Protein AF-0000000085169712 (afdb_homodimer)

Structure (mmCIF, N/CA/C/O backbone):
data_AF-0000000085169712-model_v1
#
loop_
_entity.id
_entity.type
_entity.pdbx_description
1 polymer 'Trans-aconitate 2-methyltransferase'
#
loop_
_atom_site.group_PDB
_atom_site.id
_atom_site.type_symbol
_atom_site.label_atom_id
_atom_site.label_alt_id
_atom_site.label_comp_id
_atom_site.label_asym_id
_atom_site.label_entity_id
_atom_site.label_seq_id
_atom_site.pdbx_PDB_ins_code
_atom_site.Cartn_x
_atom_site.Cartn_y
_atom_site.Cartn_z
_atom_site.occupancy
_atom_site.B_iso_or_equiv
_atom_site.auth_seq_id
_atom_site.auth_comp_id
_atom_site.auth_asym_id
_atom_site.auth_atom_id
_atom_site.pdbx_PDB_model_num
ATOM 1 N N . MET A 1 1 ? -13.508 -38.125 42 1 26.41 1 MET A N 1
ATOM 2 C CA . MET A 1 1 ? -14.039 -37.125 41.094 1 26.41 1 MET A CA 1
ATOM 3 C C . MET A 1 1 ? -12.961 -36.125 40.688 1 26.41 1 MET A C 1
ATOM 5 O O . MET A 1 1 ? -12.562 -35.281 41.469 1 26.41 1 MET A O 1
ATOM 9 N N . GLN A 1 2 ? -11.898 -36.5 39.906 1 32.75 2 GLN A N 1
ATOM 10 C CA . GLN A 1 2 ? -10.633 -35.875 39.562 1 32.75 2 GLN A CA 1
ATOM 11 C C . GLN A 1 2 ? -10.859 -34.562 38.812 1 32.75 2 GLN A C 1
ATOM 13 O O . GLN A 1 2 ? -11.516 -34.562 37.781 1 32.75 2 GLN A O 1
ATOM 18 N N . ASP A 1 3 ? -10.945 -33.375 39.5 1 34.88 3 ASP A N 1
ATOM 19 C CA . ASP A 1 3 ? -11.086 -32.031 38.969 1 34.88 3 ASP A CA 1
ATOM 20 C C . ASP A 1 3 ? -10 -31.75 37.938 1 34.88 3 ASP A C 1
ATOM 22 O O . ASP A 1 3 ? -8.82 -31.688 38.281 1 34.88 3 ASP A O 1
ATOM 26 N N . SER A 1 4 ? -10.094 -32.406 36.719 1 35.97 4 SER A N 1
ATOM 27 C CA . SER A 1 4 ? -9.219 -32.125 35.594 1 35.97 4 SER A CA 1
ATOM 28 C C . SER A 1 4 ? -9.039 -30.625 35.375 1 35.97 4 SER A C 1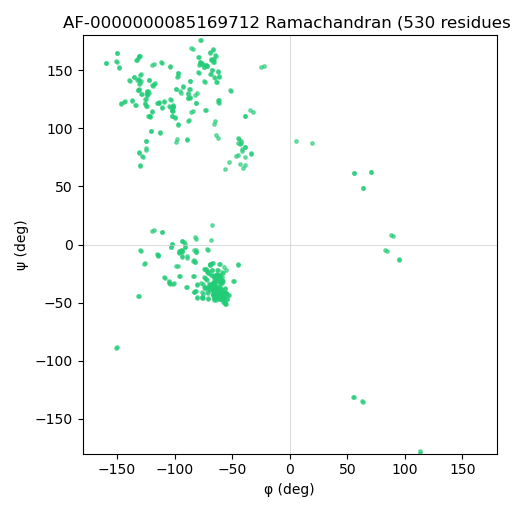
ATOM 30 O O . SER A 1 4 ? -10 -29.922 35.062 1 35.97 4 SER A O 1
ATOM 32 N N . GLN A 1 5 ? -8.234 -30 36.188 1 31.02 5 GLN A N 1
ATOM 33 C CA . GLN A 1 5 ? -7.676 -28.672 35.969 1 31.02 5 GLN A CA 1
ATOM 34 C C . GLN A 1 5 ? -7.309 -28.469 34.5 1 31.02 5 GLN A C 1
ATOM 36 O O . GLN A 1 5 ? -6.359 -29.062 34 1 31.02 5 GLN A O 1
ATOM 41 N N . ASP A 1 6 ? -8.281 -28.391 33.625 1 30.36 6 ASP A N 1
ATOM 42 C CA . ASP A 1 6 ? -8.055 -27.906 32.281 1 30.36 6 ASP A CA 1
ATOM 43 C C . ASP A 1 6 ? -7.16 -26.656 32.281 1 30.36 6 ASP A C 1
ATOM 45 O O . ASP A 1 6 ? -7.578 -25.594 32.719 1 30.36 6 ASP A O 1
ATOM 49 N N . ILE A 1 7 ? -5.887 -26.828 32.625 1 31.55 7 ILE A N 1
ATOM 50 C CA . ILE A 1 7 ? -4.902 -25.766 32.375 1 31.55 7 ILE A CA 1
ATOM 51 C C . ILE A 1 7 ? -5.164 -25.094 31.047 1 31.55 7 ILE A C 1
ATOM 53 O O . ILE A 1 7 ? -5.039 -25.719 30 1 31.55 7 ILE A O 1
ATOM 57 N N . MET A 1 8 ? -6.035 -24.156 31.047 1 30.81 8 MET A N 1
ATOM 58 C CA . MET A 1 8 ? -6.258 -23.312 29.875 1 30.81 8 MET A CA 1
ATOM 59 C C . MET A 1 8 ? -4.938 -22.922 29.219 1 30.81 8 MET A C 1
ATOM 61 O O . MET A 1 8 ? -4.051 -22.375 29.875 1 30.81 8 MET A O 1
ATOM 65 N N . GLN A 1 9 ? -4.293 -23.766 28.406 1 32.72 9 GLN A N 1
ATOM 66 C CA . GLN A 1 9 ? -3.129 -23.406 27.609 1 32.72 9 GLN A CA 1
ATOM 67 C C . GLN A 1 9 ? -3.191 -21.938 27.172 1 32.72 9 GLN A C 1
ATOM 69 O O . GLN A 1 9 ? -4.258 -21.453 26.797 1 32.72 9 GLN A O 1
ATOM 74 N N . PRO A 1 10 ? -2.383 -21.125 27.578 1 33.62 10 PRO A N 1
ATOM 75 C CA . PRO A 1 10 ? -2.391 -19.734 27.141 1 33.62 10 PRO A CA 1
ATOM 76 C C . PRO A 1 10 ? -2.611 -19.578 25.641 1 33.62 10 PRO A C 1
ATOM 78 O O . PRO A 1 10 ? -2.008 -20.312 24.844 1 33.62 10 PRO A O 1
ATOM 81 N N . GLN A 1 11 ? -3.832 -19.516 25 1 34.31 11 GLN A N 1
ATOM 82 C CA . GLN A 1 11 ? -4.133 -19.188 23.609 1 34.31 11 GLN A CA 1
ATOM 83 C C . GLN A 1 11 ? -3.146 -18.156 23.062 1 34.31 11 GLN A C 1
ATOM 85 O O . GLN A 1 11 ? -3.096 -17.016 23.547 1 34.31 11 GLN A O 1
ATOM 90 N N . VAL A 1 12 ? -1.983 -18.531 22.703 1 40 12 VAL A N 1
ATOM 91 C CA . VAL A 1 12 ? -1.024 -17.641 22.047 1 40 12 VAL A CA 1
ATOM 92 C C . VAL A 1 12 ? -1.737 -16.797 21 1 40 12 VAL A C 1
ATOM 94 O O . VAL A 1 12 ? -2.338 -17.328 20.062 1 40 12 VAL A O 1
ATOM 97 N N . GLN A 1 13 ? -2.285 -15.68 21.312 1 49.44 13 GLN A N 1
ATOM 98 C CA . GLN A 1 13 ? -2.902 -14.688 20.438 1 49.44 13 GLN A CA 1
ATOM 99 C C . GLN A 1 13 ? -2.049 -14.438 19.203 1 49.44 13 GLN A C 1
ATOM 101 O O . GLN A 1 13 ? -0.863 -14.117 19.312 1 49.44 13 GLN A O 1
ATOM 106 N N . TRP A 1 14 ? -2.404 -15.258 18.188 1 52.03 14 TRP A N 1
ATOM 107 C CA . TRP A 1 14 ? -1.755 -15.008 16.906 1 52.03 14 TRP A CA 1
ATOM 108 C C . TRP A 1 14 ? -1.611 -13.516 16.656 1 52.03 14 TRP A C 1
ATOM 110 O O . TRP A 1 14 ? -2.562 -12.75 16.844 1 52.03 14 TRP A O 1
ATOM 120 N N . ASP A 1 15 ? -0.332 -13.008 16.688 1 59.62 15 ASP A N 1
ATOM 121 C CA . ASP A 1 15 ? -0.032 -11.602 16.438 1 59.62 15 ASP A CA 1
ATOM 122 C C . ASP A 1 15 ? 0.741 -11.422 15.141 1 59.62 15 ASP A C 1
ATOM 124 O O . ASP A 1 15 ? 1.937 -11.711 15.078 1 59.62 15 ASP A O 1
ATOM 128 N N . VAL A 1 16 ? 0.031 -11.109 14.109 1 55.03 16 VAL A N 1
ATOM 129 C CA . VAL A 1 16 ? 0.606 -10.922 12.781 1 55.03 16 VAL A CA 1
ATOM 130 C C . VAL A 1 16 ? 1.814 -9.992 12.867 1 55.03 16 VAL A C 1
ATOM 132 O O . VAL A 1 16 ? 2.791 -10.164 12.133 1 55.03 16 VAL A O 1
ATOM 135 N N . SER A 1 17 ? 1.711 -9.078 13.828 1 56.44 17 SER A N 1
ATOM 136 C CA . SER A 1 17 ? 2.812 -8.125 13.938 1 56.44 17 SER A CA 1
ATOM 137 C C . SER A 1 17 ? 4.121 -8.836 14.273 1 56.44 17 SER A C 1
ATOM 139 O O . SER A 1 17 ? 5.195 -8.398 13.859 1 56.44 17 SER A O 1
ATOM 141 N N . GLN A 1 18 ? 3.977 -9.961 14.898 1 58.09 18 GLN A N 1
ATOM 142 C CA . GLN A 1 18 ? 5.18 -10.727 15.227 1 58.09 18 GLN A CA 1
ATOM 143 C C . GLN A 1 18 ? 5.809 -11.328 13.969 1 58.09 18 GLN A C 1
ATOM 145 O O . GLN A 1 18 ? 7.031 -11.352 13.836 1 58.09 18 GLN A O 1
ATOM 150 N N . TYR A 1 19 ? 4.902 -11.719 13.141 1 58.53 19 TYR A N 1
ATOM 151 C CA . TYR A 1 19 ? 5.398 -12.328 11.914 1 58.53 19 TYR A CA 1
ATOM 152 C C . TYR A 1 19 ? 5.969 -11.273 10.969 1 58.53 19 TYR A C 1
ATOM 154 O O . TYR A 1 19 ? 6.953 -11.523 10.273 1 58.53 19 TYR A O 1
ATOM 162 N N . LEU A 1 20 ? 5.391 -10.18 10.93 1 54.94 20 LEU A N 1
ATOM 163 C CA . LEU A 1 20 ? 5.891 -9.102 10.086 1 54.94 20 LEU A CA 1
ATOM 164 C C . LEU A 1 20 ? 7.305 -8.703 10.492 1 54.94 20 LEU A C 1
ATOM 166 O O . LEU A 1 20 ? 8.109 -8.312 9.641 1 54.94 20 LEU A O 1
ATOM 170 N N . ARG A 1 21 ? 7.59 -8.922 11.664 1 53.84 21 ARG A N 1
ATOM 171 C CA . ARG A 1 21 ? 8.891 -8.539 12.203 1 53.84 21 ARG A CA 1
ATOM 172 C C . ARG A 1 21 ? 9.961 -9.57 11.844 1 53.84 21 ARG A C 1
ATOM 174 O O . ARG A 1 21 ? 11.117 -9.211 11.609 1 53.84 21 ARG A O 1
ATOM 181 N N . PHE A 1 22 ? 9.43 -10.742 11.844 1 45.03 22 PHE A N 1
ATOM 182 C CA . PHE A 1 22 ? 10.414 -11.812 11.672 1 45.03 22 PHE A CA 1
ATOM 183 C C . PHE A 1 22 ? 10.297 -12.438 10.289 1 45.03 22 PHE A C 1
ATOM 185 O O . PHE A 1 22 ? 11.219 -13.102 9.82 1 45.03 22 PHE A O 1
ATOM 192 N N . GLY A 1 23 ? 9.016 -12.344 9.812 1 51.38 23 GLY A N 1
ATOM 193 C CA . GLY A 1 23 ? 8.828 -12.922 8.492 1 51.38 23 GLY A CA 1
ATOM 194 C C . GLY A 1 23 ? 9.594 -12.188 7.41 1 51.38 23 GLY A C 1
ATOM 195 O O . GLY A 1 23 ? 9.891 -11 7.547 1 51.38 23 GLY A O 1
ATOM 196 N N . GLY A 1 24 ? 10.688 -12.719 6.867 1 61.5 24 GLY A N 1
ATOM 197 C CA . GLY A 1 24 ? 11.484 -12.203 5.766 1 61.5 24 GLY A CA 1
ATOM 198 C C . GLY A 1 24 ? 10.695 -11.305 4.832 1 61.5 24 GLY A C 1
ATOM 199 O O . GLY A 1 24 ? 9.469 -11.25 4.902 1 61.5 24 GLY A O 1
ATOM 200 N N . GLU A 1 25 ? 11.289 -10.336 4.109 1 67.75 25 GLU A N 1
ATOM 201 C CA . GLU A 1 25 ? 10.789 -9.398 3.107 1 67.75 25 GLU A CA 1
ATOM 202 C C . GLU A 1 25 ? 9.875 -10.094 2.104 1 67.75 25 GLU A C 1
ATOM 204 O O . GLU A 1 25 ? 8.914 -9.5 1.614 1 67.75 25 GLU A O 1
ATOM 209 N N . ARG A 1 26 ? 9.992 -11.406 2.094 1 74.69 26 ARG A N 1
ATOM 210 C CA . ARG A 1 26 ? 9.281 -12.133 1.048 1 74.69 26 ARG A CA 1
ATOM 211 C C . ARG A 1 26 ? 7.824 -12.367 1.441 1 74.69 26 ARG A C 1
ATOM 213 O O . ARG A 1 26 ? 6.941 -12.398 0.582 1 74.69 26 ARG A O 1
ATOM 220 N N . LEU A 1 27 ? 7.594 -12.414 2.717 1 87.5 27 LEU A N 1
ATOM 221 C CA . LEU A 1 27 ? 6.254 -12.766 3.18 1 87.5 27 LEU A CA 1
ATOM 222 C C . LEU A 1 27 ? 5.438 -11.516 3.48 1 87.5 27 LEU A C 1
ATOM 224 O O . LEU A 1 27 ? 4.227 -11.602 3.701 1 87.5 27 LEU A O 1
ATOM 228 N N . ARG A 1 28 ? 6.023 -10.406 3.416 1 90.5 28 ARG A N 1
ATOM 229 C CA . ARG A 1 28 ? 5.391 -9.18 3.877 1 90.5 28 ARG A CA 1
ATOM 230 C C . ARG A 1 28 ? 4.086 -8.914 3.131 1 90.5 28 ARG A C 1
ATOM 232 O O . ARG A 1 28 ? 3.062 -8.625 3.748 1 90.5 28 ARG A O 1
ATOM 239 N N . PRO A 1 29 ? 4.051 -9.086 1.788 1 94.88 29 PRO A N 1
ATOM 240 C CA . PRO A 1 29 ? 2.779 -8.812 1.116 1 94.88 29 PRO A CA 1
ATOM 241 C C . PRO A 1 29 ? 1.666 -9.766 1.559 1 94.88 29 PRO A C 1
ATOM 243 O O . PRO A 1 29 ? 0.518 -9.344 1.716 1 94.88 29 PRO A O 1
ATOM 246 N N . ALA A 1 30 ? 2.016 -11.016 1.783 1 94.94 30 ALA A N 1
ATOM 247 C CA . ALA A 1 30 ? 1.03 -11.992 2.244 1 94.94 30 ALA A CA 1
ATOM 248 C C . ALA A 1 30 ? 0.495 -11.617 3.623 1 94.94 30 ALA A C 1
ATOM 250 O O . ALA A 1 30 ? -0.706 -11.727 3.881 1 94.94 30 ALA A O 1
ATOM 251 N N . LEU A 1 31 ? 1.376 -11.188 4.438 1 92.25 31 LEU A N 1
ATOM 252 C CA . LEU A 1 31 ? 0.985 -10.828 5.797 1 92.25 31 LEU A CA 1
ATOM 253 C C . LEU A 1 31 ? 0.172 -9.539 5.801 1 92.25 31 LEU A C 1
ATOM 255 O O . LEU A 1 31 ? -0.789 -9.406 6.562 1 92.25 31 LEU A O 1
ATOM 259 N N . ASP A 1 32 ? 0.586 -8.57 4.992 1 93.06 32 ASP A N 1
ATOM 260 C CA . ASP A 1 32 ? -0.199 -7.344 4.844 1 93.06 32 ASP A CA 1
ATOM 261 C C . ASP A 1 32 ? -1.632 -7.66 4.422 1 93.06 32 ASP A C 1
ATOM 263 O O . ASP A 1 32 ? -2.58 -7.059 4.926 1 93.06 32 ASP A O 1
ATOM 267 N N . LEU A 1 33 ? -1.766 -8.586 3.514 1 95.31 33 LEU A N 1
ATOM 268 C CA . LEU A 1 33 ? -3.092 -9.016 3.086 1 95.31 33 LEU A CA 1
ATOM 269 C C . LEU A 1 33 ? -3.875 -9.602 4.254 1 95.31 33 LEU A C 1
ATOM 271 O O . LEU A 1 33 ? -5.055 -9.289 4.441 1 95.31 33 LEU A O 1
ATOM 275 N N . MET A 1 34 ? -3.238 -10.414 5.027 1 92.31 34 MET A N 1
ATOM 276 C CA . MET A 1 34 ? -3.865 -11.125 6.141 1 92.31 34 MET A CA 1
ATOM 277 C C . MET A 1 34 ? -4.445 -10.148 7.152 1 92.31 34 MET A C 1
ATOM 279 O O . MET A 1 34 ? -5.484 -10.414 7.762 1 92.31 34 MET A O 1
ATOM 283 N N . LEU A 1 35 ? -3.826 -9.031 7.293 1 87.69 35 LEU A N 1
ATOM 284 C CA . LEU A 1 35 ? -4.238 -8.016 8.258 1 87.69 35 LEU A CA 1
ATOM 285 C C . LEU A 1 35 ? -5.59 -7.418 7.879 1 87.69 35 LEU A C 1
ATOM 287 O O . LEU A 1 35 ? -6.25 -6.793 8.711 1 87.69 35 LEU A O 1
ATOM 291 N N . HIS A 1 36 ? -6 -7.641 6.656 1 90 36 HIS A N 1
ATOM 292 C CA . HIS A 1 36 ? -7.207 -6.977 6.184 1 90 36 HIS A CA 1
ATOM 293 C C . HIS A 1 36 ? -8.344 -7.973 5.988 1 90 36 HIS A C 1
ATOM 295 O O . HIS A 1 36 ? -9.406 -7.621 5.465 1 90 36 HIS A O 1
ATOM 301 N N . LEU A 1 37 ? -8.117 -9.156 6.473 1 91.5 37 LEU A N 1
ATOM 302 C CA . LEU A 1 37 ? -9.164 -10.172 6.367 1 91.5 37 LEU A CA 1
ATOM 303 C C . LEU A 1 37 ? -10.281 -9.906 7.367 1 91.5 37 LEU A C 1
ATOM 305 O O . LEU A 1 37 ? -10.047 -9.32 8.43 1 91.5 37 LEU A O 1
ATOM 309 N N . PRO A 1 38 ? -11.438 -10.375 6.984 1 82.38 38 PRO A N 1
ATOM 310 C CA . PRO A 1 38 ? -12.523 -10.281 7.965 1 82.38 38 PRO A CA 1
ATOM 311 C C . PRO A 1 38 ? -12.266 -11.133 9.211 1 82.38 38 PRO A C 1
ATOM 313 O O . PRO A 1 38 ? -11.422 -12.031 9.188 1 82.38 38 PRO A O 1
ATOM 316 N N . THR A 1 39 ? -12.961 -10.883 10.25 1 72.19 39 THR A N 1
ATOM 317 C CA . THR A 1 39 ? -12.711 -11.438 11.578 1 72.19 39 THR A CA 1
ATOM 318 C C . THR A 1 39 ? -13.32 -12.828 11.703 1 72.19 39 THR A C 1
ATOM 320 O O . THR A 1 39 ? -13.039 -13.555 12.664 1 72.19 39 THR A O 1
ATOM 323 N N . GLN A 1 40 ? -13.961 -13.234 10.805 1 76.75 40 GLN A N 1
ATOM 324 C CA . GLN A 1 40 ? -14.609 -14.539 10.938 1 76.75 40 GLN A CA 1
ATOM 325 C C . GLN A 1 40 ? -13.586 -15.664 10.977 1 76.75 40 GLN A C 1
ATOM 327 O O . GLN A 1 40 ? -12.492 -15.539 10.414 1 76.75 40 GLN A O 1
ATOM 332 N N . THR A 1 41 ? -13.969 -16.641 11.727 1 89.44 41 THR A N 1
ATOM 333 C CA . THR A 1 41 ? -13.133 -17.828 11.82 1 89.44 41 THR A CA 1
ATOM 334 C C . THR A 1 41 ? -13.477 -18.828 10.727 1 89.44 41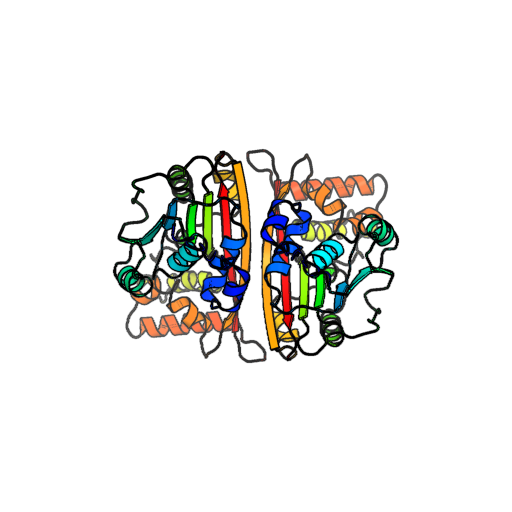 THR A C 1
ATOM 336 O O . THR A 1 41 ? -14.508 -19.5 10.789 1 89.44 41 THR A O 1
ATOM 339 N N . PRO A 1 42 ? -12.625 -18.891 9.812 1 95.94 42 PRO A N 1
ATOM 340 C CA . PRO A 1 42 ? -12.898 -19.844 8.734 1 95.94 42 PRO A CA 1
ATOM 341 C C . PRO A 1 42 ? -12.688 -21.297 9.156 1 95.94 42 PRO A C 1
ATOM 343 O O . PRO A 1 42 ? -11.773 -21.594 9.93 1 95.94 42 PRO A O 1
ATOM 346 N N . ALA A 1 43 ? -13.555 -22.156 8.727 1 97 43 ALA A N 1
ATOM 347 C CA . ALA A 1 43 ? -13.414 -23.594 8.977 1 97 43 ALA A CA 1
ATOM 348 C C . ALA A 1 43 ? -12.609 -24.266 7.867 1 97 43 ALA A C 1
ATOM 350 O O . ALA A 1 43 ? -11.875 -25.219 8.117 1 97 43 ALA A O 1
ATOM 351 N N . ARG A 1 44 ? -12.789 -23.828 6.664 1 98.06 44 ARG A N 1
ATOM 352 C CA . ARG A 1 44 ? -12.109 -24.375 5.5 1 98.06 44 ARG A CA 1
ATOM 353 C C . ARG A 1 44 ? -11.391 -23.281 4.715 1 98.06 44 ARG A C 1
ATOM 355 O O . ARG A 1 44 ? -12.016 -22.344 4.242 1 98.06 44 ARG A O 1
ATOM 362 N N . ILE A 1 45 ? -10.078 -23.453 4.566 1 98.19 45 ILE A N 1
ATOM 363 C CA . ILE A 1 45 ? -9.219 -22.453 3.922 1 98.19 45 ILE A CA 1
ATOM 364 C C . ILE A 1 45 ? -8.477 -23.109 2.754 1 98.19 45 ILE A C 1
ATOM 366 O O . ILE A 1 45 ? -7.93 -24.203 2.885 1 98.19 45 ILE A O 1
ATOM 370 N N . LEU A 1 46 ? -8.547 -22.422 1.648 1 98.5 46 LEU A N 1
ATOM 371 C CA . LEU A 1 46 ? -7.746 -22.812 0.495 1 98.5 46 LEU A CA 1
ATOM 372 C C . LEU A 1 46 ? -6.566 -21.875 0.302 1 98.5 46 LEU A C 1
ATOM 374 O O . LEU A 1 46 ? -6.75 -20.656 0.195 1 98.5 46 LEU A O 1
ATOM 378 N N . ASP A 1 47 ? -5.398 -22.406 0.374 1 98.31 47 ASP A N 1
ATOM 379 C CA . ASP A 1 47 ? -4.195 -21.734 -0.097 1 98.31 47 ASP A CA 1
ATOM 380 C C . ASP A 1 47 ? -3.924 -22.047 -1.565 1 98.31 47 ASP A C 1
ATOM 382 O O . ASP A 1 47 ? -3.273 -23.047 -1.88 1 98.31 47 ASP A O 1
ATOM 386 N N . LEU A 1 48 ? -4.473 -21.203 -2.482 1 98.31 48 LEU A N 1
ATOM 387 C CA . LEU A 1 48 ? -4.395 -21.438 -3.922 1 98.31 48 LEU A CA 1
ATOM 388 C C . LEU A 1 48 ? -3.055 -20.969 -4.477 1 98.31 48 LEU A C 1
ATOM 390 O O . LEU A 1 48 ? -2.748 -19.781 -4.426 1 98.31 48 LEU A O 1
ATOM 394 N N . GLY A 1 49 ? -2.307 -21.828 -5.082 1 97.5 49 GLY A N 1
ATOM 395 C CA . GLY A 1 49 ? -0.915 -21.547 -5.395 1 97.5 49 GLY A CA 1
ATOM 396 C C . GLY A 1 49 ? -0.023 -21.516 -4.168 1 97.5 49 GLY A C 1
ATOM 397 O O . GLY A 1 49 ? 0.682 -20.531 -3.932 1 97.5 49 GLY A O 1
ATOM 398 N N . CYS A 1 50 ? 0.067 -22.641 -3.484 1 97.31 50 CYS A N 1
ATOM 399 C CA . CYS A 1 50 ? 0.616 -22.656 -2.133 1 97.31 50 CYS A CA 1
ATOM 400 C C . CYS A 1 50 ? 2.139 -22.688 -2.164 1 97.31 50 CYS A C 1
ATOM 402 O O . CYS A 1 50 ? 2.791 -22.469 -1.144 1 97.31 50 CYS A O 1
ATOM 404 N N . GLY A 1 51 ? 2.771 -23 -3.297 1 94.94 51 GLY A N 1
ATOM 405 C CA . GLY A 1 51 ? 4.219 -23.109 -3.359 1 94.94 51 GLY A CA 1
ATOM 406 C C . GLY A 1 51 ? 4.789 -24.094 -2.352 1 94.94 51 GLY A C 1
ATOM 407 O O . GLY A 1 51 ? 4.316 -25.234 -2.252 1 94.94 51 GLY A O 1
ATOM 408 N N . ALA A 1 52 ? 5.801 -23.703 -1.613 1 94.06 52 ALA A N 1
ATOM 409 C CA . ALA A 1 52 ? 6.488 -24.578 -0.67 1 94.06 52 ALA A CA 1
ATOM 410 C C . ALA A 1 52 ? 5.734 -24.656 0.652 1 94.06 52 ALA A C 1
ATOM 412 O O . ALA A 1 52 ? 6.266 -25.156 1.647 1 94.06 52 ALA A O 1
ATOM 413 N N . GLY A 1 53 ? 4.578 -24.078 0.729 1 94.5 53 GLY A N 1
ATOM 414 C CA . GLY A 1 53 ? 3.676 -24.297 1.844 1 94.5 53 GLY A CA 1
ATOM 415 C C . GLY A 1 53 ? 3.908 -23.359 3.008 1 94.5 53 GLY A C 1
ATOM 416 O O . GLY A 1 53 ? 3.271 -23.484 4.055 1 94.5 53 GLY A O 1
ATOM 417 N N . ASN A 1 54 ? 4.777 -22.344 2.844 1 90.81 54 ASN A N 1
ATOM 418 C CA . ASN A 1 54 ? 5.086 -21.422 3.934 1 90.81 54 ASN A CA 1
ATOM 419 C C . ASN A 1 54 ? 3.84 -20.672 4.398 1 90.81 54 ASN A C 1
ATOM 421 O O . ASN A 1 54 ? 3.582 -20.578 5.598 1 90.81 54 ASN A O 1
ATOM 425 N N . LEU A 1 55 ? 3.111 -20.172 3.504 1 93.06 55 LEU A N 1
ATOM 426 C CA . LEU A 1 55 ? 1.904 -19.438 3.855 1 93.06 55 LEU A CA 1
ATOM 427 C C . LEU A 1 55 ? 0.845 -20.359 4.434 1 93.06 55 LEU A C 1
ATOM 429 O O . LEU A 1 55 ? 0.12 -19.984 5.359 1 93.06 55 LEU A O 1
ATOM 433 N N . SER A 1 56 ? 0.755 -21.578 3.947 1 95.44 56 SER A N 1
ATOM 434 C CA . SER A 1 56 ? -0.177 -22.562 4.492 1 95.44 56 SER A CA 1
ATOM 435 C C . SER A 1 56 ? 0.057 -22.781 5.984 1 95.44 56 SER A C 1
ATOM 437 O O . SER A 1 56 ? -0.896 -22.875 6.762 1 95.44 56 SER A O 1
ATOM 439 N N . ALA A 1 57 ? 1.302 -22.859 6.301 1 93.38 57 ALA A N 1
ATOM 440 C CA . ALA A 1 57 ? 1.662 -23.031 7.703 1 93.38 57 ALA A CA 1
ATOM 441 C C . ALA A 1 57 ? 1.187 -21.859 8.547 1 93.38 57 ALA A C 1
ATOM 443 O O . ALA A 1 57 ? 0.668 -22.047 9.656 1 93.38 57 ALA A O 1
ATOM 444 N N . ILE A 1 58 ? 1.372 -20.688 8.039 1 91.75 58 ILE A N 1
ATOM 445 C CA . ILE A 1 58 ? 0.971 -19.484 8.742 1 91.75 58 ILE A CA 1
ATOM 446 C C . ILE A 1 58 ? -0.55 -19.438 8.875 1 91.75 58 ILE A C 1
ATOM 448 O O . ILE A 1 58 ? -1.077 -19.094 9.938 1 91.75 58 ILE A O 1
ATOM 452 N N . LEU A 1 59 ? -1.254 -19.781 7.84 1 94.06 59 LEU A N 1
ATOM 453 C CA . LEU A 1 59 ? -2.711 -19.844 7.891 1 94.06 59 LEU A CA 1
ATOM 454 C C . LEU A 1 59 ? -3.174 -20.828 8.961 1 94.06 59 LEU A C 1
ATOM 456 O O . LEU A 1 59 ? -4.094 -20.516 9.727 1 94.06 59 LEU A O 1
ATOM 460 N N . GLN A 1 60 ? -2.5 -21.938 9.039 1 93.44 60 GLN A N 1
ATOM 461 C CA . GLN A 1 60 ? -2.842 -22.953 10.039 1 93.44 60 GLN A CA 1
ATOM 462 C C . GLN A 1 60 ? -2.572 -22.438 11.453 1 93.44 60 GLN A C 1
ATOM 464 O O . GLN A 1 60 ? -3.342 -22.719 12.375 1 93.44 60 GLN A O 1
ATOM 469 N N . GLN A 1 61 ? -1.52 -21.766 11.594 1 90.19 61 GLN A N 1
ATOM 470 C CA . GLN A 1 61 ? -1.182 -21.203 12.891 1 90.19 61 GLN A CA 1
ATOM 471 C C . GLN A 1 61 ? -2.215 -20.172 13.336 1 90.19 61 GLN A C 1
ATOM 473 O O . GLN A 1 61 ? -2.598 -20.125 14.508 1 90.19 61 GLN A O 1
ATOM 478 N N . ARG A 1 62 ? -2.6 -19.344 12.398 1 89.12 62 ARG A N 1
ATOM 479 C CA . ARG A 1 62 ? -3.58 -18.312 12.727 1 89.12 62 ARG A CA 1
ATOM 480 C C . ARG A 1 62 ? -4.93 -18.938 13.078 1 89.12 62 ARG A C 1
ATOM 482 O O . ARG A 1 62 ? -5.637 -18.438 13.953 1 89.12 62 ARG A O 1
ATOM 489 N N . TRP A 1 63 ? -5.266 -20 12.328 1 93.25 63 TRP A N 1
ATOM 490 C CA . TRP A 1 63 ? -6.52 -20.703 12.562 1 93.25 63 TRP A CA 1
ATOM 491 C C . TRP A 1 63 ? -6.266 -22.203 12.805 1 93.25 63 TRP A C 1
ATOM 493 O O . TRP A 1 63 ? -6.465 -23.016 11.906 1 93.25 63 TRP A O 1
ATOM 503 N N . PRO A 1 64 ? -6.062 -22.531 14.023 1 92.31 64 PRO A N 1
ATOM 504 C CA . PRO A 1 64 ? -5.617 -23.891 14.328 1 92.31 64 PRO A CA 1
ATOM 505 C C . PRO A 1 64 ? -6.715 -24.938 14.125 1 92.31 64 PRO A C 1
ATOM 507 O O . PRO A 1 64 ? -6.426 -26.109 13.93 1 92.31 64 PRO A O 1
ATOM 510 N N . THR A 1 65 ? -7.914 -24.516 14.188 1 94.75 65 THR A N 1
ATOM 511 C CA . THR A 1 65 ? -9.008 -25.469 14.07 1 94.75 65 THR A CA 1
ATOM 512 C C . THR A 1 65 ? -9.484 -25.562 12.617 1 94.75 65 THR A C 1
ATOM 514 O O . THR A 1 65 ? -10.328 -26.406 12.297 1 94.75 65 THR A O 1
ATOM 517 N N . ALA A 1 66 ? -8.961 -24.766 11.766 1 95.94 66 ALA A N 1
ATOM 518 C CA . ALA A 1 66 ? -9.375 -24.766 10.367 1 95.94 66 ALA A CA 1
ATOM 519 C C . ALA A 1 66 ? -8.703 -25.906 9.609 1 95.94 66 ALA A C 1
ATOM 521 O O . ALA A 1 66 ? -7.625 -26.375 9.992 1 95.94 66 ALA A O 1
ATOM 522 N N . GLU A 1 67 ? -9.414 -26.375 8.648 1 96.88 67 GLU A N 1
ATOM 523 C CA . GLU A 1 67 ? -8.789 -27.234 7.637 1 96.88 67 GLU A CA 1
ATOM 524 C C . GLU A 1 67 ? -8.148 -26.406 6.527 1 96.88 67 GLU A C 1
ATOM 526 O O . GLU A 1 67 ? -8.852 -25.719 5.773 1 96.88 67 GLU A O 1
ATOM 531 N N . VAL A 1 68 ? -6.836 -26.469 6.441 1 97.5 68 VAL A N 1
ATOM 532 C CA . VAL A 1 68 ? -6.117 -25.734 5.41 1 97.5 68 VAL A CA 1
ATOM 533 C C . VAL A 1 68 ? -5.68 -26.672 4.297 1 97.5 68 VAL A C 1
ATOM 535 O O . VAL A 1 68 ? -5.035 -27.703 4.562 1 97.5 68 VAL A O 1
ATOM 538 N N . LEU A 1 69 ? -6.07 -26.359 3.078 1 98.31 69 LEU A N 1
ATOM 539 C CA . LEU A 1 69 ? -5.652 -27.109 1.905 1 98.31 69 LEU A CA 1
ATOM 540 C C . LEU A 1 69 ? -4.785 -26.266 0.985 1 98.31 69 LEU A C 1
ATOM 542 O O . LEU A 1 69 ? -5.195 -25.172 0.573 1 98.31 69 LEU A O 1
ATOM 546 N N . GLY A 1 70 ? -3.58 -26.719 0.726 1 98.31 70 GLY A N 1
ATOM 547 C CA . GLY A 1 70 ? -2.736 -26.094 -0.286 1 98.31 70 GLY A CA 1
ATOM 548 C C . GLY A 1 70 ? -2.834 -26.781 -1.639 1 98.31 70 GLY A C 1
ATOM 549 O O . GLY A 1 70 ? -2.781 -28.016 -1.729 1 98.31 70 GLY A O 1
ATOM 550 N N . VAL A 1 71 ? -3.014 -26.016 -2.709 1 98.25 71 VAL A N 1
ATOM 551 C CA . VAL A 1 71 ? -3.039 -26.531 -4.07 1 98.25 71 VAL A CA 1
ATOM 552 C C . VAL A 1 71 ? -1.996 -25.812 -4.922 1 98.25 71 VAL A C 1
ATOM 554 O O . VAL A 1 71 ? -1.888 -24.594 -4.875 1 98.25 71 VAL A O 1
ATOM 557 N N . ASP A 1 72 ? -1.224 -26.531 -5.637 1 97.44 72 ASP A N 1
ATOM 558 C CA . ASP A 1 72 ? -0.218 -25.969 -6.531 1 97.44 72 ASP A CA 1
ATOM 559 C C . ASP A 1 72 ? -0.001 -26.859 -7.746 1 97.44 72 ASP A C 1
ATOM 561 O O . ASP A 1 72 ? -0.252 -28.078 -7.688 1 97.44 72 ASP A O 1
ATOM 565 N N . GLY A 1 73 ? 0.41 -26.25 -8.82 1 95.5 73 GLY A N 1
ATOM 566 C CA . GLY A 1 73 ? 0.63 -27 -10.047 1 95.5 73 GLY A CA 1
ATOM 567 C C . GLY A 1 73 ? 1.995 -27.656 -10.102 1 95.5 73 GLY A C 1
ATOM 568 O O . GLY A 1 73 ? 2.234 -28.531 -10.945 1 95.5 73 GLY A O 1
ATOM 569 N N . SER A 1 74 ? 2.939 -27.312 -9.258 1 92.94 74 SER A N 1
ATOM 570 C CA . SER A 1 74 ? 4.32 -27.797 -9.312 1 92.94 74 SER A CA 1
ATOM 571 C C . SER A 1 74 ? 4.559 -28.891 -8.289 1 92.94 74 SER A C 1
ATOM 573 O O . SER A 1 74 ? 4.59 -28.641 -7.082 1 92.94 74 SER A O 1
ATOM 575 N N . GLU A 1 75 ? 4.906 -30.094 -8.797 1 94.19 75 GLU A N 1
ATOM 576 C CA . GLU A 1 75 ? 5.211 -31.203 -7.906 1 94.19 75 GLU A CA 1
ATOM 577 C C . GLU A 1 75 ? 6.469 -30.938 -7.086 1 94.19 75 GLU A C 1
ATOM 579 O O . GLU A 1 75 ? 6.562 -31.344 -5.926 1 94.19 75 GLU A O 1
ATOM 584 N N . ASP A 1 76 ? 7.371 -30.234 -7.699 1 92.94 76 ASP A N 1
ATOM 585 C CA . ASP A 1 76 ? 8.609 -29.906 -7 1 92.94 76 ASP A CA 1
ATOM 586 C C . ASP A 1 76 ? 8.336 -29 -5.797 1 92.94 76 ASP A C 1
ATOM 588 O O . ASP A 1 76 ? 8.898 -29.203 -4.719 1 92.94 76 ASP A O 1
ATOM 592 N N . MET A 1 77 ? 7.551 -28.016 -5.977 1 93.19 77 MET A N 1
ATOM 593 C CA . MET A 1 77 ? 7.18 -27.125 -4.879 1 93.19 77 MET A CA 1
ATOM 594 C C . MET A 1 77 ? 6.43 -27.891 -3.791 1 93.19 77 MET A C 1
ATOM 596 O O . MET A 1 77 ? 6.652 -27.656 -2.602 1 93.19 77 MET A O 1
ATOM 600 N N . LEU A 1 78 ? 5.594 -28.766 -4.219 1 96 78 LEU A N 1
ATOM 601 C CA . LEU A 1 78 ? 4.785 -29.5 -3.258 1 96 78 LEU A CA 1
ATOM 602 C C . LEU A 1 78 ? 5.645 -30.469 -2.453 1 96 78 LEU A C 1
ATOM 604 O O . LEU A 1 78 ? 5.367 -30.734 -1.281 1 96 78 LEU A O 1
ATOM 608 N N . ALA A 1 79 ? 6.637 -31.047 -3.096 1 96.19 79 ALA A N 1
ATOM 609 C CA . ALA A 1 79 ? 7.586 -31.859 -2.346 1 96.19 79 ALA A CA 1
ATOM 610 C C . ALA A 1 79 ? 8.219 -31.062 -1.208 1 96.19 79 ALA A C 1
ATOM 612 O O . ALA A 1 79 ? 8.32 -31.547 -0.081 1 96.19 79 ALA A O 1
ATOM 613 N N . LYS A 1 80 ? 8.539 -29.844 -1.511 1 95.62 80 LYS A N 1
ATOM 614 C CA . LYS A 1 80 ? 9.078 -28.953 -0.485 1 95.62 80 LYS A CA 1
ATOM 615 C C . LYS A 1 80 ? 8.023 -28.641 0.568 1 95.62 80 LYS A C 1
ATOM 617 O O . LYS A 1 80 ? 8.328 -28.578 1.763 1 95.62 80 LYS A O 1
ATOM 622 N N . ALA A 1 81 ? 6.852 -28.375 0.131 1 95.31 81 ALA A N 1
ATOM 623 C CA . ALA A 1 81 ? 5.762 -28.047 1.046 1 95.31 81 ALA A CA 1
ATOM 624 C C . ALA A 1 81 ? 5.547 -29.156 2.068 1 95.31 81 ALA A C 1
ATOM 626 O O . ALA A 1 81 ? 5.391 -28.891 3.262 1 95.31 81 ALA A O 1
ATOM 627 N N . ARG A 1 82 ? 5.551 -30.391 1.617 1 95.88 82 ARG A N 1
ATOM 628 C CA . ARG A 1 82 ? 5.324 -31.547 2.484 1 95.88 82 ARG A CA 1
ATOM 629 C C . ARG A 1 82 ? 6.461 -31.703 3.488 1 95.88 82 ARG A C 1
ATOM 631 O O . ARG A 1 82 ? 6.25 -32.188 4.598 1 95.88 82 ARG A O 1
ATOM 638 N N . MET A 1 83 ? 7.578 -31.266 3.086 1 94.62 83 MET A N 1
ATOM 639 C CA . MET A 1 83 ? 8.719 -31.281 4 1 94.62 83 MET A CA 1
ATOM 640 C C . MET A 1 83 ? 8.609 -30.156 5.027 1 94.62 83 MET A C 1
ATOM 642 O O . MET A 1 83 ? 8.852 -30.375 6.215 1 94.62 83 MET A O 1
ATOM 646 N N . ASN A 1 84 ? 8.258 -28.984 4.539 1 90.81 84 ASN A N 1
ATOM 647 C CA . ASN A 1 84 ? 8.195 -27.797 5.383 1 90.81 84 ASN A CA 1
ATOM 648 C C . ASN A 1 84 ? 7.027 -27.875 6.367 1 90.8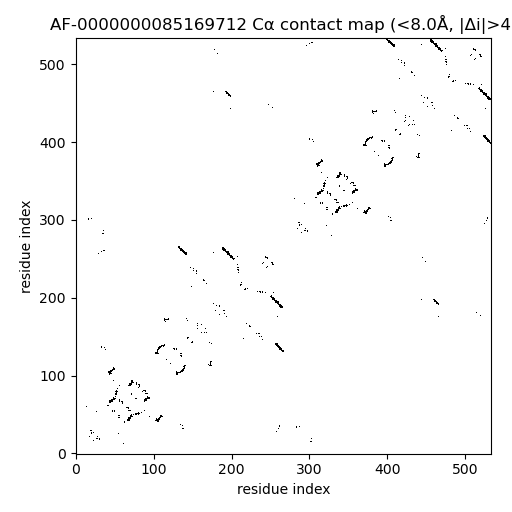1 84 ASN A C 1
ATOM 650 O O . ASN A 1 84 ? 7.105 -27.344 7.473 1 90.81 84 ASN A O 1
ATOM 654 N N . VAL A 1 85 ? 5.969 -28.438 5.922 1 92.69 85 VAL A N 1
ATOM 655 C CA . VAL A 1 85 ? 4.738 -28.531 6.699 1 92.69 85 VAL A CA 1
ATOM 656 C C . VAL A 1 85 ? 4.211 -29.969 6.68 1 92.69 85 VAL A C 1
ATOM 658 O O . VAL A 1 85 ? 3.17 -30.234 6.082 1 92.69 85 VAL A O 1
ATOM 661 N N . PRO A 1 86 ? 4.758 -30.781 7.445 1 92.06 86 PRO A N 1
ATOM 662 C CA . PRO A 1 86 ? 4.461 -32.219 7.375 1 92.06 86 PRO A CA 1
ATOM 663 C C . PRO A 1 86 ? 3 -32.531 7.699 1 92.06 86 PRO A C 1
ATOM 665 O O . PRO A 1 86 ? 2.457 -33.531 7.215 1 92.06 86 PRO A O 1
ATOM 668 N N . GLN A 1 87 ? 2.381 -31.703 8.469 1 90.88 87 GLN A N 1
ATOM 669 C CA . GLN A 1 87 ? 0.999 -31.969 8.852 1 90.88 87 GLN A CA 1
ATOM 670 C C . GLN A 1 87 ? 0.022 -31.328 7.867 1 90.88 87 GLN A C 1
ATOM 672 O O . GLN A 1 87 ? -1.194 -31.469 8.016 1 90.88 87 GLN A O 1
ATOM 677 N N . GLY A 1 88 ? 0.588 -30.656 6.949 1 92.5 88 GLY A N 1
ATOM 678 C CA . GLY A 1 88 ? -0.264 -29.969 6 1 92.5 88 GLY A CA 1
ATOM 679 C C . GLY A 1 88 ? -0.842 -30.875 4.934 1 92.5 88 GLY A C 1
ATOM 680 O O . GLY A 1 88 ? -0.321 -31.969 4.691 1 92.5 88 GLY A O 1
ATOM 681 N N . ARG A 1 89 ? -1.947 -30.531 4.348 1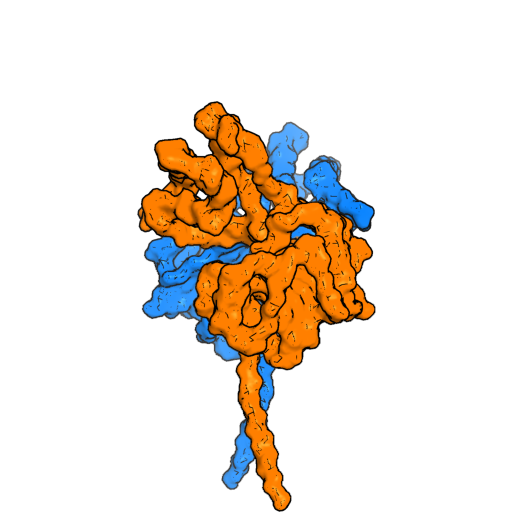 96.44 89 ARG A N 1
ATOM 682 C CA . ARG A 1 89 ? -2.568 -31.203 3.213 1 96.44 89 ARG A CA 1
ATOM 683 C C . ARG A 1 89 ? -2.301 -30.453 1.914 1 96.44 89 ARG A C 1
ATOM 685 O O . ARG A 1 89 ? -2.674 -29.281 1.781 1 96.44 89 ARG A O 1
ATOM 692 N N . PHE A 1 90 ? -1.67 -31.094 1.01 1 97.81 90 PHE A N 1
ATOM 693 C CA . PHE A 1 90 ? -1.289 -30.484 -0.255 1 97.81 90 PHE A CA 1
ATOM 694 C C . PHE A 1 90 ? -1.705 -31.359 -1.432 1 97.81 90 PHE A C 1
ATOM 696 O O . PHE A 1 90 ? -1.55 -32.594 -1.388 1 97.81 90 PHE A O 1
ATOM 703 N N . ILE A 1 91 ? -2.203 -30.797 -2.475 1 96.62 91 ILE A N 1
ATOM 704 C CA . ILE A 1 91 ? -2.602 -31.531 -3.668 1 96.62 91 ILE A CA 1
ATOM 705 C C . ILE A 1 91 ? -2.006 -30.859 -4.906 1 96.62 91 ILE A C 1
ATOM 707 O O . ILE A 1 91 ? -1.964 -29.641 -5.004 1 96.62 91 ILE A O 1
ATOM 711 N N . ALA A 1 92 ? -1.603 -31.641 -5.809 1 97 92 ALA A N 1
ATOM 712 C CA . ALA A 1 92 ? -1.154 -31.172 -7.117 1 97 92 ALA A CA 1
ATOM 713 C C . ALA A 1 92 ? -2.322 -31.062 -8.094 1 97 92 ALA A C 1
ATOM 715 O O . ALA A 1 92 ? -3.078 -32.031 -8.273 1 97 92 ALA A O 1
ATOM 716 N N . ALA A 1 93 ? -2.5 -29.938 -8.695 1 96.5 93 ALA A N 1
ATOM 717 C CA . ALA A 1 93 ? -3.574 -29.781 -9.672 1 96.5 93 ALA A CA 1
ATOM 718 C C . ALA A 1 93 ? -3.299 -28.594 -10.602 1 96.5 93 ALA A C 1
ATOM 720 O O . ALA A 1 93 ? -2.52 -27.703 -10.258 1 96.5 93 ALA A O 1
ATOM 721 N N . ASP A 1 94 ? -3.91 -28.672 -11.75 1 95.75 94 ASP A N 1
ATOM 722 C CA . ASP A 1 94 ? -3.955 -27.5 -12.625 1 95.75 94 ASP A CA 1
ATOM 723 C C . ASP A 1 94 ? -4.922 -26.453 -12.086 1 95.75 94 ASP A C 1
ATOM 725 O O . ASP A 1 94 ? -6.137 -26.656 -12.094 1 95.75 94 ASP A O 1
ATOM 729 N N . LEU A 1 95 ? -4.402 -25.297 -11.727 1 94.25 95 LEU A N 1
ATOM 730 C CA . LEU A 1 95 ? -5.172 -24.266 -11.023 1 94.25 95 LEU A CA 1
ATOM 731 C C . LEU A 1 95 ? -6.254 -23.688 -11.93 1 94.25 95 LEU A C 1
ATOM 733 O O . LEU A 1 95 ? -7.246 -23.141 -11.445 1 94.25 95 LEU A O 1
ATOM 737 N N . ASN A 1 96 ? -6.102 -23.797 -13.211 1 91.5 96 ASN A N 1
ATOM 738 C CA . ASN A 1 96 ? -7.082 -23.297 -14.164 1 91.5 96 ASN A CA 1
ATOM 739 C C . ASN A 1 96 ? -8.359 -24.125 -14.148 1 91.5 96 ASN A C 1
ATOM 741 O O . ASN A 1 96 ? -9.438 -23.625 -14.477 1 91.5 96 ASN A O 1
ATOM 745 N N . HIS A 1 97 ? -8.211 -25.375 -13.711 1 92.62 97 HIS A N 1
ATOM 746 C CA . HIS A 1 97 ? -9.359 -26.25 -13.906 1 92.62 97 HIS A CA 1
ATOM 747 C C . HIS A 1 97 ? -9.789 -26.906 -12.594 1 92.62 97 HIS A C 1
ATOM 749 O O . HIS A 1 97 ? -10.906 -27.422 -12.492 1 92.62 97 HIS A O 1
ATOM 755 N N . TRP A 1 98 ? -8.961 -26.859 -11.695 1 95.38 98 TRP A N 1
ATOM 756 C CA . TRP A 1 98 ? -9.227 -27.531 -10.43 1 95.38 98 TRP A CA 1
ATOM 757 C C . TRP A 1 98 ? -10.414 -26.875 -9.711 1 95.38 98 TRP A C 1
ATOM 759 O O . TRP A 1 98 ? -10.578 -25.656 -9.758 1 95.38 98 TRP A O 1
ATOM 769 N N . THR A 1 99 ? -11.211 -27.734 -9.031 1 97.19 99 THR A N 1
ATOM 770 C CA . THR A 1 99 ? -12.336 -27.312 -8.211 1 97.19 99 THR A CA 1
ATOM 771 C C . THR A 1 99 ? -12.305 -28 -6.848 1 97.19 99 THR A C 1
ATOM 773 O O . THR A 1 99 ? -11.945 -29.172 -6.75 1 97.19 99 THR A O 1
ATOM 776 N N . PRO A 1 100 ? -12.656 -27.281 -5.844 1 97.69 100 PRO A N 1
ATOM 777 C CA . PRO A 1 100 ? -12.688 -27.938 -4.531 1 97.69 100 PRO A CA 1
ATOM 778 C C . PRO A 1 100 ? -13.852 -28.906 -4.375 1 97.69 100 PRO A C 1
ATOM 780 O O . PRO A 1 100 ? -14.898 -28.719 -4.992 1 97.69 100 PRO A O 1
ATOM 783 N N . ALA A 1 101 ? -13.648 -29.906 -3.473 1 96.06 101 ALA A N 1
ATOM 784 C CA . ALA A 1 101 ? -14.688 -30.891 -3.193 1 96.06 101 ALA A CA 1
ATOM 785 C C . ALA A 1 101 ? -15.812 -30.281 -2.361 1 96.06 101 ALA A C 1
ATOM 787 O O . ALA A 1 101 ? -16.953 -30.734 -2.426 1 96.06 101 ALA A O 1
ATOM 788 N N . HIS A 1 102 ? -15.469 -29.297 -1.563 1 96.62 102 HIS A N 1
ATOM 789 C CA . HIS A 1 102 ? -16.406 -28.594 -0.702 1 96.62 102 HIS A CA 1
ATOM 790 C C . HIS A 1 102 ? -16.234 -27.094 -0.814 1 96.62 102 HIS A C 1
ATOM 792 O O . HIS A 1 102 ? -15.172 -26.609 -1.212 1 96.62 102 HIS A O 1
ATOM 798 N N . LYS A 1 103 ? -17.328 -26.391 -0.426 1 98.06 103 LYS A N 1
ATOM 799 C CA . LYS A 1 103 ? -17.234 -24.938 -0.386 1 98.06 103 LYS A CA 1
ATOM 800 C C . LYS A 1 103 ? -16.266 -24.484 0.69 1 98.06 103 LYS A C 1
ATOM 802 O O . LYS A 1 103 ? -15.992 -25.203 1.646 1 98.06 103 LYS A O 1
ATOM 807 N N . LEU A 1 104 ? -15.773 -23.344 0.52 1 98.5 104 LEU A N 1
ATOM 808 C CA . LEU A 1 104 ? -14.703 -22.797 1.355 1 98.5 104 LEU A CA 1
ATOM 809 C C . LEU A 1 104 ? -15.164 -21.547 2.082 1 98.5 104 LEU A C 1
ATOM 811 O O . LEU A 1 104 ? -16.094 -20.859 1.637 1 98.5 104 LEU A O 1
ATOM 815 N N . ASP A 1 105 ? -14.523 -21.266 3.189 1 98.5 105 ASP A N 1
ATOM 816 C CA . ASP A 1 105 ? -14.781 -20.031 3.922 1 98.5 105 ASP A CA 1
ATOM 817 C C . ASP A 1 105 ? -13.773 -18.953 3.545 1 98.5 105 ASP A C 1
ATOM 819 O O . ASP A 1 105 ? -14.062 -17.75 3.666 1 98.5 105 ASP A O 1
ATOM 823 N N . LEU A 1 106 ? -12.602 -19.359 3.127 1 98.5 106 LEU A N 1
ATOM 824 C CA . LEU A 1 106 ? -11.539 -18.438 2.74 1 98.5 106 LEU A CA 1
ATOM 825 C C . LEU A 1 106 ? -10.695 -19.016 1.613 1 98.5 106 LEU A C 1
ATOM 827 O O . LEU A 1 106 ? -10.211 -20.141 1.716 1 98.5 106 LEU A O 1
ATOM 831 N N . ILE A 1 107 ? -10.648 -18.312 0.548 1 98.69 107 ILE A N 1
ATOM 832 C CA . ILE A 1 107 ? -9.641 -18.562 -0.479 1 98.69 107 ILE A CA 1
ATOM 833 C C . ILE A 1 107 ? -8.539 -17.516 -0.374 1 98.69 107 ILE A C 1
ATOM 835 O O . ILE A 1 107 ? -8.789 -16.312 -0.512 1 98.69 107 ILE A O 1
ATOM 839 N N . TYR A 1 108 ? -7.379 -17.953 -0.06 1 98.25 108 TYR A N 1
ATOM 840 C CA . TYR A 1 108 ? -6.191 -17.109 0.061 1 98.25 108 TYR A CA 1
ATOM 841 C C . TYR A 1 108 ? -5.199 -17.406 -1.057 1 98.25 108 TYR A C 1
ATOM 843 O O . TYR A 1 108 ? -4.727 -18.547 -1.195 1 98.25 108 TYR A O 1
ATOM 851 N N . THR A 1 109 ? -4.91 -16.438 -1.89 1 98.19 109 THR A N 1
ATOM 852 C CA . THR A 1 109 ? -3.984 -16.625 -3.002 1 98.19 109 THR A CA 1
ATOM 853 C C . THR A 1 109 ? -2.996 -15.461 -3.088 1 98.19 109 THR A C 1
ATOM 855 O O . THR A 1 109 ? -3.4 -14.305 -3.225 1 98.19 109 THR A O 1
ATOM 858 N N . ASN A 1 110 ? -1.783 -15.789 -2.975 1 96.81 110 ASN A N 1
ATOM 859 C CA . ASN A 1 110 ? -0.692 -14.828 -2.918 1 96.81 110 ASN A CA 1
ATOM 860 C C . ASN A 1 110 ? 0.321 -15.055 -4.035 1 96.81 110 ASN A C 1
ATOM 862 O O . ASN A 1 110 ? 1.063 -16.047 -4.012 1 96.81 110 ASN A O 1
ATOM 866 N N . ALA A 1 111 ? 0.343 -14.109 -5.016 1 94.19 111 ALA A N 1
ATOM 867 C CA . ALA A 1 111 ? 1.31 -14.125 -6.109 1 94.19 111 ALA A CA 1
ATOM 868 C C . ALA A 1 111 ? 1.131 -15.359 -6.988 1 94.19 111 ALA A C 1
ATOM 870 O O . ALA A 1 111 ? 2.107 -16.016 -7.344 1 94.19 111 ALA A O 1
ATOM 871 N N . THR A 1 112 ? -0.076 -15.617 -7.367 1 95.12 112 THR A N 1
ATOM 872 C CA . THR A 1 112 ? -0.39 -16.797 -8.156 1 95.12 112 THR A CA 1
ATOM 873 C C . THR A 1 112 ? -1.251 -16.422 -9.359 1 95.12 112 THR A C 1
ATOM 875 O O . THR A 1 112 ? -0.939 -16.812 -10.492 1 95.12 112 THR A O 1
ATOM 878 N N . LEU A 1 113 ? -2.25 -15.602 -9.172 1 96.31 113 LEU A N 1
ATOM 879 C CA . LEU A 1 113 ? -3.297 -15.414 -10.172 1 96.31 113 LEU A CA 1
ATOM 880 C C . LEU A 1 113 ? -2.779 -14.617 -11.359 1 96.31 113 LEU A C 1
ATOM 882 O O . LEU A 1 113 ? -3.352 -14.672 -12.453 1 96.31 113 LEU A O 1
ATOM 886 N N . GLN A 1 114 ? -1.674 -13.844 -11.164 1 93 114 GLN A N 1
ATOM 887 C CA . GLN A 1 114 ? -1.135 -13.07 -12.281 1 93 114 GLN A CA 1
ATOM 888 C C . GLN A 1 114 ? -0.692 -13.992 -13.422 1 93 114 GLN A C 1
ATOM 890 O O . GLN A 1 114 ? -0.5 -13.539 -14.547 1 93 114 GLN A O 1
ATOM 895 N N . TRP A 1 115 ? -0.525 -15.258 -13.141 1 89.06 115 TRP A N 1
ATOM 896 C CA . TRP A 1 115 ? -0.046 -16.219 -14.133 1 89.06 115 TRP A CA 1
ATOM 897 C C . TRP A 1 115 ? -1.214 -16.906 -14.828 1 89.06 115 TRP A C 1
ATOM 899 O O . TRP A 1 115 ? -1.014 -17.688 -15.766 1 89.06 115 TRP A O 1
ATOM 909 N N . LEU A 1 116 ? -2.357 -16.719 -14.336 1 92.31 116 LEU A N 1
ATOM 910 C CA . LEU A 1 116 ? -3.537 -17.359 -14.906 1 92.31 116 LEU A CA 1
ATOM 911 C C . LEU A 1 116 ? -4.27 -16.406 -15.852 1 92.31 116 LEU A C 1
ATOM 913 O O . LEU A 1 116 ? -4.379 -15.211 -15.562 1 92.31 116 LEU A O 1
ATOM 917 N N . PRO A 1 117 ? -4.816 -16.906 -16.875 1 91.69 117 PRO A N 1
ATOM 918 C CA . PRO A 1 117 ? -5.477 -16.047 -17.859 1 91.69 117 PRO A CA 1
ATOM 919 C C . PRO A 1 117 ? -6.922 -15.727 -17.5 1 91.69 117 PRO A C 1
ATOM 921 O O . PRO A 1 117 ? -7.461 -16.281 -16.547 1 91.69 117 PRO A O 1
ATOM 924 N N . ASP A 1 118 ? -7.52 -14.797 -18.188 1 93.94 118 ASP A N 1
ATOM 925 C CA . ASP A 1 118 ? -8.945 -14.484 -18.25 1 93.94 118 ASP A CA 1
ATOM 926 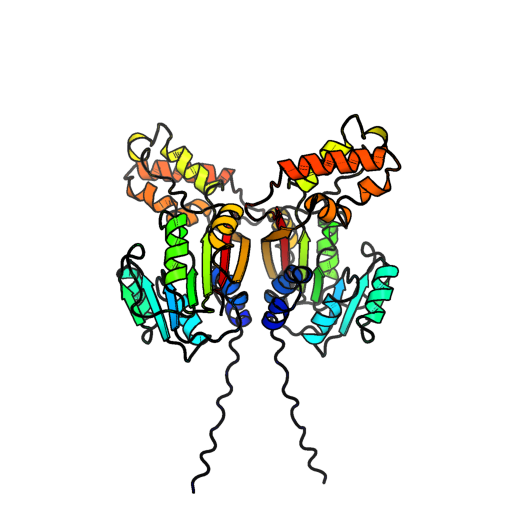C C . ASP A 1 118 ? -9.508 -14.211 -16.859 1 93.94 118 ASP A C 1
ATOM 928 O O . ASP A 1 118 ? -10.477 -14.852 -16.438 1 93.94 118 ASP A O 1
ATOM 932 N N . HIS A 1 119 ? -9.008 -13.211 -16.203 1 97.06 119 HIS A N 1
ATOM 933 C CA . HIS A 1 119 ? -9.453 -12.852 -14.852 1 97.06 119 HIS A CA 1
ATOM 934 C C . HIS A 1 119 ? -10.953 -12.555 -14.828 1 97.06 119 HIS A C 1
ATOM 936 O O . HIS A 1 119 ? -11.617 -12.766 -13.812 1 97.06 119 HIS A O 1
ATOM 942 N N . ALA A 1 120 ? -11.523 -12.164 -15.953 1 96.31 120 ALA A N 1
ATOM 943 C CA . ALA A 1 120 ? -12.953 -11.859 -16.016 1 96.31 120 ALA A CA 1
ATOM 944 C C . ALA A 1 120 ? -13.789 -13.109 -15.766 1 96.31 120 ALA A C 1
ATOM 946 O O . ALA A 1 120 ? -14.914 -13.023 -15.273 1 96.31 120 ALA A O 1
ATOM 947 N N . GLN A 1 121 ? -13.188 -14.234 -16.094 1 96.38 121 GLN A N 1
ATOM 948 C CA . GLN A 1 121 ? -13.875 -15.5 -15.852 1 96.38 121 GLN A CA 1
ATOM 949 C C . GLN A 1 121 ? -13.359 -16.172 -14.578 1 96.38 121 GLN A C 1
ATOM 951 O O . GLN A 1 121 ? -14.117 -16.812 -13.859 1 96.38 121 GLN A O 1
ATOM 956 N N . LEU A 1 122 ? -12.125 -15.977 -14.336 1 97.44 122 LEU A N 1
ATOM 957 C CA . LEU A 1 122 ? -11.461 -16.656 -13.227 1 97.44 122 LEU A CA 1
ATOM 958 C C . LEU A 1 122 ? -12.023 -16.203 -11.891 1 97.44 122 LEU A C 1
ATOM 960 O O . LEU A 1 122 ? -12.32 -17.016 -11.023 1 97.44 122 LEU A O 1
ATOM 964 N N . PHE A 1 123 ? -12.164 -14.875 -11.68 1 98.38 123 PHE A N 1
ATOM 965 C CA . PHE A 1 123 ? -12.547 -14.344 -10.383 1 98.38 123 PHE A CA 1
ATOM 966 C C . PHE A 1 123 ? -13.961 -14.773 -10.016 1 98.38 123 PHE A C 1
ATOM 968 O O . PHE A 1 123 ? -14.195 -15.266 -8.914 1 98.38 123 PHE A O 1
ATOM 975 N N . PRO A 1 124 ? -14.938 -14.664 -10.953 1 98.06 124 PRO A N 1
ATOM 976 C CA . PRO A 1 124 ? -16.266 -15.203 -10.641 1 98.06 124 PRO A CA 1
ATOM 977 C C . PRO A 1 124 ? -16.234 -16.703 -10.336 1 98.06 124 PRO A C 1
ATOM 979 O O . PRO A 1 124 ? -16.953 -17.156 -9.445 1 98.06 124 PRO A O 1
ATOM 982 N N . ARG A 1 125 ? -15.445 -17.406 -11.031 1 98.12 125 ARG A N 1
ATOM 983 C CA . ARG A 1 125 ? -15.305 -18.844 -10.758 1 98.12 125 ARG A CA 1
ATOM 984 C C . ARG A 1 125 ? -14.805 -19.078 -9.344 1 98.12 125 ARG A C 1
ATOM 986 O O . ARG A 1 125 ? -15.352 -19.906 -8.609 1 98.12 125 ARG A O 1
ATOM 993 N N . LEU A 1 126 ? -13.82 -18.359 -8.922 1 98.62 126 LEU A N 1
ATOM 994 C CA . LEU A 1 126 ? -13.273 -18.5 -7.578 1 98.62 126 LEU A CA 1
ATOM 995 C C . LEU A 1 126 ? -14.32 -18.141 -6.527 1 98.62 126 LEU A C 1
ATOM 997 O O . LEU A 1 126 ? -14.438 -18.812 -5.5 1 98.62 126 LEU A O 1
ATOM 1001 N N . LEU A 1 127 ? -15.086 -17.062 -6.781 1 98.56 127 LEU A N 1
ATOM 1002 C CA . LEU A 1 127 ? -16.156 -16.672 -5.863 1 98.56 127 LEU A CA 1
ATOM 1003 C C . LEU A 1 127 ? -17.172 -17.797 -5.711 1 98.56 127 LEU A C 1
ATOM 1005 O O . LEU A 1 127 ? -17.719 -18 -4.625 1 98.56 127 LEU A O 1
ATOM 1009 N N . SER A 1 128 ? -17.375 -18.562 -6.781 1 98.38 128 SER A N 1
ATOM 1010 C CA . SER A 1 128 ? -18.375 -19.641 -6.754 1 98.38 128 SER A CA 1
ATOM 1011 C C . SER A 1 128 ? -17.922 -20.766 -5.836 1 98.38 128 SER A C 1
ATOM 1013 O O . SER A 1 128 ? -18.734 -21.625 -5.453 1 98.38 128 SER A O 1
ATOM 1015 N N . PHE A 1 129 ? -16.656 -20.844 -5.457 1 98.56 129 PHE A N 1
ATOM 1016 C CA . PHE A 1 129 ? -16.125 -21.891 -4.582 1 98.56 129 PHE A CA 1
ATOM 1017 C C . PHE A 1 129 ? -16.422 -21.562 -3.121 1 98.56 129 PHE A C 1
ATOM 1019 O O . PHE A 1 129 ? -16.203 -22.406 -2.24 1 98.56 129 PHE A O 1
ATOM 1026 N N . LEU A 1 130 ? -16.969 -20.359 -2.846 1 98.5 130 LEU A N 1
ATOM 1027 C CA . LEU A 1 130 ? -17.062 -19.891 -1.471 1 98.5 130 LEU A CA 1
ATOM 1028 C C . LEU A 1 130 ? -18.453 -20.172 -0.893 1 98.5 130 LEU A C 1
ATOM 1030 O O . LEU A 1 130 ? -19.453 -20.141 -1.615 1 98.5 130 LEU A O 1
ATOM 1034 N N . ASN A 1 131 ? -18.5 -20.438 0.412 1 98.19 131 ASN A N 1
ATOM 1035 C CA . ASN A 1 131 ? -19.734 -20.406 1.19 1 98.19 131 ASN A CA 1
ATOM 1036 C C . ASN A 1 131 ? -20.312 -19 1.283 1 98.19 131 ASN A C 1
ATOM 1038 O O . ASN A 1 131 ? -19.594 -18.016 1.077 1 98.19 131 ASN A O 1
ATOM 1042 N N . PRO A 1 132 ? -21.656 -18.953 1.611 1 97.25 132 PRO A N 1
ATOM 1043 C CA . PRO A 1 132 ? -22.141 -17.641 1.994 1 97.25 132 PRO A CA 1
ATOM 1044 C C . PRO A 1 132 ? -21.297 -16.984 3.08 1 97.25 132 PRO A C 1
ATOM 1046 O O . PRO A 1 132 ? -20.875 -17.641 4.027 1 97.25 132 PRO A O 1
ATOM 1049 N N . GLY A 1 133 ? -20.969 -15.734 2.848 1 96.62 133 GLY A N 1
ATOM 1050 C CA . GLY A 1 133 ? -20.125 -15.016 3.807 1 96.62 133 GLY A CA 1
ATOM 1051 C C . GLY A 1 133 ? -18.656 -15.289 3.627 1 96.62 133 GLY A C 1
ATOM 1052 O O . GLY A 1 133 ? -17.812 -14.688 4.312 1 96.62 133 GLY A O 1
ATOM 1053 N N . GLY A 1 134 ? -18.328 -16.188 2.725 1 98.06 134 GLY A N 1
ATOM 1054 C CA . GLY A 1 134 ? -16.922 -16.531 2.473 1 98.06 134 GLY A CA 1
ATOM 1055 C C . GLY A 1 134 ? -16.141 -15.383 1.876 1 98.06 134 GLY A C 1
ATOM 1056 O O . GLY A 1 134 ? -16.719 -14.391 1.423 1 98.06 134 GLY A O 1
ATOM 1057 N N . CYS A 1 135 ? -14.789 -15.531 1.86 1 98.38 135 CYS A N 1
ATOM 1058 C CA . CYS A 1 135 ? -13.906 -14.438 1.471 1 98.38 135 CYS A CA 1
ATOM 1059 C C . CYS A 1 135 ? -12.867 -14.914 0.463 1 98.38 135 CYS A C 1
ATOM 1061 O O . CYS A 1 135 ? -12.297 -15.992 0.612 1 98.38 135 CYS A O 1
ATOM 1063 N N . LEU A 1 136 ? -12.727 -14.141 -0.572 1 98.75 136 LEU A N 1
ATOM 1064 C CA . LEU A 1 136 ? -11.617 -14.266 -1.506 1 98.75 136 LEU A CA 1
ATOM 1065 C C . LEU A 1 136 ? -10.555 -13.203 -1.244 1 98.75 136 LEU A C 1
ATOM 1067 O O . LEU A 1 136 ? -10.836 -12.008 -1.362 1 98.75 136 LEU A O 1
ATOM 1071 N N . ALA A 1 137 ? -9.336 -13.609 -0.833 1 98.69 137 ALA A N 1
ATOM 1072 C CA . ALA A 1 137 ? -8.211 -12.711 -0.571 1 98.69 137 ALA A CA 1
ATOM 1073 C C . ALA A 1 137 ? -7.086 -12.938 -1.577 1 98.69 137 ALA A C 1
ATOM 1075 O O . ALA A 1 137 ? -6.523 -14.031 -1.651 1 98.69 137 ALA A O 1
ATOM 1076 N N . VAL A 1 138 ? -6.738 -11.828 -2.287 1 98.69 138 VAL A N 1
ATOM 1077 C CA . VAL A 1 138 ? -5.824 -11.969 -3.418 1 98.69 138 VAL A CA 1
ATOM 1078 C C . VAL A 1 138 ? -4.711 -10.93 -3.312 1 98.69 138 VAL A C 1
ATOM 1080 O O . VAL A 1 138 ? -4.965 -9.766 -2.994 1 98.69 138 VAL A O 1
ATOM 1083 N N . GLN A 1 139 ? -3.543 -11.344 -3.506 1 98.25 139 GLN A N 1
ATOM 1084 C CA . GLN A 1 139 ? -2.408 -10.461 -3.74 1 98.25 139 GLN A CA 1
ATOM 1085 C C . GLN A 1 139 ? -1.633 -10.875 -4.988 1 98.25 139 GLN A C 1
ATOM 1087 O O . GLN A 1 139 ? -1.326 -12.055 -5.168 1 98.25 139 GLN A O 1
ATOM 1092 N N . MET A 1 140 ? -1.369 -9.867 -5.906 1 96.44 140 MET A N 1
ATOM 1093 C CA . MET A 1 140 ? -0.645 -10.125 -7.145 1 96.44 140 MET A CA 1
ATOM 1094 C C . MET A 1 140 ? 0.335 -9 -7.453 1 96.44 140 MET A C 1
ATOM 1096 O O . MET A 1 140 ? 0.018 -7.828 -7.254 1 96.44 140 MET A O 1
ATOM 1100 N N . PRO A 1 141 ? 1.506 -9.344 -7.969 1 94.81 141 PRO A N 1
ATOM 1101 C CA . PRO A 1 141 ? 2.355 -8.281 -8.508 1 94.81 141 PRO A CA 1
ATOM 1102 C C . PRO A 1 141 ? 1.726 -7.574 -9.703 1 94.81 141 PRO A C 1
ATOM 1104 O O . PRO A 1 141 ? 1.057 -8.211 -10.523 1 94.81 141 PRO A O 1
ATOM 1107 N N . VAL A 1 142 ? 1.857 -6.273 -9.789 1 95.06 142 VAL A N 1
ATOM 1108 C CA . VAL A 1 142 ? 1.429 -5.473 -10.93 1 95.06 142 VAL A CA 1
ATOM 1109 C C . VAL A 1 142 ? 2.604 -4.648 -11.453 1 95.06 142 VAL A C 1
ATOM 1111 O O . VAL A 1 142 ? 2.678 -3.441 -11.219 1 95.06 142 VAL A O 1
ATOM 1114 N N . MET A 1 143 ? 3.486 -5.254 -12.312 1 93.69 143 MET A N 1
ATOM 1115 C CA . MET A 1 143 ? 4.746 -4.633 -12.711 1 93.69 143 MET A CA 1
ATOM 1116 C C . MET A 1 143 ? 4.793 -4.422 -14.219 1 93.69 143 MET A C 1
ATOM 1118 O O . MET A 1 143 ? 5.82 -4.016 -14.766 1 93.69 143 MET A O 1
ATOM 1122 N N . HIS A 1 144 ? 3.699 -4.57 -14.906 1 89.94 144 HIS A N 1
ATOM 1123 C CA . HIS A 1 144 ? 3.705 -4.621 -16.359 1 89.94 144 HIS A CA 1
ATOM 1124 C C . HIS A 1 144 ? 4.23 -3.316 -16.953 1 89.94 144 HIS A C 1
ATOM 1126 O O . HIS A 1 144 ? 4.879 -3.322 -18 1 89.94 144 HIS A O 1
ATOM 1132 N N . ASP A 1 145 ? 4.023 -2.217 -16.234 1 91.19 145 ASP A N 1
ATOM 1133 C CA . ASP A 1 145 ? 4.414 -0.932 -16.812 1 91.19 145 ASP A CA 1
ATOM 1134 C C . ASP A 1 145 ? 5.734 -0.442 -16.219 1 91.19 145 ASP A C 1
ATOM 1136 O O . ASP A 1 145 ? 6.219 0.633 -16.578 1 91.19 145 ASP A O 1
ATOM 1140 N N . ALA A 1 146 ? 6.289 -1.163 -15.359 1 95.19 146 ALA A N 1
ATOM 1141 C CA . ALA A 1 146 ? 7.566 -0.793 -14.758 1 95.19 146 ALA A CA 1
ATOM 1142 C C . ALA A 1 146 ? 8.711 -0.947 -15.758 1 95.19 146 ALA A C 1
ATOM 1144 O O . ALA A 1 146 ? 8.664 -1.812 -16.625 1 95.19 146 ALA A O 1
ATOM 1145 N N . PRO A 1 147 ? 9.734 -0.188 -15.547 1 96.81 147 PRO A N 1
ATOM 1146 C CA . PRO A 1 147 ? 10.875 -0.252 -16.469 1 96.81 147 PRO A CA 1
ATOM 1147 C C . PRO A 1 147 ? 11.445 -1.661 -16.594 1 96.81 147 PRO A C 1
ATOM 1149 O O . PRO A 1 147 ? 11.812 -2.082 -17.703 1 96.81 147 PRO A O 1
ATOM 1152 N N . LEU A 1 148 ? 11.484 -2.396 -15.516 1 95.62 148 LEU A N 1
ATOM 1153 C CA . LEU A 1 148 ? 12.125 -3.707 -15.586 1 95.62 148 LEU A CA 1
ATOM 1154 C C . LEU A 1 148 ? 11.328 -4.652 -16.484 1 95.62 148 LEU A C 1
ATOM 1156 O O . LEU A 1 148 ? 11.914 -5.477 -17.188 1 95.62 148 LEU A O 1
ATOM 1160 N N . ARG A 1 149 ? 10.055 -4.516 -16.531 1 94.56 149 ARG A N 1
ATOM 1161 C CA . ARG A 1 149 ? 9.234 -5.355 -17.391 1 94.56 149 ARG A CA 1
ATOM 1162 C C . ARG A 1 149 ? 9.203 -4.816 -18.812 1 94.56 149 ARG A C 1
ATOM 1164 O O . ARG A 1 149 ? 9.32 -5.582 -19.781 1 94.56 149 ARG A O 1
ATOM 1171 N N . ARG A 1 150 ? 9.109 -3.516 -18.969 1 94.62 150 ARG A N 1
ATOM 1172 C CA . ARG A 1 150 ? 9.109 -2.908 -20.297 1 94.62 150 ARG A CA 1
ATOM 1173 C C . ARG A 1 150 ? 10.391 -3.252 -21.062 1 94.62 150 ARG A C 1
ATOM 1175 O O . ARG A 1 150 ? 10.344 -3.545 -22.25 1 94.62 150 ARG A O 1
ATOM 1182 N N . ALA A 1 151 ? 11.477 -3.236 -20.375 1 96.31 151 ALA A N 1
ATOM 1183 C CA . ALA A 1 151 ? 12.758 -3.529 -21 1 96.31 151 ALA A CA 1
ATOM 1184 C C . ALA A 1 151 ? 12.805 -4.965 -21.516 1 96.31 151 ALA A C 1
ATOM 1186 O O . ALA A 1 151 ? 13.43 -5.238 -22.531 1 96.31 151 ALA A O 1
ATOM 1187 N N . GLN A 1 152 ? 12.203 -5.914 -20.797 1 95 152 GLN A N 1
ATOM 1188 C CA . GLN A 1 152 ? 12.148 -7.305 -21.25 1 95 152 GLN A CA 1
ATOM 1189 C C . GLN A 1 152 ? 11.469 -7.422 -22.609 1 95 152 GLN A C 1
ATOM 1191 O O . GLN A 1 152 ? 12.008 -8.039 -23.516 1 95 152 GLN A O 1
ATOM 1196 N N . VAL A 1 153 ? 10.352 -6.723 -22.703 1 93.12 153 VAL A N 1
ATOM 1197 C CA . VAL A 1 153 ? 9.555 -6.793 -23.922 1 93.12 153 VAL A CA 1
ATOM 1198 C C . VAL A 1 153 ? 10.273 -6.078 -25.062 1 93.12 153 VAL A C 1
ATOM 1200 O O . VAL A 1 153 ? 10.375 -6.609 -26.172 1 93.12 153 VAL A O 1
ATOM 1203 N N . GLU A 1 154 ? 10.758 -4.938 -24.781 1 94.81 154 GLU A N 1
ATOM 1204 C CA . GLU A 1 154 ? 11.445 -4.141 -25.797 1 94.81 154 GLU A CA 1
ATOM 1205 C C . GLU A 1 154 ? 12.672 -4.875 -26.344 1 94.81 154 GLU A C 1
ATOM 1207 O O . GLU A 1 154 ? 12.891 -4.902 -27.547 1 94.81 154 GLU A O 1
ATOM 1212 N N . LEU A 1 155 ? 13.414 -5.449 -25.453 1 95.62 155 LEU A N 1
ATOM 1213 C CA . LEU A 1 155 ? 14.602 -6.184 -25.859 1 95.62 155 LEU A CA 1
ATOM 1214 C C . LEU A 1 155 ? 14.227 -7.426 -26.656 1 95.62 155 LEU A C 1
ATOM 1216 O O . LEU A 1 155 ? 14.844 -7.727 -27.688 1 95.62 155 LEU A O 1
ATOM 1220 N N . ALA A 1 156 ? 13.234 -8.117 -26.203 1 94.88 156 ALA A N 1
ATOM 1221 C CA . ALA A 1 156 ? 12.789 -9.328 -26.875 1 94.88 156 ALA A CA 1
ATOM 1222 C C . ALA A 1 156 ? 12.359 -9.039 -28.312 1 94.88 156 ALA A C 1
ATOM 1224 O O . ALA A 1 156 ? 12.555 -9.859 -29.203 1 94.88 156 ALA A O 1
ATOM 1225 N N . ARG A 1 157 ? 11.859 -7.863 -28.484 1 94.31 157 ARG A N 1
ATOM 1226 C CA . ARG A 1 157 ? 11.312 -7.504 -29.797 1 94.31 157 ARG A CA 1
ATOM 1227 C C . ARG A 1 157 ? 12.359 -6.797 -30.641 1 94.31 157 ARG A C 1
ATOM 1229 O O . ARG A 1 157 ? 12.109 -6.5 -31.812 1 94.31 157 ARG A O 1
ATOM 1236 N N . SER A 1 158 ? 13.477 -6.543 -30.062 1 95.75 158 SER A N 1
ATOM 1237 C CA . SER A 1 158 ? 14.531 -5.879 -30.812 1 95.75 158 SER A CA 1
ATOM 1238 C C . SER A 1 158 ? 15.102 -6.793 -31.906 1 95.75 158 SER A C 1
ATOM 1240 O O . SER A 1 158 ? 15 -8.016 -31.797 1 95.75 158 SER A O 1
ATOM 1242 N N . PRO A 1 159 ? 15.734 -6.246 -32.906 1 95.31 159 PRO A N 1
ATOM 1243 C CA . PRO A 1 159 ? 16.266 -7.035 -34 1 95.31 159 PRO A CA 1
ATOM 1244 C C . PRO A 1 159 ? 17.266 -8.094 -33.531 1 95.31 159 PRO A C 1
ATOM 1246 O O . PRO A 1 159 ? 17.344 -9.18 -34.125 1 95.31 159 PRO A O 1
ATOM 1249 N N . ALA A 1 160 ? 17.906 -7.801 -32.562 1 95.06 160 ALA A N 1
ATOM 1250 C CA . ALA A 1 160 ? 18.969 -8.688 -32.094 1 95.06 160 ALA A CA 1
ATOM 1251 C C . ALA A 1 160 ? 18.391 -9.992 -31.547 1 95.06 160 ALA A C 1
ATOM 1253 O O . ALA A 1 160 ? 19.047 -11.039 -31.609 1 95.06 160 ALA A O 1
ATOM 1254 N N . TYR A 1 161 ? 17.109 -9.914 -31.062 1 96.12 161 TYR A N 1
ATOM 1255 C CA . TYR A 1 161 ? 16.609 -11.086 -30.344 1 96.12 161 TYR A CA 1
ATOM 1256 C C . TYR A 1 161 ? 15.258 -11.531 -30.891 1 96.12 161 TYR A C 1
ATOM 1258 O O . TYR A 1 161 ? 14.75 -12.586 -30.516 1 96.12 161 TYR A O 1
ATOM 1266 N N . ALA A 1 162 ? 14.656 -10.859 -31.781 1 94.31 162 ALA A N 1
ATOM 1267 C CA . ALA A 1 162 ? 13.273 -11.039 -32.219 1 94.31 162 ALA A CA 1
ATOM 1268 C C . ALA A 1 162 ? 13.07 -12.422 -32.812 1 94.31 162 ALA A C 1
ATOM 1270 O O . ALA A 1 162 ? 11.992 -13.016 -32.688 1 94.31 162 ALA A O 1
ATOM 1271 N N . ASP A 1 163 ? 14.078 -12.953 -33.438 1 93.06 163 ASP A N 1
ATOM 1272 C CA . ASP A 1 163 ? 13.953 -14.242 -34.125 1 93.06 163 ASP A CA 1
ATOM 1273 C C . ASP A 1 163 ? 13.672 -15.359 -33.125 1 93.06 163 ASP A C 1
ATOM 1275 O O . ASP A 1 163 ? 12.969 -16.328 -33.438 1 93.06 163 ASP A O 1
ATOM 1279 N N . VAL A 1 164 ? 14.156 -15.188 -31.953 1 93.69 164 VAL A N 1
ATOM 1280 C CA . VAL A 1 164 ? 14.031 -16.25 -30.953 1 93.69 164 VAL A CA 1
ATOM 1281 C C . VAL A 1 164 ? 12.945 -15.875 -29.938 1 93.69 164 VAL A C 1
ATOM 1283 O O . VAL A 1 164 ? 12.195 -16.734 -29.484 1 93.69 164 VAL A O 1
ATOM 1286 N N . LEU A 1 165 ? 12.781 -14.516 -29.625 1 92.81 165 LEU A N 1
ATOM 1287 C CA . LEU A 1 165 ? 11.984 -14.102 -28.484 1 92.81 165 LEU A CA 1
ATOM 1288 C C . LEU A 1 165 ? 10.742 -13.336 -28.938 1 92.81 165 LEU A C 1
ATOM 1290 O O . LEU A 1 165 ? 9.875 -13.023 -28.125 1 92.81 165 LEU A O 1
ATOM 1294 N N . GLY A 1 166 ? 10.633 -13 -30.125 1 82.94 166 GLY A N 1
ATOM 1295 C CA . GLY A 1 166 ? 9.602 -12.086 -30.594 1 82.94 166 GLY A CA 1
ATOM 1296 C C . GLY A 1 166 ? 8.195 -12.555 -30.281 1 82.94 166 GLY A C 1
ATOM 1297 O O . GLY A 1 166 ? 7.273 -11.742 -30.188 1 82.94 166 GLY A O 1
ATOM 1298 N N . GLU A 1 167 ? 8.031 -13.82 -30.016 1 79.88 167 GLU A N 1
ATOM 1299 C CA . GLU A 1 167 ? 6.691 -14.375 -29.828 1 79.88 167 GLU A CA 1
ATOM 1300 C C . GLU A 1 167 ? 6.406 -14.602 -28.344 1 79.88 167 GLU A C 1
ATOM 1302 O O . GLU A 1 167 ? 5.316 -15.047 -27.969 1 79.88 167 GLU A O 1
ATOM 1307 N N . VAL A 1 168 ? 7.395 -14.305 -27.625 1 77.38 168 VAL A N 1
ATOM 1308 C CA . VAL A 1 168 ? 7.148 -14.445 -26.188 1 77.38 168 VAL A CA 1
ATOM 1309 C C . VAL A 1 168 ? 6.035 -13.5 -25.766 1 77.38 168 VAL A C 1
ATOM 1311 O O . VAL A 1 168 ? 6.082 -12.297 -26.062 1 77.38 168 VAL A O 1
ATOM 1314 N N . SER A 1 169 ? 5 -13.953 -25.172 1 70.12 169 SER A N 1
ATOM 1315 C CA . SER A 1 169 ? 3.824 -13.172 -24.781 1 70.12 169 SER A CA 1
ATOM 1316 C C . SER A 1 169 ? 4.047 -12.445 -23.469 1 70.12 169 SER A C 1
ATOM 1318 O O . SER A 1 169 ? 4.613 -13 -22.531 1 70.12 169 SER A O 1
ATOM 1320 N N . GLU A 1 170 ? 3.785 -11.078 -23.391 1 65.94 170 GLU A N 1
ATOM 1321 C CA . GLU A 1 170 ? 3.865 -10.258 -22.188 1 65.94 170 GLU A CA 1
ATOM 1322 C C . GLU A 1 170 ? 2.775 -10.633 -21.188 1 65.94 170 GLU A C 1
ATOM 1324 O O . GLU A 1 170 ? 2.932 -10.43 -19.984 1 65.94 170 GLU A O 1
ATOM 1329 N N . ARG A 1 171 ? 2.197 -11.664 -21.297 1 65.81 171 ARG A N 1
ATOM 1330 C CA . ARG A 1 171 ? 1.037 -12.094 -20.516 1 65.81 171 ARG A CA 1
ATOM 1331 C C . ARG A 1 171 ? 0.557 -10.969 -19.609 1 65.81 171 ARG A C 1
ATOM 1333 O O . ARG A 1 171 ? 1.19 -10.68 -18.594 1 65.81 171 ARG A O 1
ATOM 1340 N N . ARG A 1 172 ? -0.331 -10.094 -20.062 1 77.19 172 ARG A N 1
ATOM 1341 C CA . ARG A 1 172 ? -1.002 -9.117 -19.203 1 77.19 172 ARG A CA 1
ATOM 1342 C C . ARG A 1 172 ? -2.385 -9.617 -18.797 1 77.19 172 ARG A C 1
ATOM 1344 O O . ARG A 1 172 ? -3.381 -9.305 -19.453 1 77.19 172 ARG A O 1
ATOM 1351 N N . ASN A 1 173 ? -2.334 -10.273 -17.703 1 86.19 173 ASN A N 1
ATOM 1352 C CA . ASN A 1 173 ? -3.576 -10.906 -17.266 1 86.19 173 ASN A CA 1
ATOM 1353 C C . ASN A 1 173 ? -4.289 -10.062 -16.219 1 86.19 173 ASN A C 1
ATOM 1355 O O . ASN A 1 173 ? -5.516 -10.125 -16.094 1 86.19 173 ASN A O 1
ATOM 1359 N N . VAL A 1 174 ? -3.58 -9.203 -15.641 1 94.25 174 VAL A N 1
ATOM 1360 C CA . VAL A 1 174 ? -4.09 -8.477 -14.484 1 94.25 174 VAL A CA 1
ATOM 1361 C C . VAL A 1 174 ? -4.832 -7.223 -14.938 1 94.25 174 VAL A C 1
ATOM 1363 O O . VAL A 1 174 ? -4.332 -6.465 -15.781 1 94.25 174 VAL A O 1
ATOM 1366 N N . LEU A 1 175 ? -6.039 -6.996 -14.438 1 95.69 175 LEU A N 1
ATOM 1367 C CA . LEU A 1 175 ? -6.84 -5.812 -14.727 1 95.69 175 LEU A CA 1
ATOM 1368 C C . LEU A 1 175 ? -6.371 -4.625 -13.898 1 95.69 175 LEU A C 1
ATOM 1370 O O . LEU A 1 175 ? -5.629 -4.793 -12.93 1 95.69 175 LEU A O 1
ATOM 1374 N N . GLU A 1 176 ? -6.766 -3.449 -14.375 1 95.12 176 GLU A N 1
ATOM 1375 C CA . GLU A 1 176 ? -6.613 -2.277 -13.516 1 95.12 176 GLU A CA 1
ATOM 1376 C C . GLU A 1 176 ? -7.57 -2.332 -12.336 1 95.12 176 GLU A C 1
ATOM 1378 O O . GLU A 1 176 ? -8.539 -3.098 -12.344 1 95.12 176 GLU A O 1
ATOM 1383 N N . MET A 1 177 ? -7.344 -1.499 -11.32 1 96.88 177 MET A N 1
ATOM 1384 C CA . MET A 1 177 ? -8.188 -1.497 -10.125 1 96.88 177 MET A CA 1
ATOM 1385 C C . MET A 1 177 ? -9.656 -1.318 -10.492 1 96.88 177 MET A C 1
ATOM 1387 O O . MET A 1 177 ? -10.516 -2.025 -9.977 1 96.88 177 MET A O 1
ATOM 1391 N N . GLY A 1 178 ? -9.938 -0.35 -11.352 1 96.25 178 GLY A N 1
ATOM 1392 C CA . GLY A 1 178 ? -11.312 -0.108 -11.766 1 96.25 178 GLY A CA 1
ATOM 1393 C C . GLY A 1 178 ? -11.945 -1.297 -12.461 1 96.25 178 GLY A C 1
ATOM 1394 O O . GLY A 1 178 ? -13.141 -1.553 -12.297 1 96.25 178 GLY A O 1
ATOM 1395 N N . GLY A 1 179 ? -11.141 -2.014 -13.242 1 96.56 179 GLY A N 1
ATOM 1396 C CA . GLY A 1 179 ? -11.633 -3.221 -13.891 1 96.56 179 GLY A CA 1
ATOM 1397 C C . GLY A 1 179 ? -12.07 -4.289 -12.906 1 96.56 179 GLY A C 1
ATOM 1398 O O . GLY A 1 179 ? -13.117 -4.91 -13.086 1 96.56 179 GLY A O 1
ATOM 1399 N N . TYR A 1 180 ? -11.266 -4.512 -11.898 1 98.12 180 TYR A N 1
ATOM 1400 C CA . TYR A 1 180 ? -11.648 -5.484 -10.875 1 98.12 180 TYR A CA 1
ATOM 1401 C C . TYR A 1 180 ? -12.867 -5.004 -10.094 1 98.12 180 TYR A C 1
ATOM 1403 O O . TYR A 1 180 ? -13.719 -5.805 -9.711 1 98.12 180 TYR A O 1
ATOM 1411 N N . TYR A 1 181 ? -12.914 -3.697 -9.797 1 97.94 181 TYR A N 1
ATOM 1412 C CA . TYR A 1 181 ? -14.078 -3.145 -9.117 1 97.94 181 TYR A CA 1
ATOM 1413 C C . TYR A 1 181 ? -15.359 -3.449 -9.891 1 97.94 181 TYR A C 1
ATOM 1415 O O . TYR A 1 181 ? -16.312 -3.986 -9.32 1 97.94 181 TYR A O 1
ATOM 1423 N N . ASP A 1 182 ? -15.336 -3.141 -11.148 1 97.06 182 ASP A N 1
ATOM 1424 C CA . ASP A 1 182 ? -16.516 -3.352 -11.984 1 97.06 182 ASP A CA 1
ATOM 1425 C C . ASP A 1 182 ? -16.875 -4.836 -12.055 1 97.06 182 ASP A C 1
ATOM 1427 O O . ASP A 1 182 ? -18.062 -5.191 -12.062 1 97.06 182 ASP A O 1
ATOM 1431 N N . LEU A 1 183 ? -15.898 -5.617 -12.094 1 97.5 183 LEU A N 1
ATOM 1432 C CA . LEU A 1 183 ? -16.078 -7.059 -12.219 1 97.5 183 LEU A CA 1
ATOM 1433 C C . LEU A 1 183 ? -16.688 -7.641 -10.945 1 97.5 183 LEU A C 1
ATOM 1435 O O . LEU A 1 183 ? -17.562 -8.508 -11.008 1 97.5 183 LEU A O 1
ATOM 1439 N N . LEU A 1 184 ? -16.281 -7.156 -9.773 1 98.31 184 LEU A N 1
ATOM 1440 C CA . LEU A 1 184 ? -16.547 -7.875 -8.531 1 98.31 184 LEU A CA 1
ATOM 1441 C C . LEU A 1 184 ? -17.672 -7.203 -7.746 1 98.31 184 LEU A C 1
ATOM 1443 O O . LEU A 1 184 ? -18.422 -7.871 -7.027 1 98.31 184 LEU A O 1
ATOM 1447 N N . ARG A 1 185 ? -17.766 -5.922 -7.879 1 97.31 185 ARG A N 1
ATOM 1448 C CA . ARG A 1 185 ? -18.656 -5.141 -7.035 1 97.31 185 ARG A CA 1
ATOM 1449 C C . ARG A 1 185 ? -20.078 -5.688 -7.09 1 97.31 185 ARG A C 1
ATOM 1451 O O . ARG A 1 185 ? -20.719 -5.855 -6.055 1 97.31 185 ARG A O 1
ATOM 1458 N N . PRO A 1 186 ? -20.609 -6.035 -8.234 1 96.88 186 PRO A N 1
ATOM 1459 C CA . PRO A 1 186 ? -22 -6.508 -8.297 1 96.88 186 PRO A CA 1
ATOM 1460 C C . PRO A 1 186 ? -22.172 -7.898 -7.691 1 96.88 186 PRO A C 1
ATOM 1462 O O . PRO A 1 186 ? -23.312 -8.359 -7.527 1 96.88 186 PRO A O 1
ATOM 1465 N N . ARG A 1 187 ? -21.094 -8.57 -7.262 1 97.38 187 ARG A N 1
ATOM 1466 C CA . ARG A 1 187 ? -21.156 -9.984 -6.914 1 97.38 187 ARG A CA 1
ATOM 1467 C C . ARG A 1 187 ? -20.906 -10.195 -5.426 1 97.38 187 ARG A C 1
ATOM 1469 O O . ARG A 1 187 ? -21.078 -11.305 -4.91 1 97.38 187 ARG A O 1
ATOM 1476 N N . VAL A 1 188 ? -20.5 -9.125 -4.762 1 97.94 188 VAL A N 1
ATOM 1477 C CA . VAL A 1 188 ? -20.016 -9.352 -3.402 1 97.94 188 VAL A CA 1
ATOM 1478 C C . VAL A 1 188 ? -20.688 -8.359 -2.447 1 97.94 188 VAL A C 1
ATOM 1480 O O . VAL A 1 188 ? -21.25 -7.355 -2.881 1 97.94 188 VAL A O 1
ATOM 1483 N N . ALA A 1 189 ? -20.641 -8.68 -1.13 1 96.81 189 ALA A N 1
ATOM 1484 C CA . ALA A 1 189 ? -21.172 -7.82 -0.082 1 96.81 189 ALA A CA 1
ATOM 1485 C C . ALA A 1 189 ? -20.172 -6.73 0.299 1 96.81 189 ALA A C 1
ATOM 1487 O O . ALA A 1 189 ? -20.562 -5.594 0.568 1 96.81 189 ALA A O 1
ATOM 1488 N N . SER A 1 190 ? -18.938 -7.066 0.357 1 95.38 190 SER A N 1
ATOM 1489 C CA . SER A 1 190 ? -17.875 -6.109 0.63 1 95.38 190 SER A CA 1
ATOM 1490 C C . SER A 1 190 ? -16.688 -6.316 -0.316 1 95.38 190 SER A C 1
ATOM 1492 O O . SER A 1 190 ? -16.406 -7.445 -0.721 1 95.38 190 SER A O 1
ATOM 1494 N N . LEU A 1 191 ? -16.094 -5.219 -0.679 1 96.44 191 LEU A N 1
ATOM 1495 C CA . LEU A 1 191 ? -14.977 -5.227 -1.618 1 96.44 191 LEU A CA 1
ATOM 1496 C C . LEU A 1 191 ? -13.938 -4.172 -1.237 1 96.44 191 LEU A C 1
ATOM 1498 O O . LEU A 1 191 ? -14.273 -3.004 -1.045 1 96.44 191 LEU A O 1
ATOM 1502 N N . ASP A 1 192 ? -12.75 -4.617 -1.048 1 96.25 192 ASP A N 1
ATOM 1503 C CA . ASP A 1 192 ? -11.602 -3.744 -0.798 1 96.25 192 ASP A CA 1
ATOM 1504 C C . ASP A 1 192 ? -10.484 -4 -1.804 1 96.25 192 ASP A C 1
ATOM 1506 O O . ASP A 1 192 ? -10 -5.129 -1.925 1 96.25 192 ASP A O 1
ATOM 1510 N N . ILE A 1 193 ? -10.141 -3.002 -2.547 1 97.88 193 ILE A N 1
ATOM 1511 C CA . ILE A 1 193 ? -9.055 -3.064 -3.525 1 97.88 193 ILE A CA 1
ATOM 1512 C C . ILE A 1 193 ? -8.039 -1.964 -3.24 1 97.88 193 ILE A C 1
ATOM 1514 O O . ILE A 1 193 ? -8.406 -0.802 -3.051 1 97.88 193 ILE A O 1
ATOM 1518 N N . TRP A 1 194 ? -6.77 -2.316 -3.146 1 97.94 194 TRP A N 1
ATOM 1519 C CA . TRP A 1 194 ? -5.711 -1.323 -3.006 1 97.94 194 TRP A CA 1
ATOM 1520 C C . TRP A 1 194 ? -4.414 -1.82 -3.635 1 97.94 194 TRP A C 1
ATOM 1522 O O . TRP A 1 194 ? -4.324 -2.977 -4.055 1 97.94 194 TRP A O 1
ATOM 1532 N N . GLN A 1 195 ? -3.521 -0.931 -3.838 1 98.44 195 GLN A N 1
ATOM 1533 C CA . GLN A 1 195 ? -2.189 -1.285 -4.316 1 98.44 195 GLN A CA 1
ATOM 1534 C C . GLN A 1 195 ? -1.111 -0.801 -3.352 1 98.44 195 GLN A C 1
ATOM 1536 O O . GLN A 1 195 ? -1.233 0.278 -2.766 1 98.44 195 GLN A O 1
ATOM 1541 N N . THR A 1 196 ? -0.126 -1.581 -3.174 1 98.19 196 THR A N 1
ATOM 1542 C CA . THR A 1 196 ? 1.036 -1.199 -2.381 1 98.19 196 THR A CA 1
ATOM 1543 C C . THR A 1 196 ? 2.316 -1.329 -3.199 1 98.19 196 THR A C 1
ATOM 1545 O O . THR A 1 196 ? 2.518 -2.328 -3.895 1 98.19 196 THR A O 1
ATOM 1548 N N . THR A 1 197 ? 3.092 -0.297 -3.172 1 97.94 197 THR A N 1
ATOM 1549 C CA . THR A 1 197 ? 4.441 -0.348 -3.723 1 97.94 197 THR A CA 1
ATOM 1550 C C . THR A 1 197 ? 5.477 -0.478 -2.609 1 97.94 197 THR A C 1
ATOM 1552 O O . THR A 1 197 ? 5.672 0.454 -1.827 1 97.94 197 THR A O 1
ATOM 1555 N N . TYR A 1 198 ? 6.074 -1.609 -2.564 1 96.62 198 TYR A N 1
ATOM 1556 C CA . TYR A 1 198 ? 7.148 -1.855 -1.61 1 96.62 198 TYR A CA 1
ATOM 1557 C C . TYR A 1 198 ? 8.492 -1.41 -2.176 1 96.62 198 TYR A C 1
ATOM 1559 O O . TYR A 1 198 ? 8.766 -1.606 -3.363 1 96.62 198 TYR A O 1
ATOM 1567 N N . LEU A 1 199 ? 9.312 -0.839 -1.358 1 96.5 199 LEU A N 1
ATOM 1568 C CA . LEU A 1 199 ? 10.656 -0.466 -1.78 1 96.5 199 LEU A CA 1
ATOM 1569 C C . LEU A 1 199 ? 11.672 -1.532 -1.373 1 96.5 199 LEU A C 1
ATOM 1571 O O . LEU A 1 199 ? 12.062 -1.604 -0.208 1 96.5 199 LEU A O 1
ATOM 1575 N N . HIS A 1 200 ? 12.094 -2.332 -2.299 1 94.69 200 HIS A N 1
ATOM 1576 C CA . HIS A 1 200 ? 13.102 -3.355 -2.035 1 94.69 200 HIS A CA 1
ATOM 1577 C C . HIS A 1 200 ? 14.516 -2.795 -2.191 1 94.69 200 HIS A C 1
ATOM 1579 O O . HIS A 1 200 ? 14.797 -2.082 -3.156 1 94.69 200 HIS A O 1
ATOM 1585 N N . ILE A 1 201 ? 15.312 -3.102 -1.247 1 94.94 201 ILE A N 1
ATOM 1586 C CA . ILE A 1 201 ? 16.719 -2.689 -1.277 1 94.94 201 ILE A CA 1
ATOM 1587 C C . ILE A 1 201 ? 17.578 -3.85 -1.756 1 94.94 201 ILE A C 1
ATOM 1589 O O . ILE A 1 201 ? 17.766 -4.84 -1.039 1 94.94 201 ILE A O 1
ATOM 1593 N N . LEU A 1 202 ? 18.078 -3.689 -2.938 1 94.94 202 LEU A N 1
ATOM 1594 C CA . LEU A 1 202 ? 18.875 -4.75 -3.545 1 94.94 202 LEU A CA 1
ATOM 1595 C C . LEU A 1 202 ? 20.359 -4.414 -3.486 1 94.94 202 LEU A C 1
ATOM 1597 O O . LEU A 1 202 ? 20.734 -3.242 -3.447 1 94.94 202 LEU A O 1
ATOM 1601 N N . THR A 1 203 ? 21.172 -5.473 -3.479 1 94.88 203 THR A N 1
ATOM 1602 C CA . THR A 1 203 ? 22.625 -5.316 -3.486 1 94.88 203 THR A CA 1
ATOM 1603 C C . THR A 1 203 ? 23.25 -6.195 -4.562 1 94.88 203 THR A C 1
ATOM 1605 O O . THR A 1 203 ? 22.609 -7.113 -5.078 1 94.88 203 THR A O 1
ATOM 1608 N N . GLY A 1 204 ? 24.484 -5.836 -4.879 1 93.75 204 GLY A N 1
ATOM 1609 C CA . GLY A 1 204 ? 25.219 -6.609 -5.875 1 93.75 204 GLY A CA 1
ATOM 1610 C C . GLY A 1 204 ? 25.5 -5.836 -7.148 1 93.75 204 GLY A C 1
ATOM 1611 O O . GLY A 1 204 ? 25.125 -4.66 -7.262 1 93.75 204 GLY A O 1
ATOM 1612 N N . ALA A 1 205 ? 26.109 -6.414 -8.133 1 92.06 205 ALA A N 1
ATOM 1613 C CA . ALA A 1 205 ? 26.562 -5.758 -9.359 1 92.06 205 ALA A CA 1
ATOM 1614 C C . ALA A 1 205 ? 25.391 -5.496 -10.305 1 92.06 205 ALA A C 1
ATOM 1616 O O . ALA A 1 205 ? 25.25 -4.391 -10.82 1 92.06 205 ALA A O 1
ATOM 1617 N N . ASP A 1 206 ? 24.516 -6.516 -10.508 1 95.38 206 ASP A N 1
ATOM 1618 C CA . ASP A 1 206 ? 23.328 -6.418 -11.352 1 95.38 206 ASP A CA 1
ATOM 1619 C C . ASP A 1 206 ? 22.094 -6.918 -10.617 1 95.38 206 ASP A C 1
ATOM 1621 O O . ASP A 1 206 ? 21.469 -7.898 -11.039 1 95.38 206 ASP A O 1
ATOM 1625 N N . PRO A 1 207 ? 21.75 -6.156 -9.633 1 95.88 207 PRO A N 1
ATOM 1626 C CA . PRO A 1 207 ? 20.75 -6.707 -8.695 1 95.88 207 PRO A CA 1
ATOM 1627 C C . PRO A 1 207 ? 19.375 -6.859 -9.328 1 95.88 207 PRO A C 1
ATOM 1629 O O . PRO A 1 207 ? 18.656 -7.816 -9.023 1 95.88 207 PRO A O 1
ATOM 1632 N N . VAL A 1 208 ? 19 -5.957 -10.211 1 96.81 208 VAL A N 1
ATOM 1633 C CA . VAL A 1 208 ? 17.672 -6.039 -10.812 1 96.81 208 VAL A CA 1
ATOM 1634 C C . VAL A 1 208 ? 17.625 -7.191 -11.82 1 96.81 208 VAL A C 1
ATOM 1636 O O . VAL A 1 208 ? 16.609 -7.887 -11.93 1 96.81 208 VAL A O 1
ATOM 1639 N N . LEU A 1 209 ? 18.719 -7.383 -12.539 1 96.5 209 LEU A N 1
ATOM 1640 C CA . LEU A 1 209 ? 18.828 -8.555 -13.406 1 96.5 209 LEU A CA 1
ATOM 1641 C C . LEU A 1 209 ? 18.656 -9.844 -12.602 1 96.5 209 LEU A C 1
ATOM 1643 O O . LEU A 1 209 ? 17.891 -10.727 -12.992 1 96.5 209 LEU A O 1
ATOM 1647 N N . GLU A 1 210 ? 19.375 -9.898 -11.555 1 94.25 210 GLU A N 1
ATOM 1648 C CA . GLU A 1 210 ? 19.297 -11.086 -10.719 1 94.25 210 GLU A CA 1
ATOM 1649 C C . GLU A 1 210 ? 17.891 -11.281 -10.156 1 94.25 210 GLU A C 1
ATOM 1651 O O . GLU A 1 210 ? 17.375 -12.406 -10.125 1 94.25 210 GLU A O 1
ATOM 1656 N N . TRP A 1 211 ? 17.297 -10.219 -9.703 1 92.69 211 TRP A N 1
ATOM 1657 C CA . TRP A 1 211 ? 15.93 -10.258 -9.211 1 92.69 211 TRP A CA 1
ATOM 1658 C C . TRP A 1 211 ? 14.984 -10.812 -10.273 1 92.69 211 TRP A C 1
ATOM 1660 O O . TRP A 1 211 ? 14.219 -11.742 -10.008 1 92.69 211 TRP A O 1
ATOM 1670 N N . ALA A 1 212 ? 15.062 -10.289 -11.445 1 93.38 212 ALA A N 1
ATOM 1671 C CA . ALA A 1 212 ? 14.148 -10.633 -12.531 1 93.38 212 ALA A CA 1
ATOM 1672 C C . ALA A 1 212 ? 14.422 -12.039 -13.055 1 93.38 212 ALA A C 1
ATOM 1674 O O . ALA A 1 212 ? 13.531 -12.695 -13.586 1 93.38 212 ALA A O 1
ATOM 1675 N N . SER A 1 213 ? 15.68 -12.484 -12.992 1 92.25 213 SER A N 1
ATOM 1676 C CA . SER A 1 213 ? 16.094 -13.773 -13.547 1 92.25 213 SER A CA 1
ATOM 1677 C C . SER A 1 213 ? 15.383 -14.93 -12.852 1 92.25 213 SER A C 1
ATOM 1679 O O . SER A 1 213 ? 15.203 -16 -13.445 1 92.25 213 SER A O 1
ATOM 1681 N N . GLY A 1 214 ? 14.891 -14.648 -11.609 1 84.81 214 GLY A N 1
ATOM 1682 C CA . GLY A 1 214 ? 14.211 -15.695 -10.867 1 84.81 214 GLY A CA 1
ATOM 1683 C C . GLY A 1 214 ? 12.711 -15.711 -11.102 1 84.81 214 GLY A C 1
ATOM 1684 O O . GLY A 1 214 ? 11.992 -16.531 -10.523 1 84.81 214 GLY A O 1
ATOM 1685 N N . SER A 1 215 ? 12.227 -14.797 -11.977 1 85.31 215 SER A N 1
ATOM 1686 C CA . SER A 1 215 ? 10.781 -14.703 -12.148 1 85.31 215 SER A CA 1
ATOM 1687 C C . SER A 1 215 ? 10.422 -14.234 -13.562 1 85.31 215 SER A C 1
ATOM 1689 O O . SER A 1 215 ? 10.422 -15.039 -14.5 1 85.31 215 SER A O 1
ATOM 1691 N N . SER A 1 216 ? 10.328 -12.992 -13.805 1 86.56 216 SER A N 1
ATOM 1692 C CA . SER A 1 216 ? 9.719 -12.461 -15.016 1 86.56 216 SER A CA 1
ATOM 1693 C C . SER A 1 216 ? 10.625 -12.664 -16.234 1 86.56 216 SER A C 1
ATOM 1695 O O . SER A 1 216 ? 10.148 -12.695 -17.359 1 86.56 216 SER A O 1
ATOM 1697 N N . LEU A 1 217 ? 11.93 -12.852 -15.984 1 91 217 LEU A N 1
ATOM 1698 C CA . LEU A 1 217 ? 12.875 -12.969 -17.094 1 91 217 LEU A CA 1
ATOM 1699 C C . LEU A 1 217 ? 13.016 -14.422 -17.531 1 91 217 LEU A C 1
ATOM 1701 O O . LEU A 1 217 ? 13.562 -14.703 -18.609 1 91 217 LEU A O 1
ATOM 1705 N N . ARG A 1 218 ? 12.492 -15.297 -16.797 1 87.5 218 ARG A N 1
ATOM 1706 C CA . ARG A 1 218 ? 12.727 -16.719 -16.984 1 87.5 218 ARG A CA 1
ATOM 1707 C C . ARG A 1 218 ? 12.234 -17.172 -18.359 1 87.5 218 ARG A C 1
ATOM 1709 O O . ARG A 1 218 ? 12.961 -17.859 -19.094 1 87.5 218 ARG A O 1
ATOM 1716 N N . PRO A 1 219 ? 11.07 -16.734 -18.719 1 87.44 219 PRO A N 1
ATOM 1717 C CA . PRO A 1 219 ? 10.586 -17.203 -20.016 1 87.44 219 PRO A CA 1
ATOM 1718 C C . PRO A 1 219 ? 11.477 -16.766 -21.188 1 87.44 219 PRO A C 1
ATOM 1720 O O . PRO A 1 219 ? 11.539 -17.438 -22.203 1 87.44 219 PRO A O 1
ATOM 1723 N N . TYR A 1 220 ? 12.164 -15.719 -21.062 1 93.12 220 TYR A N 1
ATOM 1724 C CA . TYR A 1 220 ? 13.07 -15.227 -22.094 1 93.12 220 TYR A CA 1
ATOM 1725 C C . TYR A 1 220 ? 14.398 -15.984 -22.062 1 93.12 220 TYR A C 1
ATOM 1727 O O . TYR A 1 220 ? 14.883 -16.438 -23.094 1 93.12 220 TYR A O 1
ATOM 1735 N N . LEU A 1 221 ? 14.906 -16.141 -20.891 1 93.81 221 LEU A N 1
ATOM 1736 C CA . LEU A 1 221 ? 16.219 -16.75 -20.719 1 93.81 221 LEU A CA 1
ATOM 1737 C C . LEU A 1 221 ? 16.188 -18.219 -21.141 1 93.81 221 LEU A C 1
ATOM 1739 O O . LEU A 1 221 ? 17.156 -18.734 -21.703 1 93.81 221 LEU A O 1
ATOM 1743 N N . GLU A 1 222 ? 15.109 -18.844 -20.938 1 91.5 222 GLU A N 1
ATOM 1744 C CA . GLU A 1 222 ? 14.977 -20.266 -21.219 1 91.5 222 GLU A CA 1
ATOM 1745 C C . GLU A 1 222 ? 15.008 -20.547 -22.719 1 91.5 222 GLU A C 1
ATOM 1747 O O . GLU A 1 222 ? 15.289 -21.672 -23.141 1 91.5 222 GLU A O 1
ATOM 1752 N N . LYS A 1 223 ? 14.781 -19.531 -23.484 1 93.69 223 LYS A N 1
ATOM 1753 C CA . LYS A 1 223 ? 14.727 -19.688 -24.938 1 93.69 223 LYS A CA 1
ATOM 1754 C C . LYS A 1 223 ? 16.062 -19.359 -25.578 1 93.69 223 LYS A C 1
ATOM 1756 O O . LYS A 1 223 ? 16.234 -19.516 -26.781 1 93.69 223 LYS A O 1
ATOM 1761 N N . LEU A 1 224 ? 16.953 -18.891 -24.766 1 94.75 224 LEU A N 1
ATOM 1762 C CA . LEU A 1 224 ? 18.25 -18.469 -25.281 1 94.75 224 LEU A CA 1
ATOM 1763 C C . LEU A 1 224 ? 19.359 -19.391 -24.797 1 94.75 224 LEU A C 1
ATOM 1765 O O . LEU A 1 224 ? 19.188 -20.125 -23.828 1 94.75 224 LEU A O 1
ATOM 1769 N N . ALA A 1 225 ? 20.438 -19.375 -25.578 1 93.5 225 ALA A N 1
ATOM 1770 C CA . ALA A 1 225 ? 21.594 -20.188 -25.203 1 93.5 225 ALA A CA 1
ATOM 1771 C C . ALA A 1 225 ? 22.891 -19.562 -25.688 1 93.5 225 ALA A C 1
ATOM 1773 O O . ALA A 1 225 ? 22.875 -18.656 -26.531 1 93.5 225 ALA A O 1
ATOM 1774 N N . GLY A 1 226 ? 23.969 -19.938 -25.016 1 94.56 226 GLY A N 1
ATOM 1775 C CA . GLY A 1 226 ? 25.297 -19.562 -25.469 1 94.56 226 GLY A CA 1
ATOM 1776 C C . GLY A 1 226 ? 25.516 -18.062 -25.469 1 94.56 226 GLY A C 1
ATOM 1777 O O . GLY A 1 226 ? 25.25 -17.391 -24.484 1 94.56 226 GLY A O 1
ATOM 1778 N N . GLU A 1 227 ? 26.062 -17.625 -26.5 1 94.69 227 GLU A N 1
ATOM 1779 C CA . GLU A 1 227 ? 26.453 -16.219 -26.625 1 94.69 227 GLU A CA 1
ATOM 1780 C C . GLU A 1 227 ? 25.25 -15.305 -26.625 1 94.69 227 GLU A C 1
ATOM 1782 O O . GLU A 1 227 ? 25.312 -14.18 -26.125 1 94.69 227 GLU A O 1
ATOM 1787 N N . GLN A 1 228 ? 24.188 -15.789 -27.203 1 94.81 228 GLN A N 1
ATOM 1788 C CA . GLN A 1 228 ? 22.969 -14.977 -27.25 1 94.81 228 GLN A CA 1
ATOM 1789 C C . GLN A 1 228 ? 22.406 -14.742 -25.859 1 94.81 228 GLN A C 1
ATOM 1791 O O . GLN A 1 228 ? 21.906 -13.648 -25.562 1 94.81 228 GLN A O 1
ATOM 1796 N N . LEU A 1 229 ? 22.438 -15.797 -25.047 1 96.38 229 LEU A N 1
ATOM 1797 C CA . LEU A 1 229 ? 21.984 -15.672 -23.672 1 96.38 229 LEU A CA 1
ATOM 1798 C C . LEU A 1 229 ? 22.828 -14.656 -22.906 1 96.38 229 LEU A C 1
ATOM 1800 O O . LEU A 1 229 ? 22.281 -13.789 -22.219 1 96.38 229 LEU A O 1
ATOM 1804 N N . GLN A 1 230 ? 24.125 -14.719 -23.078 1 96.81 230 GLN A N 1
ATOM 1805 C CA . GLN A 1 230 ? 25.031 -13.789 -22.406 1 96.81 230 GLN A CA 1
ATOM 1806 C C . GLN A 1 230 ? 24.812 -12.359 -22.875 1 96.81 230 GLN A C 1
ATOM 1808 O O . GLN A 1 230 ? 24.828 -11.422 -22.078 1 96.81 230 GLN A O 1
ATOM 1813 N N . ALA A 1 231 ? 24.641 -12.266 -24.156 1 97.31 231 ALA A N 1
ATOM 1814 C CA . ALA A 1 231 ? 24.406 -10.945 -24.719 1 97.31 231 ALA A CA 1
ATOM 1815 C C . ALA A 1 231 ? 23.094 -10.344 -24.219 1 97.31 231 ALA A C 1
ATOM 1817 O O . ALA A 1 231 ? 23.031 -9.156 -23.906 1 97.31 231 ALA A O 1
ATOM 1818 N N . PHE A 1 232 ? 22.047 -11.148 -24.219 1 97.56 232 PHE A N 1
ATOM 1819 C CA . PHE A 1 232 ? 20.75 -10.68 -23.734 1 97.56 232 PHE A CA 1
ATOM 1820 C C . PHE A 1 232 ? 20.828 -10.227 -22.297 1 97.56 232 PHE A C 1
ATOM 1822 O O . PHE A 1 232 ? 20.328 -9.164 -21.938 1 97.56 232 PHE A O 1
ATOM 1829 N N . ARG A 1 233 ? 21.438 -10.992 -21.469 1 97.56 233 ARG A N 1
ATOM 1830 C CA . ARG A 1 233 ? 21.609 -10.648 -20.062 1 97.56 233 ARG A CA 1
ATOM 1831 C C . ARG A 1 233 ? 22.375 -9.336 -19.906 1 97.56 233 ARG A C 1
ATOM 1833 O O . ARG A 1 233 ? 22 -8.484 -19.094 1 97.56 233 ARG A O 1
ATOM 1840 N N . ALA A 1 234 ? 23.438 -9.18 -20.656 1 97.81 234 ALA A N 1
ATOM 1841 C CA . ALA A 1 234 ? 24.25 -7.969 -20.594 1 97.81 234 ALA A CA 1
ATOM 1842 C C . ALA A 1 234 ? 23.453 -6.746 -21.016 1 97.81 234 ALA A C 1
ATOM 1844 O O . ALA A 1 234 ? 23.531 -5.688 -20.391 1 97.81 234 ALA A O 1
ATOM 1845 N N . ASP A 1 235 ? 22.688 -6.914 -22.094 1 98.12 235 ASP A N 1
ATOM 1846 C CA . ASP A 1 235 ? 21.859 -5.824 -22.594 1 98.12 235 ASP A CA 1
ATOM 1847 C C . ASP A 1 235 ? 20.797 -5.43 -21.562 1 98.12 235 ASP A C 1
ATOM 1849 O O . ASP A 1 235 ? 20.578 -4.242 -21.312 1 98.12 235 ASP A O 1
ATOM 1853 N N . TYR A 1 236 ? 20.203 -6.461 -21.016 1 98 236 TYR A N 1
ATOM 1854 C CA . TYR A 1 236 ? 19.188 -6.211 -20 1 98 236 TYR A CA 1
ATOM 1855 C C . TYR A 1 236 ? 19.797 -5.535 -18.766 1 98 236 TYR A C 1
ATOM 1857 O O . TYR A 1 236 ? 19.25 -4.578 -18.234 1 98 236 TYR A O 1
ATOM 1865 N N . ALA A 1 237 ? 20.922 -5.965 -18.375 1 97.75 237 ALA A N 1
ATOM 1866 C CA . ALA A 1 237 ? 21.625 -5.391 -17.219 1 97.75 237 ALA A CA 1
ATOM 1867 C C . ALA A 1 237 ? 21.922 -3.91 -17.438 1 97.75 237 ALA A C 1
ATOM 1869 O O . ALA A 1 237 ? 21.734 -3.094 -16.531 1 97.75 237 ALA A O 1
ATOM 1870 N N . ARG A 1 238 ? 22.359 -3.576 -18.562 1 97.62 238 ARG A N 1
ATOM 1871 C CA . ARG A 1 238 ? 22.672 -2.186 -18.891 1 97.62 238 ARG A CA 1
ATOM 1872 C C . ARG A 1 238 ? 21.438 -1.31 -18.766 1 97.62 238 ARG A C 1
ATOM 1874 O O . ARG A 1 238 ? 21.484 -0.208 -18.219 1 97.62 238 ARG A O 1
ATOM 1881 N N . ARG A 1 239 ? 20.344 -1.803 -19.266 1 97.94 239 ARG A N 1
ATOM 1882 C CA . ARG A 1 239 ? 19.094 -1.052 -19.188 1 97.94 239 ARG A CA 1
ATOM 1883 C C . ARG A 1 239 ? 18.625 -0.887 -17.75 1 97.94 239 ARG A C 1
ATOM 1885 O O . ARG A 1 239 ? 18.094 0.16 -17.375 1 97.94 239 ARG A O 1
ATOM 1892 N N . MET A 1 240 ? 18.844 -1.914 -16.953 1 97.94 240 MET A N 1
ATOM 1893 C CA . MET A 1 240 ? 18.422 -1.862 -15.547 1 97.94 240 MET A CA 1
ATOM 1894 C C . MET A 1 240 ? 19.281 -0.875 -14.766 1 97.94 240 MET A C 1
ATOM 1896 O O . MET A 1 240 ? 18.781 -0.181 -13.875 1 97.94 240 MET A O 1
ATOM 1900 N N . GLN A 1 241 ? 20.547 -0.762 -15.117 1 96.5 241 GLN A N 1
ATOM 1901 C CA . GLN A 1 241 ? 21.438 0.19 -14.461 1 96.5 241 GLN A CA 1
ATOM 1902 C C . GLN A 1 241 ? 21 1.627 -14.734 1 96.5 241 GLN A C 1
ATOM 1904 O O . GLN A 1 241 ? 21.141 2.498 -13.867 1 96.5 241 GLN A O 1
ATOM 1909 N N . LEU A 1 242 ? 20.484 1.805 -15.906 1 96.81 242 LEU A N 1
ATOM 1910 C CA . LEU A 1 242 ? 20 3.133 -16.281 1 96.81 242 LEU A CA 1
ATOM 1911 C C . LEU A 1 242 ? 18.672 3.438 -15.609 1 96.81 242 LEU A C 1
ATOM 1913 O O . LEU A 1 242 ? 18.453 4.551 -15.125 1 96.81 242 LEU A O 1
ATOM 1917 N N . ALA A 1 243 ? 17.812 2.49 -15.594 1 97.5 243 ALA A N 1
ATOM 1918 C CA . ALA A 1 243 ? 16.453 2.684 -15.07 1 97.5 243 ALA A CA 1
ATOM 1919 C C . ALA A 1 243 ? 16.469 2.732 -13.547 1 97.5 243 ALA A C 1
ATOM 1921 O O . ALA A 1 243 ? 15.625 3.406 -12.938 1 97.5 243 ALA A O 1
ATOM 1922 N N . TYR A 1 244 ? 17.328 1.991 -12.945 1 97.75 244 TYR A N 1
ATOM 1923 C CA . TYR A 1 244 ? 17.453 1.888 -11.5 1 97.75 244 TYR A CA 1
ATOM 1924 C C . TYR A 1 244 ? 18.891 2.135 -11.055 1 97.75 244 TYR A C 1
ATOM 1926 O O . TYR A 1 244 ? 19.578 1.212 -10.609 1 97.75 244 TYR A O 1
ATOM 1934 N N . PRO A 1 245 ? 19.312 3.359 -11.062 1 95.81 245 PRO A N 1
ATOM 1935 C CA . PRO A 1 245 ? 20.688 3.65 -10.664 1 95.81 245 PRO A CA 1
ATOM 1936 C C . PRO A 1 245 ? 20.938 3.389 -9.188 1 95.81 245 PRO A C 1
ATOM 1938 O O . PRO A 1 245 ? 20.016 3.438 -8.375 1 95.81 245 PRO A O 1
ATOM 1941 N N . PRO A 1 246 ? 22.188 3.029 -8.867 1 94.88 246 PRO A N 1
ATOM 1942 C CA . PRO A 1 246 ? 22.5 2.803 -7.457 1 94.88 246 PRO A CA 1
ATOM 1943 C C . PRO A 1 246 ? 22.328 4.059 -6.602 1 94.88 246 PRO A C 1
ATOM 1945 O O . PRO A 1 246 ? 22.562 5.172 -7.086 1 94.88 246 PRO A O 1
ATOM 1948 N N . SER A 1 247 ? 21.953 3.818 -5.371 1 94.5 247 SER A N 1
ATOM 1949 C CA . SER A 1 247 ? 21.922 4.875 -4.363 1 94.5 247 SER A CA 1
ATOM 1950 C C . SER A 1 247 ? 23.328 5.199 -3.859 1 94.5 247 SER A C 1
ATOM 1952 O O . SER A 1 247 ? 24.297 4.57 -4.277 1 94.5 247 SER A O 1
ATOM 1954 N N . ALA A 1 248 ? 23.375 6.195 -3.012 1 90.75 248 ALA A N 1
ATOM 1955 C CA . ALA A 1 248 ? 24.672 6.652 -2.494 1 90.75 248 ALA A CA 1
ATOM 1956 C C . ALA A 1 248 ? 25.375 5.531 -1.747 1 90.75 248 ALA A C 1
ATOM 1958 O O . ALA A 1 248 ? 26.609 5.445 -1.777 1 90.75 248 ALA A O 1
ATOM 1959 N N . ASP A 1 249 ? 24.703 4.621 -1.186 1 93.19 249 ASP A N 1
ATOM 1960 C CA . ASP A 1 249 ? 25.312 3.564 -0.383 1 93.19 249 ASP A CA 1
ATOM 1961 C C . ASP A 1 249 ? 25.594 2.326 -1.231 1 93.19 249 ASP A C 1
ATOM 1963 O O . ASP A 1 249 ? 25.984 1.284 -0.705 1 93.19 249 ASP A O 1
ATOM 1967 N N . GLY A 1 250 ? 25.297 2.477 -2.482 1 94.38 250 GLY A N 1
ATOM 1968 C CA . GLY A 1 250 ? 25.594 1.383 -3.393 1 94.38 250 GLY A CA 1
ATOM 1969 C C . GLY A 1 250 ? 24.422 0.452 -3.621 1 94.38 250 GLY A C 1
ATOM 1970 O O . GLY A 1 250 ? 24.438 -0.375 -4.535 1 94.38 250 GLY A O 1
ATOM 1971 N N . SER A 1 251 ? 23.422 0.572 -2.832 1 95.62 251 SER A N 1
ATOM 1972 C CA . SER A 1 251 ? 22.25 -0.269 -3.018 1 95.62 251 SER A CA 1
ATOM 1973 C C . SER A 1 251 ? 21.406 0.207 -4.195 1 95.62 251 SER A C 1
ATOM 1975 O O . SER A 1 251 ? 21.578 1.331 -4.672 1 95.62 251 SER A O 1
ATOM 1977 N N . THR A 1 252 ? 20.656 -0.678 -4.75 1 97 252 THR A N 1
ATOM 1978 C CA . THR A 1 252 ? 19.688 -0.358 -5.793 1 97 252 THR A CA 1
ATOM 1979 C C . THR A 1 252 ? 18.25 -0.478 -5.262 1 97 252 THR A C 1
ATOM 1981 O O . THR A 1 252 ? 17.891 -1.503 -4.688 1 97 252 THR A O 1
ATOM 1984 N N . LEU A 1 253 ? 17.531 0.592 -5.383 1 97.5 253 LEU A N 1
ATOM 1985 C CA . LEU A 1 253 ? 16.141 0.606 -4.934 1 97.5 253 LEU A CA 1
ATOM 1986 C C . LEU A 1 253 ? 15.211 0.104 -6.035 1 97.5 253 LEU A C 1
ATOM 1988 O O . LEU A 1 253 ? 15.258 0.593 -7.164 1 97.5 253 LEU A O 1
ATOM 1992 N N . LEU A 1 254 ? 14.375 -0.883 -5.711 1 96.88 254 LEU A N 1
ATOM 1993 C CA . LEU A 1 254 ? 13.398 -1.416 -6.656 1 96.88 254 LEU A CA 1
ATOM 1994 C C . LEU A 1 254 ? 11.984 -1.258 -6.121 1 96.88 254 LEU A C 1
ATOM 1996 O O . LEU A 1 254 ? 11.539 -2.039 -5.273 1 96.88 254 LEU A O 1
ATOM 2000 N N . PRO A 1 255 ? 11.234 -0.201 -6.539 1 97.25 255 PRO A N 1
ATOM 2001 C CA . PRO A 1 255 ? 9.805 -0.169 -6.238 1 97.25 255 PRO A CA 1
ATOM 2002 C C . PRO A 1 255 ? 9.039 -1.325 -6.879 1 97.25 255 PRO A C 1
ATOM 2004 O O . PRO A 1 255 ? 9.141 -1.54 -8.094 1 97.25 255 PRO A O 1
ATOM 2007 N N . PHE A 1 256 ? 8.391 -2.082 -6.105 1 96.44 256 PHE A N 1
ATOM 2008 C CA . PHE A 1 256 ? 7.672 -3.262 -6.562 1 96.44 256 PHE A CA 1
ATOM 2009 C C . PHE A 1 256 ? 6.199 -3.178 -6.176 1 96.44 256 PHE A C 1
ATOM 2011 O O . PHE A 1 256 ? 5.852 -3.293 -5 1 96.44 256 PHE A O 1
ATOM 2018 N N . GLN A 1 257 ? 5.344 -3.008 -7.172 1 97.5 257 GLN A N 1
ATOM 2019 C CA . GLN A 1 257 ? 3.928 -2.736 -6.949 1 97.5 257 GLN A CA 1
ATOM 2020 C C . GLN A 1 257 ? 3.115 -4.027 -6.938 1 97.5 257 GLN A C 1
ATOM 2022 O O . GLN A 1 257 ? 3.326 -4.91 -7.773 1 97.5 257 GLN A O 1
ATOM 2027 N N . ARG A 1 258 ? 2.244 -4.09 -5.984 1 97.88 258 ARG A N 1
ATOM 2028 C CA . ARG A 1 258 ? 1.339 -5.227 -5.855 1 97.88 258 ARG A CA 1
ATOM 2029 C C . ARG A 1 258 ? -0.106 -4.766 -5.707 1 97.88 258 ARG A C 1
ATOM 2031 O O . ARG A 1 258 ? -0.369 -3.699 -5.145 1 97.88 258 ARG A O 1
ATOM 2038 N N . MET A 1 259 ? -1.043 -5.578 -6.262 1 98.12 259 MET A N 1
ATOM 2039 C CA . MET A 1 259 ? -2.488 -5.395 -6.145 1 98.12 259 MET A CA 1
ATOM 2040 C C . MET A 1 259 ? -3.064 -6.305 -5.062 1 98.12 259 MET A C 1
ATOM 2042 O O . MET A 1 259 ? -2.699 -7.477 -4.973 1 98.12 259 MET A O 1
ATOM 2046 N N . PHE A 1 260 ? -3.896 -5.719 -4.242 1 98.69 260 PHE A N 1
ATOM 2047 C CA . PHE A 1 260 ? -4.598 -6.461 -3.203 1 98.69 260 PHE A CA 1
ATOM 2048 C C . PHE A 1 260 ? -6.105 -6.387 -3.404 1 98.69 260 PHE A C 1
ATOM 2050 O O . PHE A 1 260 ? -6.641 -5.328 -3.74 1 98.69 260 PHE A O 1
ATOM 2057 N N . ILE A 1 261 ? -6.797 -7.504 -3.248 1 98.62 261 ILE A N 1
ATOM 2058 C CA . ILE A 1 261 ? -8.25 -7.578 -3.352 1 98.62 261 ILE A CA 1
ATOM 2059 C C . ILE A 1 261 ? -8.805 -8.445 -2.225 1 98.62 261 ILE A C 1
ATOM 2061 O O . ILE A 1 261 ? -8.352 -9.578 -2.021 1 98.62 261 ILE A O 1
ATOM 2065 N N . VAL A 1 262 ? -9.68 -7.934 -1.457 1 98.06 262 VAL A N 1
ATOM 2066 C CA . VAL A 1 262 ? -10.461 -8.688 -0.482 1 98.06 262 VAL A CA 1
ATOM 2067 C C . VAL A 1 262 ? -11.953 -8.57 -0.805 1 98.06 262 VAL A C 1
ATOM 2069 O O . VAL A 1 262 ? -12.516 -7.473 -0.764 1 98.06 262 VAL A O 1
ATOM 2072 N N . ALA A 1 263 ? -12.523 -9.648 -1.152 1 98.31 263 ALA A N 1
ATOM 2073 C CA . ALA A 1 263 ? -13.93 -9.688 -1.553 1 98.31 263 ALA A CA 1
ATOM 2074 C C . ALA A 1 263 ? -14.711 -10.695 -0.714 1 98.31 263 ALA A C 1
ATOM 2076 O O . ALA A 1 263 ? -14.352 -11.875 -0.651 1 98.31 263 ALA A O 1
ATOM 2077 N N . SER A 1 264 ? -15.781 -10.273 -0.093 1 97.75 264 SER A N 1
ATOM 2078 C CA . SER A 1 264 ? -16.594 -11.164 0.725 1 97.75 264 SER A CA 1
ATOM 2079 C C . SER A 1 264 ? -18 -11.297 0.162 1 97.75 264 SER A C 1
ATOM 2081 O O . SER A 1 264 ? -18.609 -10.297 -0.239 1 97.75 264 SER A O 1
ATOM 2083 N N . LEU A 1 265 ? -18.469 -12.508 0.199 1 97.62 265 LEU A N 1
ATOM 2084 C CA . LEU A 1 265 ? -19.844 -12.766 -0.229 1 97.62 265 LEU A CA 1
ATOM 2085 C C . LEU A 1 265 ? -20.828 -12.367 0.858 1 97.62 265 LEU A C 1
ATOM 2087 O O . LEU A 1 265 ? -20.453 -12.234 2.027 1 97.62 265 LEU A O 1
ATOM 2091 N N . PRO A 1 266 ? -22.047 -12.109 0.366 1 94.31 266 PRO A N 1
ATOM 2092 C CA . PRO A 1 266 ? -23.078 -11.891 1.383 1 94.31 266 PRO A CA 1
ATOM 2093 C C . PRO A 1 266 ? -23.297 -13.102 2.283 1 94.31 266 PRO A C 1
ATOM 2095 O O . PRO A 1 266 ? -23.156 -14.242 1.831 1 94.31 266 PRO A O 1
ATOM 2098 N N . GLY A 1 267 ? -23.578 -12.805 3.531 1 89.38 267 GLY A N 1
ATOM 2099 C CA . GLY A 1 267 ? -23.844 -13.875 4.488 1 89.38 267 GLY A CA 1
ATOM 2100 C C . GLY A 1 267 ? -25.125 -14.633 4.199 1 89.38 267 GLY A C 1
ATOM 2101 O O . GLY A 1 267 ? -26 -14.133 3.5 1 89.38 267 GLY A O 1
ATOM 2102 N N . MET B 1 1 ? -6.477 -9.586 57.344 1 27.39 1 MET B N 1
ATOM 2103 C CA . MET B 1 1 ? -5.523 -9.609 56.25 1 27.39 1 MET B CA 1
ATOM 2104 C C . MET B 1 1 ? -6.242 -9.812 54.906 1 27.39 1 MET B C 1
ATOM 2106 O O . MET B 1 1 ? -6.758 -10.898 54.656 1 27.39 1 MET B O 1
ATOM 2110 N N . GLN B 1 2 ? -6.938 -8.734 54.375 1 34.22 2 GLN B N 1
ATOM 2111 C CA . GLN B 1 2 ? -7.887 -8.688 53.281 1 34.22 2 GLN B CA 1
ATOM 2112 C C . GLN B 1 2 ? -7.215 -9.07 51.969 1 34.22 2 GLN B C 1
ATOM 2114 O O . GLN B 1 2 ? -6.211 -8.469 51.562 1 34.22 2 GLN B O 1
ATOM 2119 N N . ASP B 1 3 ? -7.262 -10.328 51.531 1 32.53 3 ASP B N 1
ATOM 2120 C CA . ASP B 1 3 ? -6.762 -10.906 50.281 1 32.53 3 ASP B CA 1
ATOM 2121 C C . ASP B 1 3 ? -7.344 -10.188 49.062 1 32.53 3 ASP B C 1
ATOM 2123 O O . ASP B 1 3 ? -8.531 -10.305 48.781 1 32.53 3 ASP B O 1
ATOM 2127 N N . SER B 1 4 ? -6.977 -8.852 48.906 1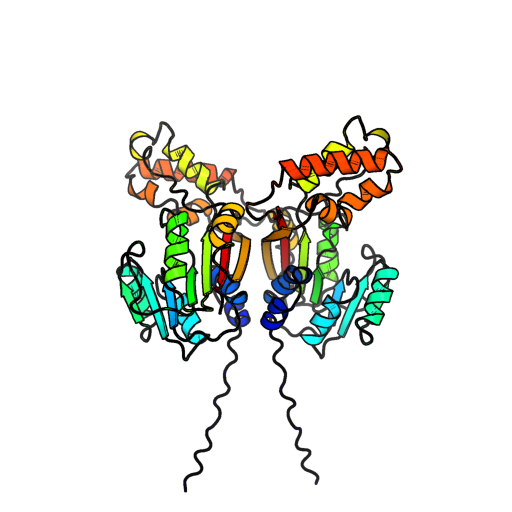 32.31 4 SER B N 1
ATOM 2128 C CA . SER B 1 4 ? -7.371 -8.109 47.688 1 32.31 4 SER B CA 1
ATOM 2129 C C . SER B 1 4 ? -7.098 -8.922 46.438 1 32.31 4 SER B C 1
ATOM 2131 O O . SER B 1 4 ? -5.941 -9.156 46.094 1 32.31 4 SER B O 1
ATOM 2133 N N . GLN B 1 5 ? -7.957 -9.922 46.156 1 33.66 5 GLN B N 1
ATOM 2134 C CA . GLN B 1 5 ? -8.047 -10.57 44.844 1 33.66 5 GLN B CA 1
ATOM 2135 C C . GLN B 1 5 ? -7.898 -9.547 43.719 1 33.66 5 GLN B C 1
ATOM 2137 O O . GLN B 1 5 ? -8.742 -8.664 43.562 1 33.66 5 GLN B O 1
ATOM 2142 N N . ASP B 1 6 ? -6.684 -9.047 43.438 1 29.38 6 ASP B N 1
ATOM 2143 C CA . ASP B 1 6 ? -6.336 -8.32 42.25 1 29.38 6 ASP B CA 1
ATOM 2144 C C . ASP B 1 6 ? -6.996 -8.953 41 1 29.38 6 ASP B C 1
ATOM 2146 O O . ASP B 1 6 ? -6.609 -10.047 40.594 1 29.38 6 ASP B O 1
ATOM 2150 N N . ILE B 1 7 ? -8.328 -8.922 40.875 1 31 7 ILE B N 1
ATOM 2151 C CA . ILE B 1 7 ? -9.031 -9.234 39.625 1 31 7 ILE B CA 1
ATOM 2152 C C . ILE B 1 7 ? -8.25 -8.672 38.438 1 31 7 ILE B C 1
ATOM 2154 O O . ILE B 1 7 ? -8.117 -7.457 38.312 1 31 7 ILE B O 1
ATOM 2158 N N . MET B 1 8 ? -7.289 -9.406 38 1 32 8 MET B N 1
ATOM 2159 C CA . MET B 1 8 ? -6.594 -9.117 36.75 1 32 8 MET B CA 1
ATOM 2160 C C . MET B 1 8 ? -7.578 -8.695 35.688 1 32 8 MET B C 1
ATOM 2162 O O . MET B 1 8 ? -8.523 -9.422 35.375 1 32 8 MET B O 1
ATOM 2166 N N . GLN B 1 9 ? -8.031 -7.453 35.594 1 33.06 9 GLN B N 1
ATOM 2167 C CA . GLN B 1 9 ? -8.82 -6.93 34.5 1 33.06 9 GLN B CA 1
ATOM 2168 C C . GLN B 1 9 ? -8.398 -7.559 33.188 1 33.06 9 GLN B C 1
ATOM 2170 O O . GLN B 1 9 ? -7.211 -7.754 32.938 1 33.06 9 GLN B O 1
ATOM 2175 N N . PRO B 1 10 ? -9.172 -8.273 32.531 1 33.72 10 PRO B N 1
ATOM 2176 C CA . PRO B 1 10 ? -8.805 -8.836 31.234 1 33.72 10 PRO B CA 1
ATOM 2177 C C . PRO B 1 10 ? -8.125 -7.824 30.312 1 33.72 10 PRO B C 1
ATOM 2179 O O . PRO B 1 10 ? -8.57 -6.676 30.219 1 33.72 10 PRO B O 1
ATOM 2182 N N . GLN B 1 11 ? -6.781 -7.555 30.281 1 34.69 11 GLN B N 1
ATOM 2183 C CA . GLN B 1 11 ? -6.031 -6.75 29.328 1 34.69 11 GLN B CA 1
ATOM 2184 C C . GLN B 1 11 ? -6.629 -6.863 27.922 1 34.69 11 GLN B C 1
ATOM 2186 O O . GLN B 1 11 ? -6.645 -7.949 27.328 1 34.69 11 GLN B O 1
ATOM 2191 N N . VAL B 1 12 ? -7.676 -6.211 27.641 1 39.97 12 VAL B N 1
ATOM 2192 C CA . VAL B 1 12 ? -8.227 -6.164 26.297 1 39.97 12 VAL B CA 1
ATOM 2193 C C . VAL B 1 12 ? -7.102 -5.992 25.281 1 39.97 12 VAL B C 1
ATOM 2195 O O . VAL B 1 12 ? -6.332 -5.031 25.344 1 39.97 12 VAL B O 1
ATOM 2198 N N . GLN B 1 13 ? -6.504 -7 24.766 1 49.66 13 GLN B N 1
ATOM 2199 C CA . GLN B 1 13 ? -5.5 -7.039 23.719 1 49.66 13 GLN B CA 1
ATOM 2200 C C . GLN B 1 13 ? -5.879 -6.125 22.547 1 49.66 13 GLN B C 1
ATOM 2202 O O . GLN B 1 13 ? -6.977 -6.242 22 1 49.66 13 GLN B O 1
ATOM 2207 N N . TRP B 1 14 ? -5.355 -4.871 22.719 1 51.59 14 TRP B N 1
ATOM 2208 C CA . TRP B 1 14 ? -5.531 -3.949 21.594 1 51.59 14 TRP B CA 1
ATOM 2209 C C . TRP B 1 14 ? -5.352 -4.668 20.266 1 51.59 14 TRP B C 1
ATOM 2211 O O . TRP B 1 14 ? -4.395 -5.426 20.078 1 51.59 14 TRP B O 1
ATOM 2221 N N . ASP B 1 15 ? -6.473 -4.836 19.484 1 59.84 15 ASP B N 1
ATOM 2222 C CA . ASP B 1 15 ? -6.453 -5.48 18.172 1 59.84 15 ASP B CA 1
ATOM 2223 C C . ASP B 1 15 ? -6.758 -4.473 17.062 1 59.84 15 ASP B C 1
ATOM 2225 O O . ASP B 1 15 ? -7.906 -4.066 16.891 1 59.84 15 ASP B O 1
ATOM 2229 N N . VAL B 1 16 ? -5.727 -3.963 16.469 1 55.19 16 VAL B N 1
ATOM 2230 C CA . VAL B 1 16 ? -5.832 -2.975 15.406 1 55.19 16 VAL B CA 1
ATOM 2231 C C . VAL B 1 16 ? -6.855 -3.441 14.367 1 55.19 16 VAL B C 1
ATOM 2233 O O . VAL B 1 16 ? -7.574 -2.627 13.781 1 55.19 16 VAL B O 1
ATOM 2236 N N . SER B 1 17 ? -6.926 -4.762 14.242 1 56.91 17 SER B N 1
ATOM 2237 C CA . SER B 1 17 ? -7.848 -5.277 13.242 1 56.91 17 SER B CA 1
ATOM 2238 C C . SER B 1 17 ? -9.289 -4.906 13.57 1 56.91 17 SER B C 1
ATOM 2240 O O . SER B 1 17 ? -10.109 -4.711 12.664 1 56.91 17 SER B O 1
ATOM 2242 N N . GLN B 1 18 ? -9.516 -4.699 14.828 1 58.47 18 GLN B N 1
ATOM 2243 C CA . GLN B 1 18 ? -10.859 -4.297 15.227 1 58.47 18 GLN B CA 1
ATOM 2244 C C . GLN B 1 18 ? -11.156 -2.867 14.781 1 58.47 18 GLN B C 1
ATOM 2246 O O . GLN B 1 18 ? -12.273 -2.568 14.344 1 58.47 18 GLN B O 1
ATOM 2251 N N . TYR B 1 19 ? -10.117 -2.113 14.891 1 58.84 19 TYR B N 1
ATOM 2252 C CA . TYR B 1 19 ? -10.305 -0.719 14.5 1 58.84 19 TYR B CA 1
ATOM 2253 C C . TYR B 1 19 ? -10.391 -0.581 12.984 1 58.84 19 TYR B C 1
ATOM 2255 O O . TYR B 1 19 ? -11.141 0.252 12.477 1 58.84 19 TYR B O 1
ATOM 2263 N N . LEU B 1 20 ? -9.664 -1.328 12.305 1 55.09 20 LEU B N 1
ATOM 2264 C CA . LEU B 1 20 ? -9.711 -1.291 10.844 1 55.09 20 LEU B CA 1
ATOM 2265 C C . LEU B 1 20 ? -11.102 -1.646 10.336 1 55.09 20 LEU B C 1
ATOM 2267 O O . LEU B 1 20 ? -11.547 -1.121 9.312 1 55.09 20 LEU B O 1
ATOM 2271 N N . ARG B 1 21 ? -11.766 -2.381 11.094 1 54.34 21 ARG B N 1
ATOM 2272 C CA . ARG B 1 21 ? -13.094 -2.844 10.703 1 54.34 21 ARG B CA 1
ATOM 2273 C C . ARG B 1 21 ? -14.148 -1.769 10.961 1 54.34 21 ARG B C 1
ATOM 2275 O O . ARG B 1 21 ? -15.109 -1.646 10.203 1 54.34 21 ARG B O 1
ATOM 2282 N N . PHE B 1 22 ? -13.82 -1.096 12.016 1 45.69 22 PHE B N 1
ATOM 2283 C CA . PHE B 1 22 ? -14.859 -0.159 12.43 1 45.69 22 PHE B CA 1
ATOM 2284 C C . PHE B 1 22 ? -14.43 1.278 12.164 1 45.69 22 PHE B C 1
ATOM 2286 O O . PHE B 1 22 ? -15.266 2.184 12.117 1 45.69 22 PHE B O 1
ATOM 2293 N N . GLY B 1 23 ? -13.039 1.39 12.211 1 51.47 23 GLY B N 1
ATOM 2294 C CA . GLY B 1 23 ? -12.555 2.738 11.961 1 51.47 23 GLY B CA 1
ATOM 2295 C C . GLY B 1 23 ? -12.828 3.221 10.547 1 51.47 23 GLY B C 1
ATOM 2296 O O . GLY B 1 23 ? -12.953 2.414 9.625 1 51.47 23 GLY B O 1
ATOM 2297 N N . GLY B 1 24 ? -13.812 4.086 10.289 1 61.59 24 GLY B N 1
ATOM 2298 C CA . GLY B 1 24 ? -14.156 4.723 9.031 1 61.59 24 GLY B CA 1
ATOM 2299 C C . GLY B 1 24 ? -13 4.766 8.047 1 61.59 24 GLY B C 1
ATOM 2300 O O . GLY B 1 24 ? -11.852 4.5 8.422 1 61.59 24 GLY B O 1
ATOM 2301 N N . GLU B 1 25 ? -13.188 4.812 6.727 1 67.94 25 GLU B N 1
ATOM 2302 C CA . GLU B 1 25 ? -12.273 4.926 5.59 1 67.94 25 GLU B CA 1
ATOM 2303 C C . GLU B 1 25 ? -11.219 6 5.836 1 67.94 25 GLU B C 1
ATOM 2305 O O . GLU B 1 25 ? -10.078 5.867 5.395 1 67.94 25 GLU B O 1
ATOM 2310 N N . ARG B 1 26 ? -11.523 6.844 6.812 1 74.88 26 ARG B N 1
ATOM 2311 C CA . ARG B 1 26 ? -10.641 7.996 6.988 1 74.88 26 ARG B CA 1
ATOM 2312 C C . ARG B 1 26 ? -9.43 7.633 7.836 1 74.88 26 ARG B C 1
ATOM 2314 O O . ARG B 1 26 ? -8.344 8.18 7.641 1 74.88 26 ARG B O 1
ATOM 2321 N N . LEU B 1 27 ? -9.602 6.668 8.664 1 87.56 27 LEU B N 1
ATOM 2322 C CA . LEU B 1 27 ? -8.531 6.34 9.602 1 87.56 27 LEU B CA 1
ATOM 2323 C C . LEU B 1 27 ? -7.668 5.199 9.07 1 87.56 27 LEU B C 1
ATOM 2325 O O . LEU B 1 27 ? -6.609 4.906 9.625 1 87.56 27 LEU B O 1
ATOM 2329 N N . ARG B 1 28 ? -8.031 4.637 8.016 1 90.62 28 ARG B N 1
ATOM 2330 C CA . ARG B 1 28 ? -7.398 3.42 7.531 1 90.62 28 ARG B CA 1
ATOM 2331 C C . ARG B 1 28 ? -5.906 3.635 7.309 1 90.62 28 ARG B C 1
ATOM 2333 O O . ARG B 1 28 ? -5.082 2.83 7.75 1 90.62 28 ARG B O 1
ATOM 2340 N N . PRO B 1 29 ? -5.484 4.758 6.68 1 94.94 29 PRO B N 1
ATOM 2341 C CA . PRO B 1 29 ? -4.043 4.914 6.48 1 94.94 29 PRO B CA 1
ATOM 2342 C C . PRO B 1 29 ? -3.271 5.012 7.797 1 94.94 29 PRO B C 1
ATOM 2344 O O . PRO B 1 29 ? -2.176 4.457 7.914 1 94.94 29 PRO B O 1
ATOM 2347 N N . ALA B 1 30 ? -3.859 5.676 8.766 1 94.94 30 ALA B N 1
ATOM 2348 C CA . ALA B 1 30 ? -3.219 5.793 10.07 1 94.94 30 ALA B CA 1
ATOM 2349 C C . ALA B 1 30 ? -3.076 4.426 10.742 1 94.94 30 ALA B C 1
ATOM 2351 O O . ALA B 1 30 ? -2.041 4.125 11.336 1 94.94 30 ALA B O 1
ATOM 2352 N N . LEU B 1 31 ? -4.086 3.666 10.609 1 92.38 31 LEU B N 1
ATOM 2353 C CA . LEU B 1 31 ? -4.078 2.342 11.219 1 92.38 31 LEU B CA 1
ATOM 2354 C C . LEU B 1 31 ? -3.123 1.408 10.484 1 92.38 31 LEU B C 1
ATOM 2356 O O . LEU B 1 31 ? -2.432 0.603 11.109 1 92.38 31 LEU B O 1
ATOM 2360 N N . ASP B 1 32 ? -3.121 1.476 9.164 1 93.19 32 ASP B N 1
ATOM 2361 C CA . ASP B 1 32 ? -2.154 0.706 8.383 1 93.19 32 ASP B CA 1
ATOM 2362 C C . ASP B 1 32 ? -0.725 1.017 8.82 1 93.19 32 ASP B C 1
ATOM 2364 O O . ASP B 1 32 ? 0.105 0.112 8.938 1 93.19 32 ASP B O 1
ATOM 2368 N N . LEU B 1 33 ? -0.463 2.275 9.055 1 95.38 33 LEU B N 1
ATOM 2369 C CA . LEU B 1 33 ? 0.851 2.678 9.547 1 95.38 33 LEU B CA 1
ATOM 2370 C C . LEU B 1 33 ? 1.145 2.037 10.898 1 95.38 33 LEU B C 1
ATOM 2372 O O . LEU B 1 33 ? 2.246 1.527 11.117 1 95.38 33 LEU B O 1
ATOM 2376 N N . MET B 1 34 ? 0.186 2.041 11.758 1 92.25 34 MET B N 1
ATOM 2377 C CA . MET B 1 34 ? 0.332 1.545 13.125 1 92.25 34 MET B CA 1
ATOM 2378 C C . MET B 1 34 ? 0.716 0.069 13.125 1 92.25 34 MET B C 1
ATOM 2380 O O . MET B 1 34 ? 1.471 -0.378 13.992 1 92.25 34 MET B O 1
ATOM 2384 N N . LEU B 1 35 ? 0.264 -0.649 12.164 1 87.69 35 LEU B N 1
ATOM 2385 C CA . LEU B 1 35 ? 0.506 -2.084 12.062 1 87.69 35 LEU B CA 1
ATOM 2386 C C . LEU B 1 35 ? 1.981 -2.369 11.805 1 87.69 35 LEU B C 1
ATOM 2388 O O . LEU B 1 35 ? 2.445 -3.494 12 1 87.69 35 LEU B O 1
ATOM 2392 N N . HIS B 1 36 ? 2.711 -1.359 11.406 1 90.06 36 HIS B N 1
ATOM 2393 C CA . HIS B 1 36 ? 4.09 -1.598 11 1 90.06 36 HIS B CA 1
ATOM 2394 C C . HIS B 1 36 ? 5.07 -0.995 12 1 90.06 36 HIS B C 1
ATOM 2396 O O . HIS B 1 36 ? 6.281 -0.977 11.758 1 90.06 36 HIS B O 1
ATOM 2402 N N . LEU B 1 37 ? 4.531 -0.586 13.109 1 91.44 37 LEU B N 1
ATOM 2403 C CA . LEU B 1 37 ? 5.387 -0.019 14.141 1 91.44 37 LEU B CA 1
ATOM 2404 C C . LEU B 1 37 ? 6.18 -1.113 14.852 1 91.44 37 LEU B C 1
ATOM 2406 O O . LEU B 1 37 ? 5.727 -2.256 14.938 1 91.44 37 LEU B O 1
ATOM 2410 N N . PRO B 1 38 ? 7.316 -0.692 15.344 1 82.25 38 PRO B N 1
ATOM 2411 C CA . PRO B 1 38 ? 8.047 -1.654 16.172 1 82.25 38 PRO B CA 1
ATOM 2412 C C . PRO B 1 38 ? 7.297 -2.029 17.453 1 82.25 38 PRO B C 1
ATOM 2414 O O . PRO B 1 38 ? 6.371 -1.323 17.859 1 82.25 38 PRO B O 1
ATOM 2417 N N . THR B 1 39 ? 7.668 -3.096 18.047 1 72.44 39 THR B N 1
ATOM 2418 C CA . THR B 1 39 ? 6.941 -3.723 19.156 1 72.44 39 THR B CA 1
ATOM 2419 C C . THR B 1 39 ? 7.262 -3.039 20.469 1 72.44 39 THR B C 1
ATOM 2421 O O . THR B 1 39 ? 6.598 -3.281 21.484 1 72.44 39 THR B O 1
ATOM 2424 N N . GLN B 1 40 ? 8.078 -2.188 20.484 1 76.94 40 GLN B N 1
ATOM 2425 C CA . GLN B 1 40 ? 8.453 -1.576 21.766 1 76.94 40 GLN B CA 1
ATOM 2426 C C . GLN B 1 40 ? 7.305 -0.738 22.312 1 76.94 40 GLN B C 1
ATOM 2428 O O . GLN B 1 40 ? 6.484 -0.213 21.562 1 76.94 40 GLN B O 1
ATOM 2433 N N . THR B 1 41 ? 7.289 -0.766 23.594 1 89.44 41 THR B N 1
ATOM 2434 C CA . THR B 1 41 ? 6.297 0.035 24.297 1 89.44 41 THR B CA 1
ATOM 2435 C C . THR B 1 41 ? 6.812 1.45 24.547 1 89.44 41 THR B C 1
ATOM 2437 O O . THR B 1 41 ? 7.668 1.664 25.406 1 89.44 41 THR B O 1
ATOM 2440 N N . PRO B 1 42 ? 6.27 2.324 23.828 1 95.94 42 PRO B N 1
ATOM 2441 C CA . PRO B 1 42 ? 6.727 3.701 24.031 1 95.94 42 PRO B CA 1
ATOM 2442 C C . PRO B 1 42 ? 6.184 4.32 25.312 1 95.94 42 PRO B C 1
ATOM 2444 O O . PRO B 1 42 ? 5.039 4.059 25.703 1 95.94 42 PRO B O 1
ATOM 2447 N N . ALA B 1 43 ? 7.004 5.066 25.984 1 97 43 ALA B N 1
ATOM 2448 C CA . ALA B 1 43 ? 6.582 5.793 27.172 1 97 43 ALA B CA 1
ATOM 2449 C C . ALA B 1 43 ? 6.066 7.184 26.812 1 97 43 ALA B C 1
ATOM 2451 O O . ALA B 1 43 ? 5.152 7.699 27.469 1 97 43 ALA B O 1
ATOM 2452 N N . ARG B 1 44 ? 6.668 7.793 25.859 1 98.06 44 ARG B N 1
ATOM 2453 C CA . ARG B 1 44 ? 6.301 9.133 25.406 1 98.06 44 ARG B CA 1
ATOM 2454 C C . ARG B 1 44 ? 6.023 9.156 23.906 1 98.06 44 ARG B C 1
ATOM 2456 O O . ARG B 1 44 ? 6.902 8.836 23.109 1 98.06 44 ARG B O 1
ATOM 2463 N N . ILE B 1 45 ? 4.809 9.555 23.547 1 98.19 45 ILE B N 1
ATOM 2464 C CA . ILE B 1 45 ? 4.348 9.555 22.156 1 98.19 45 ILE B CA 1
ATOM 2465 C C . ILE B 1 45 ? 3.912 10.961 21.75 1 98.19 45 ILE B C 1
ATOM 2467 O O . ILE B 1 45 ? 3.193 11.633 22.5 1 98.19 45 ILE B O 1
ATOM 2471 N N . LEU B 1 46 ? 4.414 11.375 20.641 1 98.5 46 LEU B N 1
ATOM 2472 C CA . LEU B 1 46 ? 3.957 12.625 20.031 1 98.5 46 LEU B CA 1
ATOM 2473 C C . LEU B 1 46 ? 3.049 12.352 18.844 1 98.5 46 LEU B C 1
ATOM 2475 O O . LEU B 1 46 ? 3.439 11.648 17.906 1 98.5 46 LEU B O 1
ATOM 2479 N N . ASP B 1 47 ? 1.85 12.797 18.938 1 98.31 47 ASP B N 1
ATOM 2480 C CA . ASP B 1 47 ? 0.962 12.914 17.781 1 98.31 47 ASP B CA 1
ATOM 2481 C C . ASP B 1 47 ? 1.11 14.273 17.109 1 98.31 47 ASP B C 1
ATOM 2483 O O . ASP B 1 47 ? 0.446 15.242 17.5 1 98.31 47 ASP B O 1
ATOM 2487 N N . LEU B 1 48 ? 2.031 14.375 16.125 1 98.25 48 LEU B N 1
ATOM 2488 C CA . LEU B 1 48 ? 2.359 15.633 15.453 1 98.25 48 LEU B CA 1
ATOM 2489 C C . LEU B 1 48 ? 1.341 15.953 14.367 1 98.25 48 LEU B C 1
ATOM 2491 O O . LEU B 1 48 ? 1.213 15.203 13.391 1 98.25 48 LEU B O 1
ATOM 2495 N N . GLY B 1 49 ? 0.698 17.062 14.438 1 97.5 49 GLY B N 1
ATOM 2496 C CA . GLY B 1 49 ? -0.475 17.328 13.617 1 97.5 49 GLY B CA 1
ATOM 2497 C C . GLY B 1 49 ? -1.682 16.5 14.023 1 97.5 49 GLY B C 1
ATOM 2498 O O . GLY B 1 49 ? -2.271 15.812 13.195 1 97.5 49 GLY B O 1
ATOM 2499 N N . CYS B 1 50 ? -2.146 16.703 15.25 1 97.31 50 CYS B N 1
ATOM 2500 C CA . CYS B 1 50 ? -3.078 15.766 15.852 1 97.31 50 CYS B CA 1
ATOM 2501 C C . CYS B 1 50 ? -4.508 16.031 15.398 1 97.31 50 CYS B C 1
ATOM 2503 O O . CYS B 1 50 ? -5.398 15.211 15.594 1 97.31 50 CYS B O 1
ATOM 2505 N N . GLY B 1 51 ? -4.805 17.188 14.805 1 94.94 51 GLY B N 1
ATOM 2506 C CA . GLY B 1 51 ? -6.16 17.531 14.406 1 94.94 51 GLY B CA 1
ATOM 2507 C C . GLY B 1 51 ? -7.152 17.453 15.555 1 94.94 51 GLY B C 1
ATOM 2508 O O . GLY B 1 51 ? -6.91 18.031 16.625 1 94.94 51 GLY B O 1
ATOM 2509 N N . ALA B 1 52 ? -8.266 16.797 15.359 1 94.06 52 ALA B N 1
ATOM 2510 C CA . ALA B 1 52 ? -9.336 16.719 16.359 1 94.06 52 ALA B CA 1
ATOM 2511 C C . ALA B 1 52 ? -9.039 15.656 17.406 1 94.06 52 ALA B C 1
ATOM 2513 O O . ALA B 1 52 ? -9.914 15.289 18.188 1 94.06 52 ALA B O 1
ATOM 2514 N N . GLY B 1 53 ? -7.891 15.055 17.344 1 94.44 53 GLY B N 1
ATOM 2515 C CA . GLY B 1 53 ? -7.414 14.219 18.438 1 94.44 53 GLY B CA 1
ATOM 2516 C C . GLY B 1 53 ? -7.844 12.773 18.312 1 94.44 53 GLY B C 1
ATOM 2517 O O . GLY B 1 53 ? -7.586 11.961 19.203 1 94.44 53 GLY B O 1
ATOM 2518 N N . ASN B 1 54 ? -8.469 12.375 17.172 1 90.75 54 ASN B N 1
ATOM 2519 C CA . ASN B 1 54 ? -8.945 11.008 17 1 90.75 54 ASN B CA 1
ATOM 2520 C C . ASN B 1 54 ? -7.801 10 17.078 1 90.75 54 ASN B C 1
ATOM 2522 O O . ASN B 1 54 ? -7.91 8.977 17.766 1 90.75 54 ASN B O 1
ATOM 2526 N N . LEU B 1 55 ? -6.77 10.258 16.406 1 93.12 55 LEU B N 1
ATOM 2527 C CA . LEU B 1 55 ? -5.629 9.352 16.406 1 93.12 55 LEU B CA 1
ATOM 2528 C C . LEU B 1 55 ? -4.953 9.336 17.766 1 93.12 55 LEU B C 1
ATOM 2530 O O . LEU B 1 55 ? -4.492 8.289 18.234 1 93.12 55 LEU B O 1
ATOM 2534 N N . SER B 1 56 ? -4.898 10.469 18.453 1 95.38 56 SER B N 1
ATOM 2535 C CA . SER B 1 56 ? -4.336 10.531 19.797 1 95.38 56 SER B CA 1
ATOM 2536 C C . SER B 1 56 ? -5.047 9.57 20.75 1 95.38 56 SER B C 1
ATOM 2538 O O . SER B 1 56 ? -4.402 8.891 21.547 1 95.38 56 SER B O 1
ATOM 2540 N N . ALA B 1 57 ? -6.328 9.547 20.594 1 93.31 57 ALA B N 1
ATOM 2541 C CA . ALA B 1 57 ? -7.125 8.641 21.422 1 93.31 57 ALA B CA 1
ATOM 2542 C C . ALA B 1 57 ? -6.758 7.188 21.156 1 93.31 57 ALA B C 1
ATOM 2544 O O . ALA B 1 57 ? -6.641 6.387 22.078 1 93.31 57 ALA B O 1
ATOM 2545 N N . ILE B 1 58 ? -6.605 6.875 19.906 1 91.75 58 ILE B N 1
ATOM 2546 C CA . ILE B 1 58 ? -6.266 5.512 19.516 1 91.75 58 ILE B CA 1
ATOM 2547 C C . ILE B 1 58 ? -4.871 5.156 20.031 1 91.75 58 ILE B C 1
ATOM 2549 O O . ILE B 1 58 ? -4.648 4.051 20.516 1 91.75 58 ILE B O 1
ATOM 2553 N N . LEU B 1 59 ? -3.938 6.059 19.906 1 94.06 59 LEU B N 1
ATOM 2554 C CA . LEU B 1 59 ? -2.594 5.844 20.438 1 94.06 59 LEU B CA 1
ATOM 2555 C C . LEU B 1 59 ? -2.631 5.57 21.938 1 94.06 59 LEU B C 1
ATOM 2557 O O . LEU B 1 59 ? -1.955 4.66 22.422 1 94.06 59 LEU B O 1
ATOM 2561 N N . GLN B 1 60 ? -3.447 6.32 22.609 1 93.44 60 GLN B N 1
ATOM 2562 C CA . GLN B 1 60 ? -3.578 6.145 24.062 1 93.44 60 GLN B CA 1
ATOM 2563 C C . GLN B 1 60 ? -4.188 4.789 24.391 1 93.44 60 GLN B C 1
ATOM 2565 O O . GLN B 1 60 ? -3.787 4.145 25.359 1 93.44 60 GLN B O 1
ATOM 2570 N N . GLN B 1 61 ? -5.125 4.398 23.625 1 90.19 61 GLN B N 1
ATOM 2571 C CA . GLN B 1 61 ? -5.758 3.102 23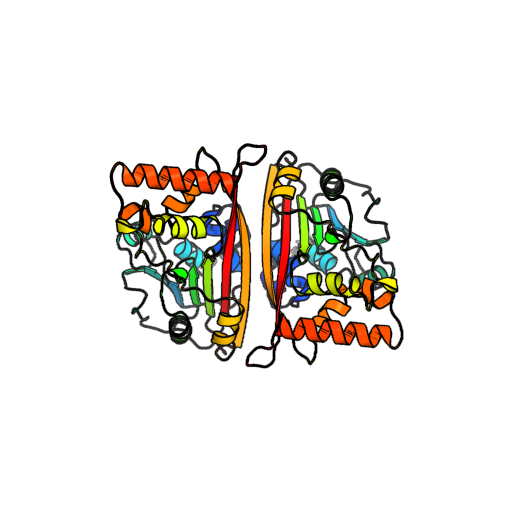.844 1 90.19 61 GLN B CA 1
ATOM 2572 C C . GLN B 1 61 ? -4.766 1.962 23.625 1 90.19 61 GLN B C 1
ATOM 2574 O O . GLN B 1 61 ? -4.758 0.983 24.359 1 90.19 61 GLN B O 1
ATOM 2579 N N . ARG B 1 62 ? -4 2.113 22.578 1 89.19 62 ARG B N 1
ATOM 2580 C CA . ARG B 1 62 ? -3.025 1.07 22.281 1 89.19 62 ARG B CA 1
ATOM 2581 C C . ARG B 1 62 ? -1.954 0.993 23.359 1 89.19 62 ARG B C 1
ATOM 2583 O O . ARG B 1 62 ? -1.481 -0.095 23.703 1 89.19 62 ARG B O 1
ATOM 2590 N N . TRP B 1 63 ? -1.567 2.188 23.859 1 93.19 63 TRP B N 1
ATOM 2591 C CA . TRP B 1 63 ? -0.564 2.27 24.906 1 93.19 63 TRP B CA 1
ATOM 2592 C C . TRP B 1 63 ? -1.096 3.057 26.109 1 93.19 63 TRP B C 1
ATOM 2594 O O . TRP B 1 63 ? -0.763 4.23 26.281 1 93.19 63 TRP B O 1
ATOM 2604 N N . PRO B 1 64 ? -1.703 2.359 26.984 1 92.31 64 PRO B N 1
ATOM 2605 C CA . PRO B 1 64 ? -2.416 3.047 28.078 1 92.31 64 PRO B CA 1
ATOM 2606 C C . PRO B 1 64 ? -1.474 3.693 29.078 1 92.31 64 PRO B C 1
ATOM 2608 O O . PRO B 1 64 ? -1.864 4.629 29.781 1 92.31 64 PRO B O 1
ATOM 2611 N N . THR B 1 65 ? -0.307 3.205 29.156 1 94.75 65 THR B N 1
ATOM 2612 C CA . THR B 1 65 ? 0.613 3.738 30.156 1 94.75 65 THR B CA 1
ATOM 2613 C C . THR B 1 65 ? 1.488 4.832 29.562 1 94.75 65 THR B C 1
ATOM 2615 O O . THR B 1 65 ? 2.258 5.48 30.266 1 94.75 65 THR B O 1
ATOM 2618 N N . ALA B 1 66 ? 1.384 5.047 28.297 1 95.94 66 ALA B N 1
ATOM 2619 C CA . ALA B 1 66 ? 2.193 6.062 27.625 1 95.94 66 ALA B CA 1
ATOM 2620 C C . ALA B 1 66 ? 1.62 7.457 27.859 1 95.94 66 ALA B C 1
ATOM 2622 O O . ALA B 1 66 ? 0.42 7.609 28.109 1 95.94 66 ALA B O 1
ATOM 2623 N N . GLU B 1 67 ? 2.508 8.391 27.906 1 96.88 67 GLU B N 1
ATOM 2624 C CA . GLU B 1 67 ? 2.098 9.781 27.781 1 96.88 67 GLU B CA 1
ATOM 2625 C C . GLU B 1 67 ? 1.962 10.203 26.328 1 96.88 67 GLU B C 1
ATOM 2627 O O . GLU B 1 67 ? 2.951 10.234 25.594 1 96.88 67 GLU B O 1
ATOM 2632 N N . VAL B 1 68 ? 0.737 10.516 25.922 1 97.44 68 VAL B N 1
ATOM 2633 C CA . VAL B 1 68 ? 0.49 10.938 24.547 1 97.44 68 VAL B CA 1
ATOM 2634 C C . VAL B 1 68 ? 0.276 12.453 24.516 1 97.44 68 VAL B C 1
ATOM 2636 O O . VAL B 1 68 ? -0.562 12.984 25.234 1 97.44 68 VAL B O 1
ATOM 2639 N N . LEU B 1 69 ? 1.065 13.125 23.688 1 98.25 69 LEU B N 1
ATOM 2640 C CA . LEU B 1 69 ? 0.914 14.562 23.469 1 98.25 69 LEU B CA 1
ATOM 2641 C C . LEU B 1 69 ? 0.509 14.852 22.031 1 98.25 69 LEU B C 1
ATOM 2643 O O . LEU B 1 69 ? 1.183 14.422 21.094 1 98.25 69 LEU B O 1
ATOM 2647 N N . GLY B 1 70 ? -0.617 15.508 21.859 1 98.31 70 GLY B N 1
ATOM 2648 C CA . GLY B 1 70 ? -1.007 16.016 20.562 1 98.31 70 GLY B CA 1
ATOM 2649 C C . GLY B 1 70 ? -0.605 17.469 20.328 1 98.31 70 GLY B C 1
ATOM 2650 O O . GLY B 1 70 ? -0.818 18.312 21.203 1 98.31 70 GLY B O 1
ATOM 2651 N N . VAL B 1 71 ? 0.021 17.781 19.203 1 98.25 71 VAL B N 1
ATOM 2652 C CA . VAL B 1 71 ? 0.378 19.141 18.844 1 98.25 71 VAL B CA 1
ATOM 2653 C C . VAL B 1 71 ? -0.236 19.484 17.484 1 98.25 71 VAL B C 1
ATOM 2655 O O . VAL B 1 71 ? -0.17 18.703 16.547 1 98.25 71 VAL B O 1
ATOM 2658 N N . ASP B 1 72 ? -0.861 20.594 17.375 1 97.38 72 ASP B N 1
ATOM 2659 C CA . ASP B 1 72 ? -1.452 21.078 16.141 1 97.38 72 ASP B CA 1
ATOM 2660 C C . ASP B 1 72 ? -1.423 22.594 16.062 1 97.38 72 ASP B C 1
ATOM 2662 O O . ASP B 1 72 ? -1.385 23.281 17.094 1 97.38 72 ASP B O 1
ATOM 2666 N N . GLY B 1 73 ? -1.381 23.094 14.844 1 95.5 73 GLY B N 1
ATOM 2667 C CA . GLY B 1 73 ? -1.325 24.531 14.656 1 95.5 73 GLY B CA 1
ATOM 2668 C C . GLY B 1 73 ? -2.689 25.203 14.711 1 95.5 73 GLY B C 1
ATOM 2669 O O . GLY B 1 73 ? -2.787 26.422 14.828 1 95.5 73 GLY B O 1
ATOM 2670 N N . SER B 1 74 ? -3.789 24.469 14.641 1 92.81 74 SER B N 1
ATOM 2671 C CA . SER B 1 74 ? -5.141 25.016 14.562 1 92.81 74 SER B CA 1
ATOM 2672 C C . SER B 1 74 ? -5.844 24.953 15.914 1 92.81 74 SER B C 1
ATOM 2674 O O . SER B 1 74 ? -6.203 23.875 16.391 1 92.81 74 SER B O 1
ATOM 2676 N N . GLU B 1 75 ? -6.195 26.141 16.422 1 94.12 75 GLU B N 1
ATOM 2677 C CA . GLU B 1 75 ? -6.922 26.219 17.688 1 94.12 75 GLU B CA 1
ATOM 2678 C C . GLU B 1 75 ? -8.312 25.609 17.562 1 94.12 75 GLU B C 1
ATOM 2680 O O . GLU B 1 75 ? -8.812 24.984 18.516 1 94.12 75 GLU B O 1
ATOM 2685 N N . ASP B 1 76 ? -8.875 25.766 16.422 1 92.88 76 ASP B N 1
ATOM 2686 C CA . ASP B 1 76 ? -10.203 25.203 16.188 1 92.88 76 ASP B CA 1
ATOM 2687 C C . ASP B 1 76 ? -10.172 23.672 16.266 1 92.88 76 ASP B C 1
ATOM 2689 O O . ASP B 1 76 ? -11.062 23.062 16.859 1 92.88 76 ASP B O 1
ATOM 2693 N N . MET B 1 77 ? -9.234 23.078 15.641 1 93.12 77 MET B N 1
ATOM 2694 C CA . MET B 1 77 ? -9.094 21.625 15.703 1 93.12 77 MET B CA 1
ATOM 2695 C C . MET B 1 77 ? -8.828 21.172 17.125 1 93.12 77 MET B C 1
ATOM 2697 O O . MET B 1 77 ? -9.375 20.156 17.562 1 93.12 77 MET B O 1
ATOM 2701 N N . LEU B 1 78 ? -8.039 21.922 17.812 1 95.88 78 LEU B N 1
ATOM 2702 C CA . LEU B 1 78 ? -7.688 21.531 19.172 1 95.88 78 LEU B CA 1
ATOM 2703 C C . LEU B 1 78 ? -8.891 21.656 20.109 1 95.88 78 LEU B C 1
ATOM 2705 O O . LEU B 1 78 ? -9.023 20.875 21.062 1 95.88 78 LEU B O 1
ATOM 2709 N N . ALA B 1 79 ? -9.703 22.656 19.875 1 96.19 79 ALA B N 1
ATOM 2710 C CA . ALA B 1 79 ? -10.945 22.734 20.625 1 96.19 79 ALA B CA 1
ATOM 2711 C C . ALA B 1 79 ? -11.766 21.453 20.469 1 96.19 79 ALA B C 1
ATOM 2713 O O . ALA B 1 79 ? -12.281 20.922 21.453 1 96.19 79 ALA B O 1
ATOM 2714 N N . LYS B 1 80 ? -11.805 20.969 19.281 1 95.56 80 LYS B N 1
ATOM 2715 C CA . LYS B 1 80 ? -12.484 19.703 19.016 1 95.56 80 LYS B CA 1
ATOM 2716 C C . LYS B 1 80 ? -11.766 18.547 19.688 1 95.56 80 LYS B C 1
ATOM 2718 O O . LYS B 1 80 ? -12.406 17.641 20.234 1 95.56 80 LYS B O 1
ATOM 2723 N N . ALA B 1 81 ? -10.492 18.547 19.609 1 95.25 81 ALA B N 1
ATOM 2724 C CA . ALA B 1 81 ? -9.695 17.484 20.219 1 95.25 81 ALA B CA 1
ATOM 2725 C C . ALA B 1 81 ? -9.977 17.359 21.719 1 95.25 81 ALA B C 1
ATOM 2727 O O . ALA B 1 81 ? -10.156 16.266 22.234 1 95.25 81 ALA B O 1
ATOM 2728 N N . ARG B 1 82 ? -10.023 18.484 22.391 1 95.81 82 ARG B N 1
ATOM 2729 C CA . ARG B 1 82 ? -10.242 18.516 23.844 1 95.81 82 ARG B CA 1
ATOM 2730 C C . ARG B 1 82 ? -11.641 18.016 24.188 1 95.81 82 ARG B C 1
ATOM 2732 O O . ARG B 1 82 ? -11.859 17.438 25.25 1 95.81 82 ARG B O 1
ATOM 2739 N N . MET B 1 83 ? -12.508 18.203 23.266 1 94.5 83 MET B N 1
ATOM 2740 C CA . MET B 1 83 ? -13.859 17.672 23.438 1 94.5 83 MET B CA 1
ATOM 2741 C C . MET B 1 83 ? -13.906 16.172 23.203 1 94.5 83 MET B C 1
ATOM 2743 O O . MET B 1 83 ? -14.531 15.438 23.969 1 94.5 83 MET B O 1
ATOM 2747 N N . ASN B 1 84 ? -13.258 15.781 22.141 1 90.69 84 ASN B N 1
ATOM 2748 C CA . ASN B 1 84 ? -13.273 14.375 21.734 1 90.69 84 ASN B CA 1
ATOM 2749 C C . ASN B 1 84 ? -12.492 13.5 22.719 1 90.69 84 ASN B C 1
ATOM 2751 O O . ASN B 1 84 ? -12.82 12.328 22.906 1 90.69 84 ASN B O 1
ATOM 2755 N N . VAL B 1 85 ? -11.438 14.039 23.219 1 92.69 85 VAL B N 1
ATOM 2756 C CA . VAL B 1 85 ? -10.523 13.32 24.109 1 92.69 85 VAL B CA 1
ATOM 2757 C C . VAL B 1 85 ? -10.242 14.156 25.344 1 92.69 85 VAL B C 1
ATOM 2759 O O . VAL B 1 85 ? -9.117 14.633 25.547 1 92.69 85 VAL B O 1
ATOM 2762 N N . PRO B 1 86 ? -11.094 14.172 26.25 1 92.06 86 PRO B N 1
ATOM 2763 C CA . PRO B 1 86 ? -11.008 15.086 27.391 1 92.06 86 PRO B CA 1
ATOM 2764 C C . PRO B 1 86 ? -9.781 14.812 28.266 1 92.06 86 PRO B C 1
ATOM 2766 O O . PRO B 1 86 ? -9.266 15.734 28.906 1 92.06 86 PRO B O 1
ATOM 2769 N N . GLN B 1 87 ? -9.312 13.609 28.25 1 90.88 87 GLN B N 1
ATOM 2770 C CA . GLN B 1 87 ? -8.164 13.281 29.094 1 90.88 87 GLN B CA 1
ATOM 2771 C C . GLN B 1 87 ? -6.855 13.492 28.344 1 90.88 87 GLN B C 1
ATOM 2773 O O . GLN B 1 87 ? -5.773 13.289 28.906 1 90.88 87 GLN B O 1
ATOM 2778 N N . GLY B 1 88 ? -7.012 13.859 27.141 1 92.44 88 GLY B N 1
ATOM 2779 C CA . GLY B 1 88 ? -5.816 14.023 26.328 1 92.44 88 GLY B CA 1
ATOM 2780 C C . GLY B 1 88 ? -5.082 15.32 26.594 1 92.44 88 GLY B C 1
ATOM 2781 O O . GLY B 1 88 ? -5.66 16.266 27.125 1 92.44 88 GLY B O 1
ATOM 2782 N N . ARG B 1 89 ? -3.814 15.383 26.344 1 96.44 89 ARG B N 1
ATOM 2783 C CA . ARG B 1 89 ? -2.982 16.578 26.406 1 96.44 89 ARG B CA 1
ATOM 2784 C C . ARG B 1 89 ? -2.727 17.141 25 1 96.44 89 ARG B C 1
ATOM 2786 O O . ARG B 1 89 ? -2.164 16.453 24.156 1 96.44 89 ARG B O 1
ATOM 2793 N N . PHE B 1 90 ? -3.137 18.344 24.781 1 97.75 90 PHE B N 1
ATOM 2794 C CA . PHE B 1 90 ? -3.018 18.969 23.484 1 97.75 90 PHE B CA 1
ATOM 2795 C C . PHE B 1 90 ? -2.396 20.359 23.594 1 97.75 90 PHE B C 1
ATOM 2797 O O . PHE B 1 90 ? -2.734 21.109 24.516 1 97.75 90 PHE B O 1
ATOM 2804 N N . ILE B 1 91 ? -1.527 20.719 22.734 1 96.56 91 ILE B N 1
ATOM 2805 C CA . ILE B 1 91 ? -0.887 22.031 22.734 1 96.56 91 ILE B CA 1
ATOM 2806 C C . ILE B 1 91 ? -0.982 22.656 21.344 1 96.56 91 ILE B C 1
ATOM 2808 O O . ILE B 1 91 ? -0.822 21.953 20.328 1 96.56 91 ILE B O 1
ATOM 2812 N N . ALA B 1 92 ? -1.206 23.891 21.297 1 96.94 92 ALA B N 1
ATOM 2813 C CA . ALA B 1 92 ? -1.164 24.656 20.062 1 96.94 92 ALA B CA 1
ATOM 2814 C C . ALA B 1 92 ? 0.247 25.172 19.781 1 96.94 92 ALA B C 1
ATOM 2816 O O . ALA B 1 92 ? 0.868 25.797 20.641 1 96.94 92 ALA B O 1
ATOM 2817 N N . ALA B 1 93 ? 0.758 24.891 18.625 1 96.5 93 ALA B N 1
ATOM 2818 C CA . ALA B 1 93 ? 2.09 25.375 18.281 1 96.5 93 ALA B CA 1
ATOM 2819 C C . ALA B 1 93 ? 2.289 25.375 16.766 1 96.5 93 ALA B C 1
ATOM 2821 O O . ALA B 1 93 ? 1.588 24.672 16.047 1 96.5 93 ALA B O 1
ATOM 2822 N N . ASP B 1 94 ? 3.207 26.219 16.344 1 95.69 94 ASP B N 1
ATOM 2823 C CA . ASP B 1 94 ? 3.689 26.141 14.969 1 95.69 94 ASP B CA 1
ATOM 2824 C C . ASP B 1 94 ? 4.594 24.922 14.773 1 95.69 94 ASP B C 1
ATOM 2826 O O . ASP B 1 94 ? 5.707 24.891 15.297 1 95.69 94 ASP B O 1
ATOM 2830 N N . LEU B 1 95 ? 4.168 24 13.938 1 94.25 95 LEU B N 1
ATOM 2831 C CA . LEU B 1 95 ? 4.836 22.719 13.789 1 94.25 95 LEU B CA 1
ATOM 2832 C C . LEU B 1 95 ? 6.215 22.891 13.164 1 94.25 95 LEU B C 1
ATOM 2834 O O . LEU B 1 95 ? 7.086 22.031 13.328 1 94.25 95 LEU B O 1
ATOM 2838 N N . ASN B 1 96 ? 6.441 23.969 12.469 1 91.56 96 ASN B N 1
ATOM 2839 C CA . ASN B 1 96 ? 7.73 24.219 11.836 1 91.56 96 ASN B CA 1
ATOM 2840 C C . ASN B 1 96 ? 8.805 24.547 12.867 1 91.56 96 ASN B C 1
ATOM 2842 O O . ASN B 1 96 ? 9.992 24.328 12.625 1 91.56 96 ASN B O 1
ATOM 2846 N N . HIS B 1 97 ? 8.344 25.016 14.031 1 92.5 97 HIS B N 1
ATOM 2847 C CA . HIS B 1 97 ? 9.352 25.547 14.945 1 92.5 97 HIS B CA 1
ATOM 2848 C C . HIS B 1 97 ? 9.258 24.891 16.312 1 92.5 97 HIS B C 1
ATOM 2850 O O . HIS B 1 97 ? 10.195 24.969 17.109 1 92.5 97 HIS B O 1
ATOM 2856 N N . TRP B 1 98 ? 8.219 24.297 16.547 1 95.38 98 TRP B N 1
ATOM 2857 C CA . TRP B 1 98 ? 7.977 23.703 17.859 1 95.38 98 TRP B CA 1
ATOM 2858 C C . TRP B 1 98 ? 8.969 22.578 18.141 1 95.38 98 TRP B C 1
ATOM 2860 O O . TRP B 1 98 ? 9.328 21.812 17.234 1 95.38 98 TRP B O 1
ATOM 2870 N N . THR B 1 99 ? 9.391 22.484 19.422 1 97.12 99 THR B N 1
ATOM 2871 C CA . THR B 1 99 ? 10.258 21.422 19.906 1 97.12 99 THR B CA 1
ATOM 2872 C C . THR B 1 99 ? 9.711 20.828 21.188 1 97.12 99 THR B C 1
ATOM 2874 O O . THR B 1 99 ? 9.172 21.547 22.047 1 97.12 99 THR B O 1
ATOM 2877 N N . PRO B 1 100 ? 9.844 19.562 21.328 1 97.62 100 PRO B N 1
ATOM 2878 C CA . PRO B 1 100 ? 9.367 18.953 22.578 1 97.62 100 PRO B CA 1
ATOM 2879 C C . PRO B 1 100 ? 10.273 19.281 23.766 1 97.62 100 PRO B C 1
ATOM 2881 O O . PRO B 1 100 ? 11.477 19.469 23.594 1 97.62 100 PRO B O 1
ATOM 2884 N N . ALA B 1 101 ? 9.656 19.234 24.984 1 96 101 ALA B N 1
ATOM 2885 C CA . ALA B 1 101 ? 10.398 19.5 26.203 1 96 101 ALA B CA 1
ATOM 2886 C C . ALA B 1 101 ? 11.297 18.312 26.562 1 96 101 ALA B C 1
ATOM 2888 O O . ALA B 1 101 ? 12.328 18.484 27.219 1 96 101 ALA B O 1
ATOM 2889 N N . HIS B 1 102 ? 10.883 17.141 26.156 1 96.56 102 HIS B N 1
ATOM 2890 C CA . HIS B 1 102 ? 11.617 15.906 26.406 1 96.56 102 HIS B CA 1
ATOM 2891 C C . HIS B 1 102 ? 11.711 15.062 25.141 1 96.56 102 HIS B C 1
ATOM 2893 O O . HIS B 1 102 ? 10.898 15.219 24.219 1 96.56 102 HIS B O 1
ATOM 2899 N N . LYS B 1 103 ? 12.719 14.172 25.156 1 98.06 103 LYS B N 1
ATOM 2900 C CA . LYS B 1 103 ? 12.836 13.234 24.047 1 98.06 103 LYS B CA 1
ATOM 2901 C C . LYS B 1 103 ? 11.656 12.266 24.016 1 98.06 103 LYS B C 1
ATOM 2903 O O . LYS B 1 103 ? 11 12.047 25.031 1 98.06 103 LYS B O 1
ATOM 2908 N N . LEU B 1 104 ? 11.422 11.734 22.891 1 98.5 104 LEU B N 1
ATOM 2909 C CA . LEU B 1 104 ? 10.234 10.922 22.625 1 98.5 104 LEU B CA 1
ATOM 2910 C C . LEU B 1 104 ? 10.633 9.508 22.219 1 98.5 104 LEU B C 1
ATOM 2912 O O . LEU B 1 104 ? 11.75 9.281 21.734 1 98.5 104 LEU B O 1
ATOM 2916 N N . ASP B 1 105 ? 9.734 8.594 22.453 1 98.5 105 ASP B N 1
ATOM 2917 C CA . ASP B 1 105 ? 9.938 7.219 22 1 98.5 105 ASP B CA 1
ATOM 2918 C C . ASP B 1 105 ? 9.266 6.973 20.656 1 98.5 105 ASP B C 1
ATOM 2920 O O . ASP B 1 105 ? 9.672 6.086 19.906 1 98.5 105 ASP B O 1
ATOM 2924 N N . LEU B 1 106 ? 8.234 7.711 20.375 1 98.5 106 LEU B N 1
ATOM 2925 C CA . LEU B 1 106 ? 7.484 7.586 19.125 1 98.5 106 LEU B CA 1
ATOM 2926 C C . LEU B 1 106 ? 6.949 8.938 18.672 1 98.5 106 LEU B C 1
ATOM 2928 O O . LEU B 1 106 ? 6.293 9.641 19.438 1 98.5 106 LEU B O 1
ATOM 2932 N N . ILE B 1 107 ? 7.34 9.32 17.516 1 98.69 107 ILE B N 1
ATOM 2933 C CA . ILE B 1 107 ? 6.668 10.406 16.812 1 98.69 107 ILE B CA 1
ATOM 2934 C C . ILE B 1 107 ? 5.754 9.836 15.734 1 98.69 107 ILE B C 1
ATOM 2936 O O . ILE B 1 107 ? 6.215 9.148 14.82 1 98.69 107 ILE B O 1
ATOM 2940 N N . TYR B 1 108 ? 4.5 10.039 15.891 1 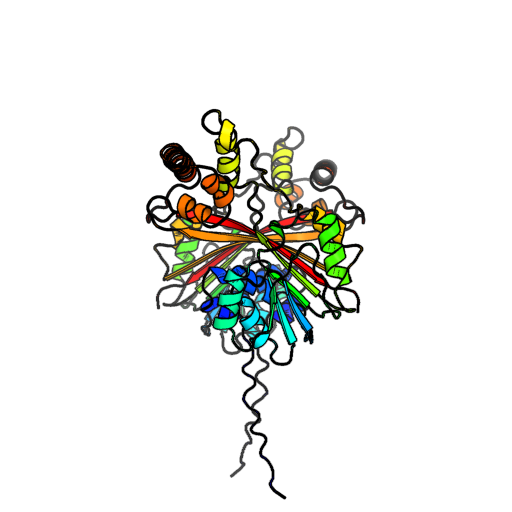98.19 108 TYR B N 1
ATOM 2941 C CA . TYR B 1 108 ? 3.473 9.594 14.953 1 98.19 108 TYR B CA 1
ATOM 2942 C C . TYR B 1 108 ? 2.838 10.781 14.242 1 98.19 108 TYR B C 1
ATOM 2944 O O . TYR B 1 108 ? 2.26 11.664 14.883 1 98.19 108 TYR B O 1
ATOM 2952 N N . THR B 1 109 ? 2.975 10.859 12.938 1 98.19 109 THR B N 1
ATOM 2953 C CA . THR B 1 109 ? 2.42 11.961 12.164 1 98.19 109 THR B CA 1
ATOM 2954 C C . THR B 1 109 ? 1.688 11.445 10.93 1 98.19 109 THR B C 1
ATOM 2956 O O . THR B 1 109 ? 2.281 10.773 10.086 1 98.19 109 THR B O 1
ATOM 2959 N N . ASN B 1 110 ? 0.463 11.742 10.875 1 96.75 110 ASN B N 1
ATOM 2960 C CA . ASN B 1 110 ? -0.438 11.258 9.836 1 96.75 110 ASN B CA 1
ATOM 2961 C C . ASN B 1 110 ? -1.082 12.406 9.07 1 96.75 110 ASN B C 1
ATOM 2963 O O . ASN B 1 110 ? -1.93 13.125 9.609 1 96.75 110 ASN B O 1
ATOM 2967 N N . ALA B 1 111 ? -0.664 12.555 7.777 1 94.12 111 ALA B N 1
ATOM 2968 C CA . ALA B 1 111 ? -1.239 13.539 6.867 1 94.12 111 ALA B CA 1
ATOM 2969 C C . ALA B 1 111 ? -0.986 14.961 7.367 1 94.12 111 ALA B C 1
ATOM 2971 O O . ALA B 1 111 ? -1.894 15.797 7.371 1 94.12 111 ALA B O 1
ATOM 2972 N N . THR B 1 112 ? 0.22 15.242 7.711 1 95.12 112 THR B N 1
ATOM 2973 C CA . THR B 1 112 ? 0.582 16.547 8.266 1 95.12 112 THR B CA 1
ATOM 2974 C C . THR B 1 112 ? 1.815 17.109 7.559 1 95.12 112 THR B C 1
ATOM 2976 O O . THR B 1 112 ? 1.812 18.25 7.109 1 95.12 112 THR B O 1
ATOM 2979 N N . LEU B 1 113 ? 2.822 16.297 7.344 1 96.25 113 LEU B N 1
ATOM 2980 C CA . LEU B 1 113 ? 4.141 16.781 6.953 1 96.25 113 LEU B CA 1
ATOM 2981 C C . LEU B 1 113 ? 4.133 17.266 5.508 1 96.25 113 LEU B C 1
ATOM 2983 O O . LEU B 1 113 ? 4.996 18.047 5.105 1 96.25 113 LEU B O 1
ATOM 2987 N N . GLN B 1 114 ? 3.145 16.781 4.691 1 93 114 GLN B N 1
ATOM 2988 C CA . GLN B 1 114 ? 3.092 17.234 3.307 1 93 114 GLN B CA 1
ATOM 2989 C C . GLN B 1 114 ? 2.887 18.75 3.225 1 93 114 GLN B C 1
ATOM 2991 O O . GLN B 1 114 ? 3.117 19.359 2.178 1 93 114 GLN B O 1
ATOM 2996 N N . TRP B 1 115 ? 2.457 19.359 4.289 1 88.94 115 TRP B N 1
ATOM 2997 C CA . TRP B 1 115 ? 2.166 20.797 4.316 1 88.94 115 TRP B CA 1
ATOM 2998 C C . TRP B 1 115 ? 3.373 21.578 4.805 1 88.94 115 TRP B C 1
ATOM 3000 O O . TRP B 1 115 ? 3.355 22.812 4.805 1 88.94 115 TRP B O 1
ATOM 3010 N N . LEU B 1 116 ? 4.336 20.922 5.281 1 92.25 116 LEU B N 1
ATOM 3011 C CA . LEU B 1 116 ? 5.523 21.578 5.805 1 92.25 116 LEU B CA 1
ATOM 3012 C C . LEU B 1 116 ? 6.641 21.594 4.77 1 92.25 116 LEU B C 1
ATOM 3014 O O . LEU B 1 116 ? 6.832 20.609 4.047 1 92.25 116 LEU B O 1
ATOM 3018 N N . PRO B 1 117 ? 7.383 22.609 4.734 1 91.56 117 PRO B N 1
ATOM 3019 C CA . PRO B 1 117 ? 8.438 22.734 3.723 1 91.56 117 PRO B CA 1
ATOM 3020 C C . PRO B 1 117 ? 9.727 22.031 4.129 1 91.56 117 PRO B C 1
ATOM 3022 O O . PRO B 1 117 ? 9.859 21.578 5.27 1 91.56 117 PRO B O 1
ATOM 3025 N N . ASP B 1 118 ? 10.641 21.875 3.215 1 94 118 ASP B N 1
ATOM 3026 C CA . ASP B 1 118 ? 12.047 21.516 3.375 1 94 118 ASP B CA 1
ATOM 3027 C C . ASP B 1 118 ? 12.195 20.203 4.137 1 94 118 ASP B C 1
ATOM 3029 O O . ASP B 1 118 ? 12.883 20.141 5.156 1 94 118 ASP B O 1
ATOM 3033 N N . HIS B 1 119 ? 11.672 19.141 3.592 1 97 119 HIS B N 1
ATOM 3034 C CA . HIS B 1 119 ? 11.742 17.828 4.219 1 97 119 HIS B CA 1
ATOM 3035 C C . HIS B 1 119 ? 13.18 17.391 4.457 1 97 119 HIS B C 1
ATOM 3037 O O . HIS B 1 119 ? 13.469 16.656 5.402 1 97 119 HIS B O 1
ATOM 3043 N N . ALA B 1 120 ? 14.125 17.922 3.695 1 96.31 120 ALA B N 1
ATOM 3044 C CA . ALA B 1 120 ? 15.531 17.578 3.859 1 96.31 120 ALA B CA 1
ATOM 3045 C C . ALA B 1 120 ? 16.062 18.047 5.215 1 96.31 120 ALA B C 1
ATOM 3047 O O . ALA B 1 120 ? 16.984 17.438 5.766 1 96.31 120 ALA B O 1
ATOM 3048 N N . GLN B 1 121 ? 15.422 19.078 5.711 1 96.38 121 GLN B N 1
ATOM 3049 C CA . GLN B 1 121 ? 15.805 19.578 7.027 1 96.38 121 GLN B CA 1
ATOM 3050 C C . GLN B 1 121 ? 14.836 19.109 8.102 1 96.38 121 GLN B C 1
ATOM 3052 O O . GLN B 1 121 ? 15.234 18.844 9.242 1 96.38 121 GLN B O 1
ATOM 3057 N N . LEU B 1 122 ? 13.625 19 7.715 1 97.5 122 LEU B N 1
ATOM 3058 C CA . LEU B 1 122 ? 12.555 18.672 8.656 1 97.5 122 LEU B CA 1
ATOM 3059 C C . LEU B 1 122 ? 12.742 17.281 9.242 1 97.5 122 LEU B C 1
ATOM 3061 O O . LEU B 1 122 ? 12.641 17.078 10.453 1 97.5 122 LEU B O 1
ATOM 3065 N N . PHE B 1 123 ? 13.008 16.266 8.398 1 98.38 123 PHE B N 1
ATOM 3066 C CA . PHE B 1 123 ? 13.055 14.883 8.852 1 98.38 123 PHE B CA 1
ATOM 3067 C C . PHE B 1 123 ? 14.211 14.664 9.82 1 98.38 123 PHE B C 1
ATOM 3069 O O . PHE B 1 123 ? 14.023 14.102 10.898 1 98.38 123 PHE B O 1
ATOM 3076 N N . PRO B 1 124 ? 15.438 15.18 9.492 1 98.06 124 PRO B N 1
ATOM 3077 C CA . PRO B 1 124 ? 16.5 15.078 10.492 1 98.06 124 PRO B CA 1
ATOM 3078 C C . PRO B 1 124 ? 16.156 15.789 11.797 1 98.06 124 PRO B C 1
ATOM 3080 O O . PRO B 1 124 ? 16.5 15.305 12.875 1 98.06 124 PRO B O 1
ATOM 3083 N N . ARG B 1 125 ? 15.523 16.891 11.703 1 98.19 125 ARG B N 1
ATOM 3084 C CA . ARG B 1 125 ? 15.094 17.594 12.906 1 98.19 125 ARG B CA 1
ATOM 3085 C C . ARG B 1 125 ? 14.148 16.734 13.742 1 98.19 125 ARG B C 1
ATOM 3087 O O . ARG B 1 125 ? 14.312 16.625 14.961 1 98.19 125 ARG B O 1
ATOM 3094 N N . LEU B 1 126 ? 13.203 16.109 13.125 1 98.62 126 LEU B N 1
ATOM 3095 C CA . LEU B 1 126 ? 12.266 15.258 13.836 1 98.62 126 LEU B CA 1
ATOM 3096 C C . LEU B 1 126 ? 12.977 14.07 14.477 1 98.62 126 LEU B C 1
ATOM 3098 O O . LEU B 1 126 ? 12.672 13.688 15.609 1 98.62 126 LEU B O 1
ATOM 3102 N N . LEU B 1 127 ? 13.938 13.477 13.742 1 98.56 127 LEU B N 1
ATOM 3103 C CA . LEU B 1 127 ? 14.719 12.375 14.297 1 98.56 127 LEU B CA 1
ATOM 3104 C C . LEU B 1 127 ? 15.461 12.812 15.555 1 98.56 127 LEU B C 1
ATOM 3106 O O . LEU B 1 127 ? 15.617 12.031 16.5 1 98.56 127 LEU B O 1
ATOM 3110 N N . SER B 1 128 ? 15.867 14.07 15.602 1 98.38 128 SER B N 1
ATOM 3111 C CA . SER B 1 128 ? 16.625 14.586 16.734 1 98.38 128 SER B CA 1
ATOM 3112 C C . SER B 1 128 ? 15.758 14.664 17.984 1 98.38 128 SER B C 1
ATOM 3114 O O . SER B 1 128 ? 16.281 14.781 19.109 1 98.38 128 SER B O 1
ATOM 3116 N N . PHE B 1 129 ? 14.438 14.609 17.859 1 98.56 129 PHE B N 1
ATOM 3117 C CA . PHE B 1 129 ? 13.516 14.672 19 1 98.56 129 PHE B CA 1
ATOM 3118 C C . PHE B 1 129 ? 13.398 13.312 19.672 1 98.56 129 PHE B C 1
ATOM 3120 O O . PHE B 1 129 ? 12.797 13.195 20.75 1 98.56 129 PHE B O 1
ATOM 3127 N N . LEU B 1 130 ? 14.008 12.266 19.078 1 98.5 130 LEU B N 1
ATOM 3128 C CA . LEU B 1 130 ? 13.75 10.898 19.531 1 98.5 130 LEU B CA 1
ATOM 3129 C C . LEU B 1 130 ? 14.828 10.438 20.5 1 98.5 130 LEU B C 1
ATOM 3131 O O . LEU B 1 130 ? 15.992 10.82 20.375 1 98.5 130 LEU B O 1
ATOM 3135 N N . ASN B 1 131 ? 14.453 9.602 21.453 1 98.19 131 ASN B N 1
ATOM 3136 C CA . ASN B 1 131 ? 15.383 8.805 22.25 1 98.19 131 ASN B CA 1
ATOM 3137 C C . ASN B 1 131 ? 16.094 7.762 21.406 1 98.19 131 ASN B C 1
ATOM 3139 O O . ASN B 1 131 ? 15.633 7.41 20.312 1 98.19 131 ASN B O 1
ATOM 3143 N N . PRO B 1 132 ? 17.266 7.293 21.969 1 97.25 132 PRO B N 1
ATOM 3144 C CA . PRO B 1 132 ? 17.812 6.094 21.328 1 97.25 132 PRO B CA 1
ATOM 3145 C C . PRO B 1 132 ? 16.781 4.98 21.188 1 97.25 132 PRO B C 1
ATOM 3147 O O . PRO B 1 132 ? 16 4.738 22.109 1 97.25 132 PRO B O 1
ATOM 3150 N N . GLY B 1 133 ? 16.719 4.426 20 1 96.56 133 GLY B N 1
ATOM 3151 C CA . GLY B 1 133 ? 15.758 3.367 19.75 1 96.56 133 GLY B CA 1
ATOM 3152 C C . GLY B 1 133 ? 14.383 3.891 19.391 1 96.56 133 GLY B C 1
ATOM 3153 O O . GLY B 1 133 ? 13.477 3.113 19.078 1 96.56 133 GLY B O 1
ATOM 3154 N N . GLY B 1 134 ? 14.211 5.188 19.469 1 98 134 GLY B N 1
ATOM 3155 C CA . GLY B 1 134 ? 12.922 5.797 19.172 1 98 134 GLY B CA 1
ATOM 3156 C C . GLY B 1 134 ? 12.531 5.652 17.703 1 98 134 GLY B C 1
ATOM 3157 O O . GLY B 1 134 ? 13.359 5.293 16.875 1 98 134 GLY B O 1
ATOM 3158 N N . CYS B 1 135 ? 11.25 5.965 17.406 1 98.38 135 CYS B N 1
ATOM 3159 C CA . CYS B 1 135 ? 10.695 5.707 16.078 1 98.38 135 CYS B CA 1
ATOM 3160 C C . CYS B 1 135 ? 9.961 6.926 15.547 1 98.38 135 CYS B C 1
ATOM 3162 O O . CYS B 1 135 ? 9.219 7.582 16.281 1 98.38 135 CYS B O 1
ATOM 3164 N N . LEU B 1 136 ? 10.258 7.246 14.328 1 98.75 136 LEU B N 1
ATOM 3165 C CA . LEU B 1 136 ? 9.477 8.211 13.555 1 98.75 136 LEU B CA 1
ATOM 3166 C C . LEU B 1 136 ? 8.562 7.496 12.562 1 98.75 136 LEU B C 1
ATOM 3168 O O . LEU B 1 136 ? 9.039 6.797 11.672 1 98.75 136 LEU B O 1
ATOM 3172 N N . ALA B 1 137 ? 7.234 7.617 12.734 1 98.69 137 ALA B N 1
ATOM 3173 C CA . ALA B 1 137 ? 6.227 7.023 11.852 1 98.69 137 ALA B CA 1
ATOM 3174 C C . ALA B 1 137 ? 5.441 8.102 11.109 1 98.69 137 ALA B C 1
ATOM 3176 O O . ALA B 1 137 ? 4.77 8.93 11.734 1 98.69 137 ALA B O 1
ATOM 3177 N N . VAL B 1 138 ? 5.504 8 9.758 1 98.69 138 VAL B N 1
ATOM 3178 C CA . VAL B 1 138 ? 4.969 9.086 8.945 1 98.69 138 VAL B CA 1
ATOM 3179 C C . VAL B 1 138 ? 4.043 8.523 7.867 1 98.69 138 VAL B C 1
ATOM 3181 O O . VAL B 1 138 ? 4.363 7.516 7.234 1 98.69 138 VAL B O 1
ATOM 3184 N N . GLN B 1 139 ? 2.93 9.094 7.711 1 98.25 139 GLN B N 1
ATOM 3185 C CA . GLN B 1 139 ? 2.064 8.883 6.555 1 98.25 139 GLN B CA 1
ATOM 3186 C C . GLN B 1 139 ? 1.651 10.211 5.93 1 98.25 139 GLN B C 1
ATOM 3188 O O . GLN B 1 139 ? 1.235 11.133 6.633 1 98.25 139 GLN B O 1
ATOM 3193 N N . MET B 1 140 ? 1.847 10.32 4.551 1 96.38 140 MET B N 1
ATOM 3194 C CA . MET B 1 140 ? 1.506 11.539 3.826 1 96.38 140 MET B CA 1
ATOM 3195 C C . MET B 1 140 ? 0.85 11.219 2.488 1 96.38 140 MET B C 1
ATOM 3197 O O . MET B 1 140 ? 1.268 10.289 1.798 1 96.38 140 MET B O 1
ATOM 3201 N N . PRO B 1 141 ? -0.159 12 2.111 1 94.81 141 PRO B N 1
ATOM 3202 C CA . PRO B 1 141 ? -0.632 11.875 0.731 1 94.81 141 PRO B CA 1
ATOM 3203 C C . PRO B 1 141 ? 0.433 12.258 -0.294 1 94.81 141 PRO B C 1
ATOM 3205 O O . PRO B 1 141 ? 1.213 13.18 -0.061 1 94.81 141 PRO B O 1
ATOM 3208 N N . VAL B 1 142 ? 0.533 11.516 -1.388 1 95 142 VAL B N 1
ATOM 3209 C CA . VAL B 1 142 ? 1.41 11.828 -2.51 1 95 142 VAL B CA 1
ATOM 3210 C C . VAL B 1 142 ? 0.595 11.898 -3.799 1 95 142 VAL B C 1
ATOM 3212 O O . VAL B 1 142 ? 0.671 11 -4.637 1 95 142 VAL B O 1
ATOM 3215 N N . MET B 1 143 ? -0.095 13.039 -4.082 1 93.62 143 MET B N 1
ATOM 3216 C CA . MET B 1 143 ? -1.062 13.141 -5.172 1 93.62 143 MET B CA 1
ATOM 3217 C C . MET B 1 143 ? -0.611 14.172 -6.203 1 93.62 143 MET B C 1
ATOM 3219 O O . MET B 1 143 ? -1.353 14.484 -7.137 1 93.62 143 MET B O 1
ATOM 3223 N N . HIS B 1 144 ? 0.609 14.625 -6.148 1 90.12 144 HIS B N 1
ATOM 3224 C CA . HIS B 1 144 ? 1.041 15.773 -6.941 1 90.12 144 HIS B CA 1
ATOM 3225 C C . HIS B 1 144 ? 0.925 15.492 -8.438 1 90.12 144 HIS B C 1
ATOM 3227 O O . HIS B 1 144 ? 0.637 16.391 -9.219 1 90.12 144 HIS B O 1
ATOM 3233 N N . ASP B 1 145 ? 1.071 14.227 -8.805 1 91.31 145 ASP B N 1
ATOM 3234 C CA . ASP B 1 145 ? 1.074 13.922 -10.234 1 91.31 145 ASP B CA 1
ATOM 3235 C C . ASP B 1 145 ? -0.273 13.352 -10.68 1 91.31 145 ASP B C 1
ATOM 3237 O O . ASP B 1 145 ? -0.457 13.023 -11.852 1 91.31 145 ASP B O 1
ATOM 3241 N N . ALA B 1 146 ? -1.174 13.227 -9.805 1 95.31 146 ALA B N 1
ATOM 3242 C CA . ALA B 1 146 ? -2.502 12.719 -10.133 1 95.31 146 ALA B CA 1
ATOM 3243 C C . ALA B 1 146 ? -3.301 13.75 -10.93 1 95.31 146 ALA B C 1
ATOM 3245 O O . ALA B 1 146 ? -3.117 14.953 -10.75 1 95.31 146 ALA B O 1
ATOM 3246 N N . PRO B 1 147 ? -4.215 13.273 -11.695 1 96.75 147 PRO B N 1
ATOM 3247 C CA . PRO B 1 147 ? -5.023 14.188 -12.508 1 96.75 147 PRO B CA 1
ATOM 3248 C C . PRO B 1 147 ? -5.727 15.258 -11.68 1 96.75 147 PRO B C 1
ATOM 3250 O O . PRO B 1 147 ? -5.805 16.422 -12.094 1 96.75 147 PRO B O 1
ATOM 3253 N N . LEU B 1 148 ? -6.203 14.891 -10.516 1 95.69 148 LEU B N 1
ATOM 3254 C CA . LEU B 1 148 ? -6.973 15.859 -9.734 1 95.69 148 LEU B CA 1
ATOM 3255 C C . LEU B 1 148 ? -6.094 17.016 -9.289 1 95.69 148 LEU B C 1
ATOM 3257 O O . LEU B 1 148 ? -6.551 18.156 -9.227 1 95.69 148 LEU B O 1
ATOM 3261 N N . ARG B 1 149 ? -4.863 16.797 -9.039 1 94.56 149 ARG B N 1
ATOM 3262 C CA . ARG B 1 149 ? -3.951 17.859 -8.641 1 94.56 149 ARG B CA 1
ATOM 3263 C C . ARG B 1 149 ? -3.416 18.609 -9.859 1 94.56 149 ARG B C 1
ATOM 3265 O O . ARG B 1 149 ? -3.342 19.828 -9.852 1 94.56 149 ARG B O 1
ATOM 3272 N N . ARG B 1 150 ? -3.094 17.891 -10.914 1 94.56 150 ARG B N 1
ATOM 3273 C CA . ARG B 1 150 ? -2.602 18.531 -12.125 1 94.56 150 ARG B CA 1
ATOM 3274 C C . ARG B 1 150 ? -3.623 19.516 -12.68 1 94.56 150 ARG B C 1
ATOM 3276 O O . ARG B 1 150 ? -3.262 20.609 -13.125 1 94.56 150 ARG B O 1
ATOM 3283 N N . ALA B 1 151 ? -4.844 19.141 -12.625 1 96.25 151 ALA B N 1
ATOM 3284 C CA . ALA B 1 151 ? -5.91 19.984 -13.141 1 96.25 151 ALA B CA 1
ATOM 3285 C C . ALA B 1 151 ? -6 21.297 -12.352 1 96.25 151 ALA B C 1
ATOM 3287 O O . ALA B 1 151 ? -6.316 22.344 -12.914 1 96.25 151 ALA B O 1
ATOM 3288 N N . GLN B 1 152 ? -5.793 21.25 -11.039 1 94.94 152 GLN B N 1
ATOM 3289 C CA . GLN B 1 152 ? -5.809 22.453 -10.211 1 94.94 152 GLN B CA 1
ATOM 3290 C C . GLN B 1 152 ? -4.77 23.453 -10.688 1 94.94 152 GLN B C 1
ATOM 3292 O O . GLN B 1 152 ? -5.09 24.625 -10.898 1 94.94 152 GLN B O 1
ATOM 3297 N N . VAL B 1 153 ? -3.598 22.938 -10.945 1 93.06 153 VAL B N 1
ATOM 3298 C CA . VAL B 1 153 ? -2.48 23.781 -11.336 1 93.06 153 VAL B CA 1
ATOM 3299 C C . VAL B 1 153 ? -2.713 24.312 -12.75 1 93.06 153 VAL B C 1
ATOM 3301 O O . VAL B 1 153 ? -2.545 25.516 -13 1 93.06 153 VAL B O 1
ATOM 3304 N N . GLU B 1 154 ? -3.092 23.469 -13.617 1 94.75 154 GLU B N 1
ATOM 3305 C CA . GLU B 1 154 ? -3.314 23.844 -15.008 1 94.75 154 GLU B CA 1
ATOM 3306 C C . GLU B 1 154 ? -4.406 24.906 -15.125 1 94.75 154 GLU B C 1
ATOM 3308 O O . GLU B 1 154 ? -4.258 25.875 -15.859 1 94.75 154 GLU B O 1
ATOM 3313 N N . LEU B 1 155 ? -5.449 24.688 -14.398 1 95.56 155 LEU B N 1
ATOM 3314 C CA . LEU B 1 155 ? -6.551 25.656 -14.43 1 95.56 155 LEU B CA 1
ATOM 3315 C C . LEU B 1 155 ? -6.133 26.984 -13.82 1 95.56 155 LEU B C 1
ATOM 3317 O O . LEU B 1 155 ? -6.453 28.047 -14.352 1 95.56 155 LEU B O 1
ATOM 3321 N N . ALA B 1 156 ? -5.445 26.922 -12.727 1 94.81 156 ALA B N 1
ATOM 3322 C CA . ALA B 1 156 ? -4.992 28.125 -12.047 1 94.81 156 ALA B CA 1
ATOM 3323 C C . ALA B 1 156 ? -4.109 28.969 -12.961 1 94.81 156 ALA B C 1
ATOM 3325 O O . ALA B 1 156 ? -4.133 30.203 -12.891 1 94.81 156 ALA B O 1
ATOM 3326 N N . ARG B 1 157 ? -3.422 28.297 -13.805 1 94.31 157 ARG B N 1
ATOM 3327 C CA . ARG B 1 157 ? -2.457 28.984 -14.664 1 94.31 157 ARG B CA 1
ATOM 3328 C C . ARG B 1 157 ? -3.078 29.359 -16 1 94.31 157 ARG B C 1
ATOM 3330 O O . ARG B 1 157 ? -2.447 30.031 -16.828 1 94.31 157 ARG B O 1
ATOM 3337 N N . SER B 1 158 ? -4.266 28.922 -16.219 1 95.69 158 SER B N 1
ATOM 3338 C CA . SER B 1 158 ? -4.938 29.234 -17.469 1 95.69 158 SER B CA 1
ATOM 3339 C C . SER B 1 158 ? -5.273 30.719 -17.562 1 95.69 158 SER B C 1
ATOM 3341 O O . SER B 1 158 ? -5.395 31.406 -16.531 1 95.69 158 SER B O 1
ATOM 3343 N N . PRO B 1 159 ? -5.488 31.234 -18.719 1 95.12 159 PRO B N 1
ATOM 3344 C CA . PRO B 1 159 ? -5.77 32.656 -18.906 1 95.12 159 PRO B CA 1
ATOM 3345 C C . PRO B 1 159 ? -7.004 33.125 -18.141 1 95.12 159 PRO B C 1
ATOM 3347 O O . PRO B 1 159 ? -7.051 34.281 -17.672 1 95.12 159 PRO B O 1
ATOM 3350 N N . ALA B 1 160 ? -7.863 32.281 -18 1 94.94 160 ALA B N 1
ATOM 3351 C CA . ALA B 1 160 ? -9.133 32.625 -17.359 1 94.94 160 ALA B CA 1
ATOM 3352 C C . ALA B 1 160 ? -8.938 32.938 -15.883 1 94.94 160 ALA B C 1
ATOM 3354 O O . ALA B 1 160 ? -9.68 33.75 -15.305 1 94.94 160 ALA B O 1
ATOM 3355 N N . TYR B 1 161 ? -7.855 32.344 -15.273 1 96.06 161 TYR B N 1
ATOM 3356 C CA . TYR B 1 161 ? -7.781 32.438 -13.828 1 96.06 161 TYR B CA 1
ATOM 3357 C C . TYR B 1 161 ? -6.406 32.938 -13.391 1 96.06 161 TYR B C 1
ATOM 3359 O O . TYR B 1 161 ? -6.195 33.25 -12.211 1 96.06 161 TYR B O 1
ATOM 3367 N N . ALA B 1 162 ? -5.484 33.125 -14.227 1 94.25 162 ALA B N 1
ATOM 3368 C CA . ALA B 1 162 ? -4.078 33.344 -13.914 1 94.25 162 ALA B CA 1
ATOM 3369 C C . ALA B 1 162 ? -3.9 34.656 -13.141 1 94.25 162 ALA B C 1
ATOM 3371 O O . ALA B 1 162 ? -3.012 34.781 -12.297 1 94.25 162 ALA B O 1
ATOM 3372 N N . ASP B 1 163 ? -4.734 35.625 -13.398 1 92.88 163 ASP B N 1
ATOM 3373 C CA . ASP B 1 163 ? -4.605 36.906 -12.758 1 92.88 163 ASP B CA 1
ATOM 3374 C C . ASP B 1 163 ? -4.805 36.812 -11.25 1 92.88 163 ASP B C 1
ATOM 3376 O O . ASP B 1 163 ? -4.191 37.562 -10.477 1 92.88 163 ASP B O 1
ATOM 3380 N N . VAL B 1 164 ? -5.594 35.875 -10.867 1 93.62 164 VAL B N 1
ATOM 3381 C CA . VAL B 1 164 ? -5.934 35.75 -9.453 1 93.62 164 VAL B CA 1
ATOM 3382 C C . VAL B 1 164 ? -5.164 34.594 -8.836 1 93.62 164 VAL B C 1
ATOM 3384 O O . VAL B 1 164 ? -4.727 34.688 -7.684 1 93.62 164 VAL B O 1
ATOM 3387 N N . LEU B 1 165 ? -4.906 33.469 -9.648 1 92.69 165 LEU B N 1
ATOM 3388 C CA . LEU B 1 165 ? -4.438 32.219 -9.062 1 92.69 165 LEU B CA 1
ATOM 3389 C C . LEU B 1 165 ? -3.025 31.906 -9.539 1 92.69 165 LEU B C 1
ATOM 3391 O O . LEU B 1 165 ? -2.408 30.953 -9.047 1 92.69 165 LEU B O 1
ATOM 3395 N N . GLY B 1 166 ? -2.516 32.562 -10.422 1 82.88 166 GLY B N 1
ATOM 3396 C CA . GLY B 1 166 ? -1.271 32.219 -11.086 1 82.88 166 GLY B CA 1
ATOM 3397 C C . GLY B 1 166 ? -0.112 32.031 -10.117 1 82.88 166 GLY B C 1
ATOM 3398 O O . GLY B 1 166 ? 0.846 31.328 -10.406 1 82.88 166 GLY B O 1
ATOM 3399 N N . GLU B 1 167 ? -0.207 32.594 -8.938 1 79.69 167 GLU B N 1
ATOM 3400 C CA . GLU B 1 167 ? 0.912 32.594 -8 1 79.69 167 GLU B CA 1
ATOM 3401 C C . GLU B 1 167 ? 0.691 31.562 -6.895 1 79.69 167 GLU B C 1
ATOM 3403 O O . GLU B 1 167 ? 1.53 31.406 -6.008 1 79.69 167 GLU B O 1
ATOM 3408 N N . VAL B 1 168 ? -0.42 30.984 -7.023 1 77.5 168 VAL B N 1
ATOM 3409 C CA . VAL B 1 168 ? -0.651 29.953 -6.016 1 77.5 168 VAL B CA 1
ATOM 3410 C C . VAL B 1 168 ? 0.402 28.844 -6.148 1 77.5 168 VAL B C 1
ATOM 3412 O O . VAL B 1 168 ? 0.636 28.328 -7.246 1 77.5 168 VAL B O 1
ATOM 3415 N N . SER B 1 169 ? 1.108 28.531 -5.137 1 71.19 169 SER B N 1
ATOM 3416 C CA . SER B 1 169 ? 2.201 27.562 -5.141 1 71.19 169 SER B CA 1
ATOM 3417 C C . SER B 1 169 ? 1.675 26.125 -5.051 1 71.19 169 SER B C 1
ATOM 3419 O O . SER B 1 169 ? 0.746 25.859 -4.293 1 71.19 169 SER B O 1
ATOM 3421 N N . GLU B 1 170 ? 2.137 25.203 -5.949 1 66.62 170 GLU B N 1
ATOM 3422 C CA . GLU B 1 170 ? 1.783 23.781 -5.938 1 66.62 170 GLU B CA 1
ATOM 3423 C C . GLU B 1 170 ? 2.375 23.078 -4.723 1 66.62 170 GLU B C 1
ATOM 3425 O O . GLU B 1 170 ? 1.854 22.047 -4.277 1 66.62 170 GLU B O 1
ATOM 3430 N N . ARG B 1 171 ? 2.963 23.75 -3.912 1 65.75 171 ARG B N 1
ATOM 3431 C CA . ARG B 1 171 ? 3.711 23.219 -2.775 1 65.75 171 ARG B CA 1
ATOM 3432 C C . ARG B 1 171 ? 4.062 21.75 -2.982 1 65.75 171 ARG B C 1
ATOM 3434 O O . ARG B 1 171 ? 3.207 20.875 -2.836 1 65.75 171 ARG B O 1
ATOM 3441 N N . ARG B 1 172 ? 5.152 21.438 -3.611 1 77.19 172 ARG B N 1
ATOM 3442 C CA . ARG B 1 172 ? 5.672 20.078 -3.689 1 77.19 172 ARG B CA 1
ATOM 3443 C C . ARG B 1 172 ? 6.773 19.844 -2.66 1 77.19 172 ARG B C 1
ATOM 3445 O O . ARG B 1 172 ? 7.961 19.984 -2.973 1 77.19 172 ARG B O 1
ATOM 3452 N N . ASN B 1 173 ? 6.285 19.453 -1.545 1 86.25 173 ASN B N 1
ATOM 3453 C CA . ASN B 1 173 ? 7.227 19.328 -0.437 1 86.25 173 ASN B CA 1
ATOM 3454 C C . ASN B 1 173 ? 7.699 17.891 -0.266 1 86.25 173 ASN B C 1
ATOM 3456 O O . ASN B 1 173 ? 8.797 17.641 0.238 1 86.25 173 ASN B O 1
ATOM 3460 N N . VAL B 1 174 ? 6.98 17 -0.818 1 94.31 174 VAL B N 1
ATOM 3461 C CA . VAL B 1 174 ? 7.211 15.586 -0.557 1 94.31 174 VAL B CA 1
ATOM 3462 C C . VAL B 1 174 ? 8.234 15.039 -1.548 1 94.31 174 VAL B C 1
ATOM 3464 O O . VAL B 1 174 ? 8.133 15.273 -2.754 1 94.31 174 VAL B O 1
ATOM 3467 N N . LEU B 1 175 ? 9.258 14.352 -1.065 1 95.69 175 LEU B N 1
ATOM 3468 C CA . LEU B 1 175 ? 10.281 13.711 -1.89 1 95.69 175 LEU B CA 1
ATOM 3469 C C . LEU B 1 175 ? 9.766 12.398 -2.469 1 95.69 175 LEU B C 1
ATOM 3471 O O . LEU B 1 175 ? 8.742 11.875 -2.018 1 95.69 175 LEU B O 1
ATOM 3475 N N . GLU B 1 176 ? 10.469 11.969 -3.508 1 95.06 176 GLU B N 1
ATOM 3476 C CA . GLU B 1 176 ? 10.242 10.602 -3.965 1 95.06 176 GLU B CA 1
ATOM 3477 C C . GLU B 1 176 ? 10.773 9.586 -2.955 1 95.06 176 GLU B C 1
ATOM 3479 O O . GLU B 1 176 ? 11.57 9.938 -2.078 1 95.06 176 GLU B O 1
ATOM 3484 N N . MET B 1 177 ? 10.367 8.328 -3.09 1 96.88 177 MET B N 1
ATOM 3485 C CA . MET B 1 177 ? 10.797 7.285 -2.154 1 96.88 177 MET B CA 1
ATOM 3486 C C . MET B 1 177 ? 12.312 7.234 -2.055 1 96.88 177 MET B C 1
ATOM 3488 O O . MET B 1 177 ? 12.867 7.152 -0.956 1 96.88 177 MET B O 1
ATOM 3492 N N . GLY B 1 178 ? 12.992 7.242 -3.197 1 96.25 178 GLY B N 1
ATOM 3493 C CA . GLY B 1 178 ? 14.445 7.195 -3.197 1 96.25 178 GLY B CA 1
ATOM 3494 C C . GLY B 1 178 ? 15.078 8.383 -2.49 1 96.25 178 GLY B C 1
ATOM 3495 O O . GLY B 1 178 ? 16.125 8.234 -1.841 1 96.25 178 GLY B O 1
ATOM 3496 N N . GLY B 1 179 ? 14.453 9.547 -2.627 1 96.5 179 GLY B N 1
ATOM 3497 C CA . GLY B 1 179 ? 14.938 10.719 -1.924 1 96.5 179 GLY B CA 1
ATOM 3498 C C . GLY B 1 179 ? 14.891 10.578 -0.415 1 96.5 179 GLY B C 1
ATOM 3499 O O . GLY B 1 179 ? 15.836 10.945 0.281 1 96.5 179 GLY B O 1
ATOM 3500 N N . TYR B 1 180 ? 13.789 10.07 0.084 1 98.12 180 TYR B N 1
ATOM 3501 C CA . TYR B 1 180 ? 13.688 9.844 1.521 1 98.12 180 TYR B CA 1
ATOM 3502 C C . TYR B 1 180 ? 14.664 8.758 1.972 1 98.12 180 TYR B C 1
ATOM 3504 O O . TYR B 1 180 ? 15.234 8.844 3.062 1 98.12 180 TYR B O 1
ATOM 3512 N N . TYR B 1 181 ? 14.828 7.715 1.163 1 97.88 181 TYR B N 1
ATOM 3513 C CA . TYR B 1 181 ? 15.797 6.672 1.482 1 97.88 181 TYR B CA 1
ATOM 3514 C C . TYR B 1 181 ? 17.188 7.258 1.67 1 97.88 181 TYR B C 1
ATOM 3516 O O . TYR B 1 181 ? 17.844 7.02 2.691 1 97.88 181 TYR B O 1
ATOM 3524 N N . ASP B 1 182 ? 17.594 8.031 0.715 1 97.12 182 ASP B N 1
ATOM 3525 C CA . ASP B 1 182 ? 18.922 8.625 0.765 1 97.12 182 ASP B CA 1
ATOM 3526 C C . ASP B 1 182 ? 19.062 9.562 1.964 1 97.12 182 ASP B C 1
ATOM 3528 O O . ASP B 1 182 ? 20.125 9.617 2.592 1 97.12 182 ASP B O 1
ATOM 3532 N N . LEU B 1 183 ? 18.031 10.219 2.238 1 97.56 183 LEU B N 1
ATOM 3533 C CA . LEU B 1 183 ? 18.031 11.195 3.326 1 97.56 183 LEU B CA 1
ATOM 3534 C C . LEU B 1 183 ? 18.125 10.492 4.68 1 97.56 183 LEU B C 1
ATOM 3536 O O . LEU B 1 183 ? 18.828 10.953 5.57 1 97.56 183 LEU B O 1
ATOM 3540 N N . LEU B 1 184 ? 17.453 9.352 4.848 1 98.31 184 LEU B N 1
ATOM 3541 C CA . LEU B 1 184 ? 17.219 8.812 6.184 1 98.31 184 LEU B CA 1
ATOM 3542 C C . LEU B 1 184 ? 18.141 7.625 6.457 1 98.31 184 LEU B C 1
ATOM 3544 O O . LEU B 1 184 ? 18.516 7.387 7.605 1 98.31 184 LEU B O 1
ATOM 3548 N N . ARG B 1 185 ? 18.438 6.91 5.426 1 97.38 185 ARG B N 1
ATOM 3549 C CA . ARG B 1 185 ? 19.141 5.641 5.582 1 97.38 185 ARG B CA 1
ATOM 3550 C C . ARG B 1 185 ? 20.422 5.816 6.402 1 97.38 185 ARG B C 1
ATOM 3552 O O . ARG B 1 185 ? 20.688 5.035 7.316 1 97.38 185 ARG B O 1
ATOM 3559 N N . PRO B 1 186 ? 21.219 6.832 6.188 1 96.88 186 PRO B N 1
ATOM 3560 C CA . PRO B 1 186 ? 22.469 6.969 6.938 1 96.88 186 PRO B CA 1
ATOM 3561 C C . PRO B 1 186 ? 22.25 7.359 8.398 1 96.88 186 PRO B C 1
ATOM 3563 O O . PRO B 1 186 ? 23.188 7.363 9.188 1 96.88 186 PRO B O 1
ATOM 3566 N N . ARG B 1 187 ? 21 7.602 8.828 1 97.44 187 ARG B N 1
ATOM 3567 C CA . ARG B 1 187 ? 20.75 8.219 10.117 1 97.44 187 ARG B CA 1
ATOM 3568 C C . ARG B 1 187 ? 20.016 7.258 11.055 1 97.44 187 ARG B C 1
ATOM 3570 O O . ARG B 1 187 ? 19.859 7.539 12.242 1 97.44 187 ARG B O 1
ATOM 3577 N N . VAL B 1 188 ? 19.594 6.125 10.484 1 97.94 188 VAL B N 1
ATOM 3578 C CA . VAL B 1 188 ? 18.688 5.305 11.289 1 97.94 188 VAL B CA 1
ATOM 3579 C C . VAL B 1 188 ? 19.156 3.854 11.273 1 97.94 188 VAL B C 1
ATOM 3581 O O . VAL B 1 188 ? 19.984 3.469 10.438 1 97.94 188 VAL B O 1
ATOM 3584 N N . ALA B 1 189 ? 18.688 3.072 12.258 1 96.81 189 ALA B N 1
ATOM 3585 C CA . ALA B 1 189 ? 19 1.649 12.359 1 96.81 189 ALA B CA 1
ATOM 3586 C C . ALA B 1 189 ? 18.094 0.825 11.438 1 96.81 189 ALA B C 1
ATOM 3588 O O . ALA B 1 189 ? 18.547 -0.155 10.836 1 96.81 189 ALA B O 1
ATOM 3589 N N . SER B 1 190 ? 16.875 1.169 11.352 1 95.38 190 SER B N 1
ATOM 3590 C CA . SER B 1 190 ? 15.938 0.52 10.453 1 95.38 190 SER B CA 1
ATOM 3591 C C . SER B 1 190 ? 15.086 1.546 9.711 1 95.38 190 SER B C 1
ATOM 3593 O O . SER B 1 190 ? 14.766 2.607 10.258 1 95.38 190 SER B O 1
ATOM 3595 N N . LEU B 1 191 ? 14.789 1.224 8.484 1 96.38 191 LEU B N 1
ATOM 3596 C CA . LEU B 1 191 ? 14.031 2.111 7.617 1 96.38 191 LEU B CA 1
ATOM 3597 C C . LEU B 1 191 ? 13.094 1.314 6.711 1 96.38 191 LEU B C 1
ATOM 3599 O O . LEU B 1 191 ? 13.531 0.384 6.027 1 96.38 191 LEU B O 1
ATOM 3603 N N . ASP B 1 192 ? 11.844 1.621 6.793 1 96.25 192 ASP B N 1
ATOM 3604 C CA . ASP B 1 192 ? 10.828 1.054 5.918 1 96.25 192 ASP B CA 1
ATOM 3605 C C . ASP B 1 192 ? 10.047 2.152 5.199 1 96.25 192 ASP B C 1
ATOM 3607 O O . ASP B 1 192 ? 9.461 3.027 5.84 1 96.25 192 ASP B O 1
ATOM 3611 N N . ILE B 1 193 ? 10.109 2.146 3.91 1 97.81 193 ILE B N 1
ATOM 3612 C CA . ILE B 1 193 ? 9.383 3.094 3.07 1 97.81 193 ILE B CA 1
ATOM 3613 C C . ILE B 1 193 ? 8.508 2.338 2.078 1 97.81 193 ILE B C 1
ATOM 3615 O O . ILE B 1 193 ? 8.969 1.408 1.413 1 97.81 193 ILE B O 1
ATOM 3619 N N . TRP B 1 194 ? 7.223 2.672 1.999 1 97.94 194 TRP B N 1
ATOM 3620 C CA . TRP B 1 194 ? 6.332 2.1 0.996 1 97.94 194 TRP B CA 1
ATOM 3621 C C . TRP B 1 194 ? 5.227 3.08 0.625 1 97.94 194 TRP B C 1
ATOM 3623 O O . TRP B 1 194 ? 5.098 4.141 1.239 1 97.94 194 TRP B O 1
ATOM 3633 N N . GLN B 1 195 ? 4.578 2.816 -0.437 1 98.44 195 GLN B N 1
ATOM 3634 C CA . GLN B 1 195 ? 3.414 3.602 -0.843 1 98.44 195 GLN B CA 1
ATOM 3635 C C . GLN B 1 195 ? 2.18 2.717 -0.993 1 98.44 195 GLN B C 1
ATOM 3637 O O . GLN B 1 195 ? 2.279 1.572 -1.438 1 98.44 195 GLN B O 1
ATOM 3642 N N . THR B 1 196 ? 1.082 3.217 -0.605 1 98.25 196 THR B N 1
ATOM 3643 C CA . THR B 1 196 ? -0.196 2.541 -0.801 1 98.25 196 THR B CA 1
ATOM 3644 C C . THR B 1 196 ? -1.171 3.439 -1.559 1 98.25 196 THR B C 1
ATOM 3646 O O . THR B 1 196 ? -1.3 4.625 -1.249 1 98.25 196 THR B O 1
ATOM 3649 N N . THR B 1 197 ? -1.755 2.883 -2.568 1 97.94 197 THR B N 1
ATOM 3650 C CA . THR B 1 197 ? -2.863 3.537 -3.254 1 97.94 197 THR B CA 1
ATOM 3651 C C . THR B 1 197 ? -4.195 2.92 -2.84 1 97.94 197 THR B C 1
ATOM 3653 O O . THR B 1 197 ? -4.48 1.767 -3.17 1 97.94 197 THR B O 1
ATOM 3656 N N . TYR B 1 198 ? -4.945 3.686 -2.133 1 96.69 198 TYR B N 1
ATOM 3657 C CA . TYR B 1 198 ? -6.285 3.266 -1.732 1 96.69 198 TYR B CA 1
ATOM 3658 C C . TYR B 1 198 ? -7.309 3.619 -2.805 1 96.69 198 TYR B C 1
ATOM 3660 O O . TYR B 1 198 ? -7.238 4.691 -3.41 1 96.69 198 TYR B O 1
ATOM 3668 N N . LEU B 1 199 ? -8.242 2.746 -3.025 1 96.56 199 LEU B N 1
ATOM 3669 C CA . LEU B 1 199 ? -9.32 3.037 -3.959 1 96.56 199 LEU B CA 1
ATOM 3670 C C . LEU B 1 199 ? -10.555 3.545 -3.219 1 96.56 199 LEU B C 1
ATOM 3672 O O . LEU B 1 199 ? -11.289 2.758 -2.615 1 96.56 199 LEU B O 1
ATOM 3676 N N . HIS B 1 200 ? -10.797 4.828 -3.27 1 94.75 200 HIS B N 1
ATOM 3677 C CA . HIS B 1 200 ? -11.969 5.414 -2.641 1 94.75 200 HIS B CA 1
ATOM 3678 C C . HIS B 1 200 ? -13.172 5.395 -3.584 1 94.75 200 HIS B C 1
ATOM 3680 O O . HIS B 1 200 ? -13.039 5.73 -4.766 1 94.75 200 HIS B O 1
ATOM 3686 N N . ILE B 1 201 ? -14.258 4.984 -3.055 1 94.94 201 ILE B N 1
ATOM 3687 C CA . ILE B 1 201 ? -15.5 4.961 -3.809 1 94.94 201 ILE B CA 1
ATOM 3688 C C . ILE B 1 201 ? -16.344 6.184 -3.455 1 94.94 201 ILE B C 1
ATOM 3690 O O . ILE B 1 201 ? -16.875 6.281 -2.346 1 94.94 201 ILE B O 1
ATOM 3694 N N . LEU B 1 202 ? -16.422 7.059 -4.402 1 95 202 LEU B N 1
ATOM 3695 C CA . LEU B 1 202 ? -17.141 8.312 -4.172 1 95 202 LEU B CA 1
ATOM 3696 C C . LEU B 1 202 ? -18.5 8.281 -4.848 1 95 202 LEU B C 1
ATOM 3698 O O . LEU B 1 202 ? -18.703 7.578 -5.84 1 95 202 LEU B O 1
ATOM 3702 N N . THR B 1 203 ? -19.438 9.055 -4.266 1 94.88 203 THR B N 1
ATOM 3703 C CA . THR B 1 203 ? -20.766 9.188 -4.828 1 94.88 203 THR B CA 1
ATOM 3704 C C . THR B 1 203 ? -21.172 10.656 -4.961 1 94.88 203 THR B C 1
ATOM 3706 O O . THR B 1 203 ? -20.531 11.523 -4.355 1 94.88 203 THR B O 1
ATOM 3709 N N . GLY B 1 204 ? -22.188 10.859 -5.785 1 93.81 204 GLY B N 1
ATOM 3710 C CA . GLY B 1 204 ? -22.672 12.219 -5.98 1 93.81 204 GLY B CA 1
ATOM 3711 C C . GLY B 1 204 ? -22.422 12.75 -7.379 1 93.81 204 GLY B C 1
ATOM 3712 O O . GLY B 1 204 ? -21.859 12.047 -8.219 1 93.81 204 GLY B O 1
ATOM 3713 N N . ALA B 1 205 ? -22.797 13.953 -7.691 1 92 205 ALA B N 1
ATOM 3714 C CA . ALA B 1 205 ? -22.75 14.547 -9.023 1 92 205 ALA B CA 1
ATOM 3715 C C . ALA B 1 205 ? -21.328 14.93 -9.398 1 92 205 ALA B C 1
ATOM 3717 O O . ALA B 1 205 ? -20.859 14.617 -10.5 1 92 205 ALA B O 1
ATOM 3718 N N . ASP B 1 206 ? -20.594 15.594 -8.461 1 95.44 206 ASP B N 1
ATOM 3719 C CA . ASP B 1 206 ? -19.203 16 -8.656 1 95.44 206 ASP B CA 1
ATOM 3720 C C . ASP B 1 206 ? -18.328 15.57 -7.477 1 95.44 206 ASP B C 1
ATOM 3722 O O . ASP B 1 206 ? -17.766 16.406 -6.773 1 95.44 206 ASP B O 1
ATOM 3726 N N . PRO B 1 207 ? -18.188 14.289 -7.402 1 96 207 PRO B N 1
ATOM 3727 C CA . PRO B 1 207 ? -17.625 13.766 -6.156 1 96 207 PRO B CA 1
ATOM 3728 C C . PRO B 1 207 ? -16.156 14.141 -5.977 1 96 207 PRO B C 1
ATOM 3730 O O . PRO B 1 207 ? -15.711 14.398 -4.855 1 96 207 PRO B O 1
ATOM 3733 N N . VAL B 1 208 ? -15.398 14.195 -7.066 1 96.88 208 VAL B N 1
ATOM 3734 C CA . VAL B 1 208 ? -13.977 14.508 -6.938 1 96.88 208 VAL B CA 1
ATOM 3735 C C . VAL B 1 208 ? -13.805 15.984 -6.613 1 96.88 208 VAL B C 1
ATOM 3737 O O . VAL B 1 208 ? -12.914 16.359 -5.836 1 96.88 208 VAL B O 1
ATOM 3740 N N . LEU B 1 209 ? -14.641 16.828 -7.199 1 96.44 209 LEU B N 1
ATOM 3741 C CA . LEU B 1 209 ? -14.648 18.234 -6.82 1 96.44 209 LEU B CA 1
ATOM 3742 C C . LEU B 1 209 ? -14.922 18.406 -5.328 1 96.44 209 LEU B C 1
ATOM 3744 O O . LEU B 1 209 ? -14.211 19.141 -4.641 1 96.44 209 LEU B O 1
ATOM 3748 N N . GLU B 1 210 ? -15.922 17.75 -4.922 1 94.25 210 GLU B N 1
ATOM 3749 C CA . GLU B 1 210 ? -16.281 17.844 -3.51 1 94.25 210 GLU B CA 1
ATOM 3750 C C . GLU B 1 210 ? -15.164 17.312 -2.617 1 94.25 210 GLU B C 1
ATOM 3752 O O . GLU B 1 210 ? -14.859 17.922 -1.582 1 94.25 210 GLU B O 1
ATOM 3757 N N . TRP B 1 211 ? -14.586 16.219 -2.994 1 92.75 211 TRP B N 1
ATOM 3758 C CA . TRP B 1 211 ? -13.453 15.656 -2.271 1 92.75 211 TRP B CA 1
ATOM 3759 C C . TRP B 1 211 ? -12.32 16.672 -2.164 1 92.75 211 TRP B C 1
ATOM 3761 O O . TRP B 1 211 ? -11.82 16.938 -1.068 1 92.75 211 TRP B O 1
ATOM 3771 N N . ALA B 1 212 ? -11.953 17.266 -3.26 1 93.44 212 ALA B N 1
ATOM 3772 C CA . ALA B 1 212 ? -10.812 18.172 -3.324 1 93.44 212 ALA B CA 1
ATOM 3773 C C . ALA B 1 212 ? -11.125 19.5 -2.635 1 93.44 212 ALA B C 1
ATOM 3775 O O . ALA B 1 212 ? -10.219 20.188 -2.16 1 93.44 212 ALA B O 1
ATOM 3776 N N . SER B 1 213 ? -12.383 19.906 -2.633 1 92.31 213 SER B N 1
ATOM 3777 C CA . SER B 1 213 ? -12.797 21.203 -2.088 1 92.31 213 SER B CA 1
ATOM 3778 C C . SER B 1 213 ? -12.508 21.281 -0.594 1 92.31 213 SER B C 1
ATOM 3780 O O . SER B 1 213 ? -12.336 22.375 -0.053 1 92.31 213 SER B O 1
ATOM 3782 N N . GLY B 1 214 ? -12.383 20.094 0.051 1 84.88 214 GLY B N 1
ATOM 3783 C CA . GLY B 1 214 ? -12.117 20.062 1.48 1 84.88 214 GLY B CA 1
ATOM 3784 C C . GLY B 1 214 ? -10.633 20.031 1.811 1 84.88 214 GLY B C 1
ATOM 3785 O O . GLY B 1 214 ? -10.258 19.984 2.982 1 84.88 214 GLY B O 1
ATOM 3786 N N . SER B 1 215 ? -9.789 20.047 0.756 1 85.44 215 SER B N 1
ATOM 3787 C CA . SER B 1 215 ? -8.359 19.906 1.022 1 85.44 215 SER B CA 1
ATOM 3788 C C . SER B 1 215 ? -7.527 20.641 -0.02 1 85.44 215 SER B C 1
ATOM 3790 O O . SER B 1 215 ? -7.344 21.859 0.071 1 85.44 215 SER B O 1
ATOM 3792 N N . SER B 1 216 ? -7.18 20.047 -1.087 1 86.5 216 SER B N 1
ATOM 3793 C CA . SER B 1 216 ? -6.156 20.562 -1.994 1 86.5 216 SER B CA 1
ATOM 3794 C C . SER B 1 216 ? -6.672 21.75 -2.801 1 86.5 216 SER B C 1
ATOM 3796 O O . SER B 1 216 ? -5.887 22.562 -3.273 1 86.5 216 SER B O 1
ATOM 3798 N N . LEU B 1 217 ? -8.016 21.875 -2.914 1 90.94 217 LEU B N 1
ATOM 3799 C CA . LEU B 1 217 ? -8.586 22.922 -3.736 1 90.94 217 LEU B CA 1
ATOM 3800 C C . LEU B 1 217 ? -8.789 24.203 -2.92 1 90.94 217 LEU B C 1
ATOM 3802 O O . LEU B 1 217 ? -9.016 25.281 -3.48 1 90.94 217 LEU B O 1
ATOM 3806 N N . ARG B 1 218 ? -8.656 24.094 -1.669 1 87.38 218 ARG B N 1
ATOM 3807 C CA . ARG B 1 218 ? -9.023 25.172 -0.758 1 87.38 218 ARG B CA 1
ATOM 3808 C C . ARG B 1 218 ? -8.219 26.438 -1.046 1 87.38 218 ARG B C 1
ATOM 3810 O O . ARG B 1 218 ? -8.773 27.531 -1.159 1 87.38 218 ARG B O 1
ATOM 3817 N N . PRO B 1 219 ? -6.934 26.266 -1.247 1 87.25 219 PRO B N 1
ATOM 3818 C CA . PRO B 1 219 ? -6.152 27.484 -1.477 1 87.25 219 PRO B CA 1
ATOM 3819 C C . PRO B 1 219 ? -6.574 28.219 -2.74 1 87.25 219 PRO B C 1
ATOM 3821 O O . PRO B 1 219 ? -6.418 29.453 -2.824 1 87.25 219 PRO B O 1
ATOM 3824 N N . TYR B 1 220 ? -7.102 27.578 -3.674 1 93.06 220 TYR B N 1
ATOM 3825 C CA . TYR B 1 220 ? -7.574 28.203 -4.906 1 93.06 220 TYR B CA 1
ATOM 3826 C C . TYR B 1 220 ? -8.945 28.844 -4.711 1 93.06 220 TYR B C 1
ATOM 3828 O O . TYR B 1 220 ? -9.156 30 -5.086 1 93.06 220 TYR B O 1
ATOM 3836 N N . LEU B 1 221 ? -9.805 28.125 -4.086 1 93.75 221 LEU B N 1
ATOM 3837 C CA . LEU B 1 221 ? -11.18 28.562 -3.908 1 93.75 221 LEU B CA 1
ATOM 3838 C C . LEU B 1 221 ? -11.242 29.797 -3.012 1 93.75 221 LEU B C 1
ATOM 3840 O O . LEU B 1 221 ? -12.062 30.703 -3.236 1 93.75 221 LEU B O 1
ATOM 3844 N N . GLU B 1 222 ? -10.383 29.875 -2.088 1 91.38 222 GLU B N 1
ATOM 3845 C CA . GLU B 1 222 ? -10.383 30.953 -1.108 1 91.38 222 GLU B CA 1
ATOM 3846 C C . GLU B 1 222 ? -9.992 32.281 -1.754 1 91.38 222 GLU B C 1
ATOM 3848 O O . GLU B 1 222 ? -10.305 33.344 -1.223 1 91.38 222 GLU B O 1
ATOM 3853 N N . LYS B 1 223 ? -9.398 32.219 -2.906 1 93.62 223 LYS B N 1
ATOM 3854 C CA . LYS B 1 223 ? -8.93 33.406 -3.584 1 93.62 223 LYS B CA 1
ATOM 3855 C C . LYS B 1 223 ? -9.945 33.906 -4.613 1 93.62 223 LYS B C 1
ATOM 3857 O O . LYS B 1 223 ? -9.766 34.969 -5.219 1 93.62 223 LYS B O 1
ATOM 3862 N N . LEU B 1 224 ? -10.945 33.125 -4.797 1 94.69 224 LEU B N 1
ATOM 3863 C CA . LEU B 1 224 ? -11.945 33.438 -5.809 1 94.69 224 LEU B CA 1
ATOM 3864 C C . LEU B 1 224 ? -13.273 33.812 -5.156 1 94.69 224 LEU B C 1
ATOM 3866 O O . LEU B 1 224 ? -13.508 33.5 -3.99 1 94.69 224 LEU B O 1
ATOM 3870 N N . ALA B 1 225 ? -14.047 34.562 -5.938 1 93.5 225 ALA B N 1
ATOM 3871 C CA . ALA B 1 225 ? -15.367 34.938 -5.445 1 93.5 225 ALA B CA 1
ATOM 3872 C C . ALA B 1 225 ? -16.344 35.125 -6.598 1 93.5 225 ALA B C 1
ATOM 3874 O O . ALA B 1 225 ? -15.945 35.188 -7.762 1 93.5 225 ALA B O 1
ATOM 3875 N N . GLY B 1 226 ? -17.625 35 -6.246 1 94.44 226 GLY B N 1
ATOM 3876 C CA . GLY B 1 226 ? -18.672 35.312 -7.195 1 94.44 226 GLY B CA 1
ATOM 3877 C C . GLY B 1 226 ? -18.672 34.406 -8.414 1 94.44 226 GLY B C 1
ATOM 3878 O O . GLY B 1 226 ? -18.609 33.188 -8.289 1 94.44 226 GLY B O 1
ATOM 3879 N N . GLU B 1 227 ? -18.812 35 -9.492 1 94.62 227 GLU B N 1
ATOM 3880 C CA . GLU B 1 227 ? -18.938 34.281 -10.758 1 94.62 227 GLU B CA 1
ATOM 3881 C C . GLU B 1 227 ? -17.656 33.531 -11.094 1 94.62 227 GLU B C 1
ATOM 3883 O O . GLU B 1 227 ? -17.703 32.438 -11.68 1 94.62 227 GLU B O 1
ATOM 3888 N N . GLN B 1 228 ? -16.562 34.125 -10.727 1 94.75 228 GLN B N 1
ATOM 3889 C CA . GLN B 1 228 ? -15.289 33.469 -11.016 1 94.75 228 GLN B CA 1
ATOM 3890 C C . GLN B 1 228 ? -15.133 32.156 -10.227 1 94.75 228 GLN B C 1
ATOM 3892 O O . GLN B 1 228 ? -14.609 31.188 -10.75 1 94.75 228 GLN B O 1
ATOM 3897 N N . LEU B 1 229 ? -15.562 32.219 -8.969 1 96.31 229 LEU B N 1
ATOM 3898 C CA . LEU B 1 229 ? -15.539 31.016 -8.141 1 96.31 229 LEU B CA 1
ATOM 3899 C C . LEU B 1 229 ? -16.422 29.922 -8.742 1 96.31 229 LEU B C 1
ATOM 3901 O O . LEU B 1 229 ? -15.992 28.766 -8.852 1 96.31 229 LEU B O 1
ATOM 3905 N N . GLN B 1 230 ? -17.594 30.297 -9.188 1 96.81 230 GLN B N 1
ATOM 3906 C CA . GLN B 1 230 ? -18.516 29.344 -9.781 1 96.81 230 GLN B CA 1
ATOM 3907 C C . GLN B 1 230 ? -17.953 28.766 -11.086 1 96.81 230 GLN B C 1
ATOM 3909 O O . GLN B 1 230 ? -18.078 27.562 -11.344 1 96.81 230 GLN B O 1
ATOM 3914 N N . ALA B 1 231 ? -17.391 29.641 -11.828 1 97.25 231 ALA B N 1
ATOM 3915 C CA . ALA B 1 231 ? -16.812 29.219 -13.102 1 97.25 231 ALA B CA 1
ATOM 3916 C C . ALA B 1 231 ? -15.641 28.266 -12.875 1 97.25 231 ALA B C 1
ATOM 3918 O O . ALA B 1 231 ? -15.508 27.266 -13.586 1 97.25 231 ALA B O 1
ATOM 3919 N N . PHE B 1 232 ? -14.781 28.609 -11.938 1 97.5 232 PHE B N 1
ATOM 3920 C CA . PHE B 1 232 ? -13.633 27.75 -11.633 1 97.5 232 PHE B CA 1
ATOM 3921 C C . PHE B 1 232 ? -14.086 26.375 -11.18 1 97.5 232 PHE B C 1
ATOM 3923 O O . PHE B 1 232 ? -13.555 25.359 -11.648 1 97.5 232 PHE B O 1
ATOM 3930 N N . ARG B 1 233 ? -15.016 26.312 -10.312 1 97.5 233 ARG B N 1
ATOM 3931 C CA . ARG B 1 233 ? -15.555 25.047 -9.828 1 97.5 233 ARG B CA 1
ATOM 3932 C C . ARG B 1 233 ? -16.125 24.219 -10.977 1 97.5 233 ARG B C 1
ATOM 3934 O O . ARG B 1 233 ? -15.898 23.016 -11.055 1 97.5 233 ARG B O 1
ATOM 3941 N N . ALA B 1 234 ? -16.875 24.875 -11.836 1 97.81 234 ALA B N 1
ATOM 3942 C CA . ALA B 1 234 ? -17.484 24.188 -12.969 1 97.81 234 ALA B CA 1
ATOM 3943 C C . ALA B 1 234 ? -16.422 23.625 -13.914 1 97.81 234 ALA B C 1
ATOM 3945 O O . ALA B 1 234 ? -16.531 22.5 -14.391 1 97.81 234 ALA B O 1
ATOM 3946 N N . ASP B 1 235 ? -15.414 24.438 -14.164 1 98.12 235 ASP B N 1
ATOM 3947 C CA . ASP B 1 235 ? -14.32 24.016 -15.031 1 98.12 235 ASP B CA 1
ATOM 3948 C C . ASP B 1 235 ? -13.578 22.812 -14.422 1 98.12 235 ASP B C 1
ATOM 3950 O O . ASP B 1 235 ? -13.273 21.859 -15.133 1 98.12 235 ASP B O 1
ATOM 3954 N N . TYR B 1 236 ? -13.32 22.953 -13.141 1 97.94 236 TYR B N 1
ATOM 3955 C CA . TYR B 1 236 ? -12.641 21.859 -12.453 1 97.94 236 TYR B CA 1
ATOM 3956 C C . TYR B 1 236 ? -13.492 20.594 -12.461 1 97.94 236 TYR B C 1
ATOM 3958 O O . TYR B 1 236 ? -12.992 19.5 -12.727 1 97.94 236 TYR B O 1
ATOM 3966 N N . ALA B 1 237 ? -14.734 20.734 -12.25 1 97.75 237 ALA B N 1
ATOM 3967 C CA . ALA B 1 237 ? -15.648 19.594 -12.242 1 97.75 237 ALA B CA 1
ATOM 3968 C C . ALA B 1 237 ? -15.648 18.875 -13.594 1 97.75 237 ALA B C 1
ATOM 3970 O O . ALA B 1 237 ? -15.625 17.641 -13.648 1 97.75 237 ALA B O 1
ATOM 3971 N N . ARG B 1 238 ? -15.688 19.594 -14.617 1 97.62 238 ARG B N 1
ATOM 3972 C CA . ARG B 1 238 ? -15.672 19.016 -15.961 1 97.62 238 ARG B CA 1
ATOM 3973 C C . ARG B 1 238 ? -14.414 18.203 -16.188 1 97.62 238 ARG B C 1
ATOM 3975 O O . ARG B 1 238 ? -14.469 17.094 -16.734 1 97.62 238 ARG B O 1
ATOM 3982 N N . ARG B 1 239 ? -13.312 18.719 -15.766 1 97.94 239 ARG B N 1
ATOM 3983 C CA . ARG B 1 239 ? -12.047 18.016 -15.922 1 97.94 239 ARG B CA 1
ATOM 3984 C C . ARG B 1 239 ? -12.031 16.734 -15.094 1 97.94 239 ARG B C 1
ATOM 3986 O O . ARG B 1 239 ? -11.484 15.719 -15.523 1 97.94 239 ARG B O 1
ATOM 3993 N N . MET B 1 240 ? -12.617 16.797 -13.922 1 97.94 240 MET B N 1
ATOM 3994 C CA . MET B 1 240 ? -12.648 15.625 -13.039 1 97.94 240 MET B CA 1
ATOM 3995 C C . MET B 1 240 ? -13.547 14.531 -13.609 1 97.94 240 MET B C 1
ATOM 3997 O O . MET B 1 240 ? -13.242 13.344 -13.484 1 97.94 240 MET B O 1
ATOM 4001 N N . GLN B 1 241 ? -14.609 14.938 -14.281 1 96.44 241 GLN B N 1
ATOM 4002 C CA . GLN B 1 241 ? -15.508 13.961 -14.898 1 96.44 241 GLN B CA 1
ATOM 4003 C C . GLN B 1 241 ? -14.805 13.211 -16.016 1 96.44 241 GLN B C 1
ATOM 4005 O O . GLN B 1 241 ? -15.07 12.023 -16.25 1 96.44 241 GLN B O 1
ATOM 4010 N N . LEU B 1 242 ? -13.938 13.914 -16.672 1 96.81 242 LEU B N 1
ATOM 4011 C CA . LEU B 1 242 ? -13.18 13.297 -17.766 1 96.81 242 LEU B CA 1
ATOM 4012 C C . LEU B 1 242 ? -12.078 12.398 -17.219 1 96.81 242 LEU B C 1
ATOM 4014 O O . LEU B 1 242 ? -11.859 11.297 -17.734 1 96.81 242 LEU B O 1
ATOM 4018 N N . ALA B 1 243 ? -11.43 12.844 -16.203 1 97.56 243 ALA B N 1
ATOM 4019 C CA . ALA B 1 243 ? -10.289 12.117 -15.656 1 97.56 243 ALA B CA 1
ATOM 4020 C C . ALA B 1 243 ? -10.742 10.922 -14.828 1 97.56 243 ALA B C 1
ATOM 4022 O O . ALA B 1 243 ? -10.047 9.906 -14.75 1 97.56 243 ALA B O 1
ATOM 4023 N N . TYR B 1 244 ? -11.852 11.062 -14.195 1 97.75 244 TYR B N 1
ATOM 4024 C CA . TYR B 1 244 ? -12.422 10.031 -13.328 1 97.75 244 TYR B CA 1
ATOM 4025 C C . TYR B 1 244 ? -13.875 9.758 -13.703 1 97.75 244 TYR B C 1
ATOM 4027 O O . TYR B 1 244 ? -14.789 10.102 -12.953 1 97.75 244 TYR B O 1
ATOM 4035 N N . PRO B 1 245 ? -14.078 9.062 -14.766 1 95.81 245 PRO B N 1
ATOM 4036 C CA . PRO B 1 245 ? -15.453 8.781 -15.18 1 95.81 245 PRO B CA 1
ATOM 4037 C C . PRO B 1 245 ? -16.188 7.844 -14.219 1 95.81 245 PRO B C 1
ATOM 4039 O O . PRO B 1 245 ? -15.539 7.055 -13.523 1 95.81 245 PRO B O 1
ATOM 4042 N N . PRO B 1 246 ? -17.5 8.008 -14.141 1 94.88 246 PRO B N 1
ATOM 4043 C CA . PRO B 1 246 ? -18.266 7.117 -13.266 1 94.88 246 PRO B CA 1
ATOM 4044 C C . PRO B 1 246 ? -18.172 5.652 -13.695 1 94.88 246 PRO B C 1
ATOM 4046 O O . PRO B 1 246 ? -18.078 5.359 -14.883 1 94.88 246 PRO B O 1
ATOM 4049 N N . SER B 1 247 ? -18.25 4.793 -12.703 1 94.44 247 SER B N 1
ATOM 4050 C CA . SER B 1 247 ? -18.359 3.355 -12.93 1 94.44 247 SER B CA 1
ATOM 4051 C C . SER B 1 247 ? -19.797 2.979 -13.32 1 94.44 247 SER B C 1
ATOM 4053 O O . SER B 1 247 ? -20.672 3.836 -13.359 1 94.44 247 SER B O 1
ATOM 4055 N N . ALA B 1 248 ? -19.938 1.717 -13.625 1 90.88 248 ALA B N 1
ATOM 4056 C CA . ALA B 1 248 ? -21.25 1.229 -14.062 1 90.88 248 ALA B CA 1
ATOM 4057 C C . ALA B 1 248 ? -22.312 1.467 -13 1 90.88 248 ALA B C 1
ATOM 4059 O O . ALA B 1 248 ? -23.469 1.729 -13.32 1 90.88 248 ALA B O 1
ATOM 4060 N N . ASP B 1 249 ? -21.969 1.51 -11.781 1 93.19 249 ASP B N 1
ATOM 4061 C CA . ASP B 1 249 ? -22.938 1.647 -10.703 1 93.19 249 ASP B CA 1
ATOM 4062 C C . ASP B 1 249 ? -23.125 3.113 -10.312 1 93.19 249 ASP B C 1
ATOM 4064 O O . ASP B 1 249 ? -23.812 3.42 -9.336 1 93.19 249 ASP B O 1
ATOM 4068 N N . GLY B 1 250 ? -22.453 3.941 -11.047 1 94.31 250 GLY B N 1
ATOM 4069 C CA . GLY B 1 250 ? -22.625 5.367 -10.812 1 94.31 250 GLY B CA 1
ATOM 4070 C C . GLY B 1 250 ? -21.578 5.945 -9.875 1 94.31 250 GLY B C 1
ATOM 4071 O O . GLY B 1 250 ? -21.453 7.168 -9.758 1 94.31 250 GLY B O 1
ATOM 4072 N N . SER B 1 251 ? -20.859 5.109 -9.219 1 95.62 251 SER B N 1
ATOM 4073 C CA . SER B 1 251 ? -19.828 5.598 -8.32 1 95.62 251 SER B CA 1
ATOM 4074 C C . SER B 1 251 ? -18.594 6.078 -9.094 1 95.62 251 SER B C 1
ATOM 4076 O O . SER B 1 251 ? -18.453 5.762 -10.273 1 95.62 251 SER B O 1
ATOM 4078 N N . THR B 1 252 ? -17.844 6.945 -8.508 1 97 252 THR B N 1
ATOM 4079 C CA . THR B 1 252 ? -16.578 7.402 -9.047 1 97 252 THR B CA 1
ATOM 4080 C C . THR B 1 252 ? -15.414 6.859 -8.227 1 97 252 THR B C 1
ATOM 4082 O O . THR B 1 252 ? -15.391 7.008 -7 1 97 252 THR B O 1
ATOM 4085 N N . LEU B 1 253 ? -14.539 6.168 -8.891 1 97.56 253 LEU B N 1
ATOM 4086 C CA . LEU B 1 253 ? -13.367 5.605 -8.234 1 97.56 253 LEU B CA 1
ATOM 4087 C C . LEU B 1 253 ? -12.227 6.621 -8.188 1 97.56 253 LEU B C 1
ATOM 4089 O O . LEU B 1 253 ? -11.859 7.191 -9.219 1 97.56 253 LEU B O 1
ATOM 4093 N N . LEU B 1 254 ? -11.695 6.867 -7 1 96.88 254 LEU B N 1
ATOM 4094 C CA . LEU B 1 254 ? -10.57 7.777 -6.832 1 96.88 254 LEU B CA 1
ATOM 4095 C C . LEU B 1 254 ? -9.375 7.059 -6.215 1 96.88 254 LEU B C 1
ATOM 4097 O O . LEU B 1 254 ? -9.336 6.832 -5 1 96.88 254 LEU B O 1
ATOM 4101 N N . PRO B 1 255 ? -8.398 6.605 -7.047 1 97.19 255 PRO B N 1
ATOM 4102 C CA . PRO B 1 255 ? -7.133 6.145 -6.461 1 97.19 255 PRO B CA 1
ATOM 4103 C C . PRO B 1 255 ? -6.395 7.246 -5.707 1 97.19 255 PRO B C 1
ATOM 4105 O O . PRO B 1 255 ? -6.152 8.32 -6.258 1 97.19 255 PRO B O 1
ATOM 4108 N N . PHE B 1 256 ? -6.129 7.035 -4.465 1 96.38 256 PHE B N 1
ATOM 4109 C CA . PHE B 1 256 ? -5.48 8.016 -3.605 1 96.38 256 PHE B CA 1
ATOM 4110 C C . PHE B 1 256 ? -4.199 7.449 -3.004 1 96.38 256 PHE B C 1
ATOM 4112 O O . PHE B 1 256 ? -4.25 6.562 -2.148 1 96.38 256 PHE B O 1
ATOM 4119 N N . GLN B 1 257 ? -3.07 7.98 -3.443 1 97.44 257 GLN B N 1
ATOM 4120 C CA . GLN B 1 257 ? -1.766 7.43 -3.096 1 97.44 257 GLN B CA 1
ATOM 4121 C C . GLN B 1 257 ? -1.192 8.109 -1.857 1 97.44 257 GLN B C 1
ATOM 4123 O O . GLN B 1 257 ? -1.266 9.336 -1.726 1 97.44 257 GLN B O 1
ATOM 4128 N N . ARG B 1 258 ? -0.664 7.293 -1.002 1 97.88 258 ARG B N 1
ATOM 4129 C CA . ARG B 1 258 ? -0.024 7.773 0.218 1 97.88 258 ARG B CA 1
ATOM 4130 C C . ARG B 1 258 ? 1.359 7.156 0.39 1 97.88 258 ARG B C 1
ATOM 4132 O O . ARG B 1 258 ? 1.594 6.02 -0.021 1 97.88 258 ARG B O 1
ATOM 4139 N N . MET B 1 259 ? 2.291 7.949 0.971 1 98.12 259 MET B N 1
ATOM 4140 C CA . MET B 1 259 ? 3.641 7.531 1.342 1 98.12 259 MET B CA 1
ATOM 4141 C C . MET B 1 259 ? 3.715 7.191 2.826 1 98.12 259 MET B C 1
ATOM 4143 O O . MET B 1 259 ? 3.164 7.91 3.662 1 98.12 259 MET B O 1
ATOM 4147 N N . PHE B 1 260 ? 4.34 6.078 3.102 1 98.69 260 PHE B N 1
ATOM 4148 C CA . PHE B 1 260 ? 4.566 5.645 4.477 1 98.69 260 PHE B CA 1
ATOM 4149 C C . PHE B 1 260 ? 6.059 5.527 4.766 1 98.69 260 PHE B C 1
ATOM 4151 O O . PHE B 1 260 ? 6.824 5.043 3.932 1 98.69 260 PHE B O 1
ATOM 4158 N N . ILE B 1 261 ? 6.492 6 5.922 1 98.62 261 ILE B N 1
ATOM 4159 C CA . ILE B 1 261 ? 7.879 5.91 6.363 1 98.62 261 ILE B CA 1
ATOM 4160 C C . ILE B 1 261 ? 7.922 5.512 7.836 1 98.62 261 ILE B C 1
ATOM 4162 O O . ILE B 1 261 ? 7.262 6.129 8.672 1 98.62 261 ILE B O 1
ATOM 4166 N N . VAL B 1 262 ? 8.594 4.477 8.148 1 98.12 262 VAL B N 1
ATOM 4167 C CA . VAL B 1 262 ? 8.914 4.09 9.516 1 98.12 262 VAL B CA 1
ATOM 4168 C C . VAL B 1 262 ? 10.43 4.043 9.695 1 98.12 262 VAL B C 1
ATOM 4170 O O . VAL B 1 262 ? 11.109 3.238 9.055 1 98.12 262 VAL B O 1
ATOM 4173 N N . ALA B 1 263 ? 10.914 4.898 10.508 1 98.31 263 ALA B N 1
ATOM 4174 C CA . ALA B 1 263 ? 12.352 5.02 10.734 1 98.31 263 ALA B CA 1
ATOM 4175 C C . ALA B 1 263 ? 12.688 4.898 12.219 1 98.31 263 ALA B C 1
ATOM 4177 O O . ALA B 1 263 ? 12.148 5.641 13.047 1 98.31 263 ALA B O 1
ATOM 4178 N N . SER B 1 264 ? 13.57 3.996 12.57 1 97.75 264 SER B N 1
ATOM 4179 C CA . SER B 1 264 ? 13.953 3.811 13.969 1 97.75 264 SER B CA 1
ATOM 4180 C C . SER B 1 264 ? 15.43 4.109 14.18 1 97.75 264 SER B C 1
ATOM 4182 O O . SER B 1 264 ? 16.266 3.699 13.383 1 97.75 264 SER B O 1
ATOM 4184 N N . LEU B 1 265 ? 15.656 4.781 15.266 1 97.62 265 LEU B N 1
ATOM 4185 C CA . LEU B 1 265 ? 17.031 5.062 15.641 1 97.62 265 LEU B CA 1
ATOM 4186 C C . LEU B 1 265 ? 17.703 3.836 16.266 1 97.62 265 LEU B C 1
ATOM 4188 O O . LEU B 1 265 ? 17 2.92 16.719 1 97.62 265 LEU B O 1
ATOM 4192 N N . PRO B 1 266 ? 19.047 3.865 16.172 1 94.19 266 PRO B N 1
ATOM 4193 C CA . PRO B 1 266 ? 19.734 2.795 16.891 1 94.19 266 PRO B CA 1
ATOM 4194 C C . PRO B 1 266 ? 19.469 2.842 18.391 1 94.19 266 PRO B C 1
ATOM 4196 O O . PRO B 1 266 ? 19.312 3.924 18.969 1 94.19 266 PRO B O 1
ATOM 4199 N N . GLY B 1 267 ? 19.391 1.659 18.953 1 89.31 267 GLY B N 1
ATOM 4200 C CA . GLY B 1 267 ? 19.188 1.565 20.391 1 89.31 267 GLY B CA 1
ATOM 4201 C C . GLY B 1 267 ? 20.375 2.064 21.203 1 89.31 267 GLY B C 1
ATOM 4202 O O . GLY B 1 267 ? 21.5 2.139 20.688 1 89.31 267 GLY B O 1
#

Organism: Herbaspirillum seropedicae (strain SmR1) (NCBI:txid757424)

Nearest PDB structures (foldseek):
  2p35-assembly1_A  TM=9.308E-01  e=1.969E-28  Agrobacterium fabrum str. C58
  2p35-assembly1_B  TM=9.406E-01  e=6.382E-28  Agrobacterium fabrum str. C58
  3ccf-assembly1_A  TM=8.223E-01  e=1.717E-17  Trichormus variabilis ATCC 29413
  9fce-assembly1_A  TM=7.213E-01  e=6.142E-10  Streptomyces sp.
  1p91-assembly1_A  TM=6.448E-01  e=2.145E-10  Escherichia coli

pLDDT: mean 89.72, std 15.72, range [26.41, 98.75]

Foldseek 3Di:
DPPPPPPVPPLPQPDLVVCCVVVPPVCNVVSVLVVPADPDQWQEEEAEQCFLPPVVVSVCSNRVNHQYEYEHQDPVRVVNNCVVPVPHHYDHDDSQDDADPAATQEYRYEADCLPPADCLPVVVVNVVSHDAFHKYKYKHWDCCPPQLNVLLQVLCCDPLNCVQRVPPDSSGHDDDQVVVCVSAVVFFPDKDKDKDWDKDWFADDQGSLVVCCVDVCVVVLVRDDDPSSVVSSVSSSVSCCVRFPADPVRITIDTIMMMIMMTTHHD/DPPPPPPPPPLPQPDLVVCCVVVPPVCNVVSVLVVPADPDQWQEEEAEQCFLPPVVVSVCSNRVNHQYEYEHQDPVRVVNNCVVPVPHHYDHDDSQDDADPAATQEYRYEADCLPPADCLPVVVVVVVSHDAFHKYKYKHWDCCPPQLNVLLQVLCCDPLHCVQRVPPDSSGHDDDQVVVCVSAVVFFPDKDKDKDWDKDWFADDQGSLVVCCVDVCVVVLVRDDDPSSVVSSVSSSVSCCVRFPADPVRITIDTIMMMIMMTTHHD

InterPro domains:
  IPR023149 Trans-aconitate 2-methyltransferase, C-terminal [G3DSA:1.10.150.290] (142-246)
  IPR023506 Trans-aconitate 2-methyltransferase [MF_00560] (12-266)
  IPR029063 S-adenosyl-L-methionine-dependent methyltransferase superfamily [G3DSA:3.40.50.150] (18-263)
  IPR029063 S-adenosyl-L-methionine-dependent methyltransferase superfamily [SSF53335] (15-157)
  IPR041698 Methyltransferase domain 25 [PF13649] (45-134)

Sequence (534 aa):
MQDSQDIMQPQVQWDVSQYLRFGGERLRPALDLMLHLPTQTPARILDLGCGAGNLSAILQQRWPTAEVLGVDGSEDMLAKARMNVPQGRFIAADLNHWTPAHKLDLIYTNATLQWLPDHAQLFPRLLSFLNPGGCLAVQMPVMHDAPLRRAQVELARSPAYADVLGEVSERRNVLEMGGYYDLLRPRVASLDIWQTTYLHILTGADPVLEWASGSSLRPYLEKLAGEQLQAFRADYARRMQLAYPPSADGSTLLPFQRMFIVASLPGMQDSQDIMQPQVQWDVSQYLRFGGERLRPALDLMLHLPTQTPARILDLGCGAGNLSAILQQRWPTAEVLGVDGSEDMLAKARMNVPQGRFIAADLNHWTPAHKLDLIYTNATLQWLPDHAQLFPRLLSFLNPGGCLAVQMPVMHDAPLRRAQVELARSPAYADVLGEVSERRNVLEMGGYYDLLRPRVASLDIWQTTYLHILTGADPVLEWASGSSLRPYLEKLAGEQLQAFRADYARRMQLAYPPSADGSTLLPFQRMFIVASLPG

Secondary structure (DSSP, 8-state):
---------------HHHHHHHS-TTTHHHHHHHTTS-S---SEEEEET-TTSHHHHHHHHH-TTSEEEEEES-HHHHHHHHHH-TT-EEEE--TTT---SS-EEEEEEES-GGGSS-HHHHHHHHHHTEEEEEEEEEEEE--TTSHHHHHHHHHHTSTTTHHHHTT------PPPHHHHHHHHGGG-SEEEEEEEEEEEEE-SSSHHHHHHHTTTTHHHHTT--HHHHHHHHHHHHHHHHHHS-B-TTS-EEEEEEEEEEEEE---/---------------HHHHHHHS-TTTHHHHHHHTTS-S---SEEEEET-TTSHHHHHHHHH-TTSEEEEEES-HHHHHHHHHH-TT-EEEE--TTT---SS-EEEEEEES-GGGSS-HHHHHHHHHHTEEEEEEEEEEEE--TTSHHHHHHHHHHHSTTTHHHHTT------PPPHHHHHHHHGGG-SEEEEEEEEEEEEE-SSSHHHHHHHTTTTHHHHTT--HHHHHHHHHHHHHHHHHHS-B-TTS-EEEEEEEEEEEEE---

Radius of gyration: 25.7 Å; Cα contacts (8 Å, |Δi|>4): 906; chains: 2; bounding box: 50×74×90 Å

Solvent-accessible surface area (backbone atoms only — not comparable to full-atom values): 29807 Å² total; per-residue (Å²): 133,82,81,75,74,73,70,74,68,80,76,75,70,74,49,66,59,59,42,62,73,65,44,54,84,80,45,42,68,57,52,59,52,58,63,68,53,74,85,71,81,52,56,30,35,36,27,45,47,28,51,46,27,63,63,50,51,52,52,35,63,68,34,71,83,30,49,59,39,29,32,28,70,47,66,70,35,42,56,43,11,48,67,73,32,67,87,59,46,74,46,78,39,56,79,92,72,60,75,74,95,59,67,23,35,29,40,41,30,54,66,38,64,55,77,42,72,58,47,85,57,46,52,60,54,56,57,68,44,38,35,76,46,9,33,44,37,40,34,27,70,58,49,75,84,36,66,77,44,42,49,54,52,53,49,26,58,29,84,92,33,26,90,77,35,50,77,65,75,81,69,84,36,68,69,56,72,68,53,50,45,68,68,41,56,88,70,38,65,43,78,48,52,38,33,39,33,40,59,42,80,34,63,70,95,50,36,64,49,57,58,33,53,77,51,84,38,35,76,59,55,74,70,42,56,72,67,58,36,54,49,50,52,51,53,51,35,55,51,43,48,68,75,40,49,62,47,96,86,54,34,29,65,44,78,45,38,29,39,37,38,42,38,25,34,50,109,135,82,79,74,75,74,72,75,66,78,76,75,72,73,50,67,58,59,43,61,73,65,44,53,85,82,46,42,65,58,51,59,52,58,63,70,53,75,85,71,81,52,55,30,35,35,27,45,46,30,50,46,26,64,62,50,50,52,53,35,64,67,35,72,85,30,47,58,39,30,33,26,70,47,67,68,34,41,54,44,11,47,66,71,31,69,87,59,46,72,47,77,39,56,77,92,71,61,75,74,95,60,68,24,34,28,40,40,29,56,67,37,65,54,78,41,70,58,48,84,57,45,52,59,52,55,57,68,45,38,36,75,46,9,33,45,38,41,34,24,70,58,48,73,85,37,66,76,45,43,49,52,54,53,49,26,57,29,84,92,33,26,90,77,36,49,77,64,75,83,68,83,37,68,70,56,72,69,53,49,45,67,67,42,55,88,71,38,66,44,78,46,51,38,32,38,31,40,58,42,82,35,62,68,94,52,37,64,49,57,58,33,52,77,49,84,38,36,76,59,53,73,71,43,57,72,68,59,35,53,49,50,52,51,53,50,36,54,52,42,48,68,74,39,49,63,45,95,86,54,33,28,64,44,78,46,37,28,39,38,38,41,38,25,34,50,110